Protein AF-A0A1B1E5G3-F1 (afdb_monomer)

Mean predicted aligned error: 20.25 Å

Radius of gyration: 53.07 Å; Cα contacts (8 Å, |Δi|>4): 55; chains: 1; bounding box: 113×160×96 Å

Structure (mmCIF, N/CA/C/O backbone):
data_AF-A0A1B1E5G3-F1
#
_entry.id   AF-A0A1B1E5G3-F1
#
loop_
_atom_site.group_PDB
_atom_site.id
_atom_site.type_symbol
_atom_site.label_atom_id
_atom_site.label_alt_id
_atom_site.label_comp_id
_atom_site.label_asym_id
_atom_site.label_entity_id
_atom_site.label_seq_id
_atom_site.pdbx_PDB_ins_code
_atom_site.Cartn_x
_atom_site.Cartn_y
_atom_site.Cartn_z
_atom_site.occupancy
_atom_site.B_iso_or_equiv
_atom_site.auth_seq_id
_atom_site.auth_comp_id
_atom_site.auth_asym_id
_atom_site.auth_atom_id
_atom_site.pdbx_PDB_model_num
ATOM 1 N N . MET A 1 1 ? -18.832 -26.151 5.401 1.00 32.72 1 MET A N 1
ATOM 2 C CA . MET A 1 1 ? -19.097 -24.896 4.665 1.00 32.72 1 MET A CA 1
ATOM 3 C C . MET A 1 1 ? -18.812 -23.737 5.600 1.00 32.72 1 MET A C 1
ATOM 5 O O . MET A 1 1 ? -19.212 -23.783 6.755 1.00 32.72 1 MET A O 1
ATOM 9 N N . ALA A 1 2 ? -17.987 -22.808 5.131 1.00 37.44 2 ALA A N 1
ATOM 10 C CA . ALA A 1 2 ? -17.276 -21.821 5.931 1.00 37.44 2 ALA A CA 1
ATOM 11 C C . ALA A 1 2 ? -18.100 -20.546 6.150 1.00 37.44 2 ALA A C 1
ATOM 13 O O . ALA A 1 2 ? -18.681 -20.028 5.200 1.00 37.44 2 ALA A O 1
ATOM 14 N N . HIS A 1 3 ? -18.056 -19.988 7.363 1.00 27.75 3 HIS A N 1
ATOM 15 C CA . HIS A 1 3 ? -18.532 -18.630 7.627 1.00 27.75 3 HIS A CA 1
ATOM 16 C C . HIS A 1 3 ? -17.453 -17.822 8.352 1.00 27.75 3 HIS A C 1
ATOM 18 O O . HIS A 1 3 ? -17.202 -17.963 9.546 1.00 27.75 3 HIS A O 1
ATOM 24 N N . SER A 1 4 ? -16.792 -16.993 7.544 1.00 33.09 4 SER A N 1
ATOM 25 C CA . SER A 1 4 ? -15.861 -15.933 7.919 1.00 33.09 4 SER A CA 1
ATOM 26 C C . SER A 1 4 ? -16.581 -14.875 8.760 1.00 33.09 4 SER A C 1
ATOM 28 O O . SER A 1 4 ? -17.581 -14.310 8.320 1.00 33.09 4 SER A O 1
ATOM 30 N N . MET A 1 5 ? -16.081 -14.599 9.967 1.00 30.44 5 MET A N 1
ATOM 31 C CA . MET A 1 5 ? -16.603 -13.535 10.827 1.00 30.44 5 MET A CA 1
ATOM 32 C C . MET A 1 5 ? -15.735 -12.281 10.707 1.00 30.44 5 MET A C 1
ATOM 34 O O . MET A 1 5 ? -14.649 -12.183 11.278 1.00 30.44 5 MET A O 1
ATOM 38 N N . GLY A 1 6 ? -16.235 -11.323 9.925 1.00 37.72 6 GLY A N 1
ATOM 39 C CA . GLY A 1 6 ? -15.625 -10.017 9.695 1.00 37.72 6 GLY A CA 1
ATOM 40 C C . GLY A 1 6 ? -15.706 -9.082 10.908 1.00 37.72 6 GLY A C 1
ATOM 41 O O . GLY A 1 6 ? -16.717 -8.988 11.600 1.00 37.72 6 GLY A O 1
ATOM 42 N N . SER A 1 7 ? -14.603 -8.370 11.141 1.00 38.41 7 SER A N 1
ATOM 43 C CA . SER A 1 7 ? -14.390 -7.354 12.180 1.00 38.41 7 SER A CA 1
ATOM 44 C C . SER A 1 7 ? -15.236 -6.084 11.966 1.00 38.41 7 SER A C 1
ATOM 46 O O . SER A 1 7 ? -15.357 -5.631 10.829 1.00 38.41 7 SER A O 1
ATOM 48 N N . PRO A 1 8 ? -15.722 -5.406 13.027 1.00 40.44 8 PRO A N 1
ATOM 49 C CA . PRO A 1 8 ? -16.381 -4.113 12.885 1.00 40.44 8 PRO A CA 1
ATOM 50 C C . PRO A 1 8 ? -15.369 -2.983 12.638 1.00 40.44 8 PRO A C 1
ATOM 52 O O . PRO A 1 8 ? -14.326 -2.881 13.290 1.00 40.44 8 PRO A O 1
ATOM 55 N N . TYR A 1 9 ? -15.725 -2.124 11.688 1.00 32.56 9 TYR A N 1
ATOM 56 C CA . TYR A 1 9 ? -15.026 -0.910 11.284 1.00 32.56 9 TYR A CA 1
ATOM 57 C C . TYR A 1 9 ? -14.852 0.090 12.437 1.00 32.56 9 TYR A C 1
ATOM 59 O O . TYR A 1 9 ? -15.810 0.506 13.087 1.00 32.56 9 TYR A O 1
ATOM 67 N N . SER A 1 10 ? -13.610 0.531 12.642 1.00 34.41 10 SER A N 1
ATOM 68 C CA . SER A 1 10 ? -13.275 1.740 13.398 1.00 34.41 10 SER A CA 1
ATOM 69 C C . SER A 1 10 ? -13.335 2.950 12.452 1.00 34.41 10 SER A C 1
ATOM 71 O O . SER A 1 10 ? -12.727 2.889 11.385 1.00 34.41 10 SER A O 1
ATOM 73 N N . PRO A 1 11 ? -13.999 4.066 12.808 1.00 33.16 11 PRO A N 1
ATOM 74 C CA . PRO A 1 11 ? -14.025 5.278 11.983 1.00 33.16 11 PRO A CA 1
ATOM 75 C C . PRO A 1 11 ? -12.748 6.131 12.112 1.00 33.16 11 PRO A C 1
ATOM 77 O O . PRO A 1 11 ? -12.683 7.238 11.581 1.00 33.16 11 PRO A O 1
ATOM 80 N N . TYR A 1 12 ? -11.722 5.651 12.818 1.00 33.56 12 TYR A N 1
ATOM 81 C CA . TYR A 1 12 ? -10.450 6.352 12.932 1.00 33.56 12 TYR A CA 1
ATOM 82 C C . TYR A 1 12 ? -9.500 5.880 11.834 1.00 33.56 12 TYR A C 1
ATOM 84 O O . TYR A 1 12 ? -8.976 4.769 11.885 1.00 33.56 12 TYR A O 1
ATOM 92 N N . PHE A 1 13 ? -9.269 6.753 10.849 1.00 34.31 13 PHE A N 1
ATOM 93 C CA . PHE A 1 13 ? -8.112 6.655 9.965 1.00 34.31 13 PHE A CA 1
ATOM 94 C C . PHE A 1 13 ? -6.857 6.490 10.827 1.00 34.31 13 PHE A C 1
ATOM 96 O O . PHE A 1 13 ? -6.503 7.388 11.593 1.00 34.31 13 PHE A O 1
ATOM 103 N N . VAL A 1 14 ? -6.201 5.337 10.697 1.00 37.88 14 VAL A N 1
ATOM 104 C CA . VAL A 1 14 ? -4.864 5.090 11.233 1.00 37.88 14 VAL A CA 1
ATOM 105 C C . VAL A 1 14 ? -3.925 6.069 10.535 1.00 37.88 14 VAL A C 1
ATOM 107 O O . VAL A 1 14 ? -3.567 5.900 9.374 1.00 37.88 14 VAL A O 1
ATOM 110 N N . VAL A 1 15 ? -3.585 7.152 11.223 1.00 39.69 15 VAL A N 1
ATOM 111 C CA . VAL A 1 15 ? -2.380 7.916 10.923 1.00 39.69 15 VAL A CA 1
ATOM 112 C C . VAL A 1 15 ? -1.331 7.313 11.841 1.00 39.69 15 VAL A C 1
ATOM 114 O O . VAL A 1 15 ? -1.416 7.492 13.052 1.00 39.69 15 VAL A O 1
ATOM 117 N N . ASP A 1 16 ? -0.387 6.560 11.285 1.00 35.91 16 ASP A N 1
ATOM 118 C CA . ASP A 1 16 ? 0.812 6.170 12.021 1.00 35.91 16 ASP A CA 1
ATOM 119 C C . ASP A 1 16 ? 1.593 7.446 12.364 1.00 35.91 16 ASP A C 1
ATOM 121 O O . ASP A 1 16 ? 2.185 8.079 11.492 1.00 35.91 16 ASP A O 1
ATOM 125 N N . VAL A 1 17 ? 1.527 7.862 13.631 1.00 48.56 17 VAL A N 1
ATOM 126 C CA . VAL A 1 17 ? 2.267 9.015 14.183 1.00 48.56 17 VAL A CA 1
ATOM 127 C C . VAL A 1 17 ? 3.577 8.565 14.860 1.00 48.56 17 VAL A C 1
ATOM 129 O O . VAL A 1 17 ? 4.376 9.399 15.268 1.00 48.56 17 VAL A O 1
ATOM 132 N N . ASP A 1 18 ? 3.843 7.253 14.922 1.00 38.34 18 ASP A N 1
ATOM 133 C CA . ASP A 1 18 ? 4.898 6.668 15.768 1.00 38.34 18 ASP A CA 1
ATOM 134 C C . ASP A 1 18 ? 6.118 6.105 15.013 1.00 38.34 18 ASP A C 1
ATOM 136 O O . ASP A 1 18 ? 6.910 5.372 15.606 1.00 38.34 18 ASP A O 1
ATOM 140 N N . LYS A 1 19 ? 6.328 6.434 13.731 1.00 35.78 19 LYS A N 1
ATOM 141 C CA . LYS A 1 19 ? 7.654 6.217 13.128 1.00 35.78 19 LYS A CA 1
ATOM 142 C C . LYS A 1 19 ? 8.514 7.464 13.340 1.00 35.78 19 LYS A C 1
ATOM 144 O O . LYS A 1 19 ? 8.145 8.523 12.833 1.00 35.78 19 LYS A O 1
ATOM 149 N N . PRO A 1 20 ? 9.642 7.386 14.073 1.00 36.97 20 PRO A N 1
ATOM 150 C CA . PRO A 1 20 ? 10.633 8.450 14.032 1.00 36.97 20 PRO A CA 1
ATOM 151 C C . PRO A 1 20 ? 11.125 8.613 12.587 1.00 36.97 20 PRO A C 1
ATOM 153 O O . PRO A 1 20 ? 11.407 7.634 11.898 1.00 36.97 20 PRO A O 1
ATOM 156 N N . PHE A 1 21 ? 11.204 9.867 12.147 1.00 42.16 21 PHE A N 1
ATOM 157 C CA . PHE A 1 21 ? 11.481 10.350 10.788 1.00 42.16 21 PHE A CA 1
ATOM 158 C C . PHE A 1 21 ? 12.875 10.017 10.209 1.00 42.16 21 PHE A C 1
ATOM 160 O O . PHE A 1 21 ? 13.376 10.720 9.338 1.00 42.16 21 PHE A O 1
ATOM 167 N N . SER A 1 22 ? 13.531 8.946 10.652 1.00 39.47 22 SER A N 1
ATOM 168 C CA . SER A 1 22 ? 14.849 8.558 10.150 1.00 39.47 22 SER A CA 1
ATOM 169 C C . SER A 1 22 ? 15.114 7.066 10.359 1.00 39.47 22 SER A C 1
ATOM 171 O O . SER A 1 22 ? 15.749 6.661 11.327 1.00 39.47 22 SER A O 1
ATOM 173 N N . SER A 1 23 ? 14.660 6.230 9.430 1.00 34.31 23 SER A N 1
ATOM 174 C CA . SER A 1 23 ? 15.431 5.045 9.043 1.00 34.31 23 SER A CA 1
ATOM 175 C C . SER A 1 23 ? 15.100 4.697 7.594 1.00 34.31 23 SER A C 1
ATOM 177 O O . SER A 1 23 ? 13.947 4.553 7.203 1.00 34.31 23 SER A O 1
ATOM 179 N N . ILE A 1 24 ? 16.146 4.654 6.777 1.00 40.88 24 ILE A N 1
ATOM 180 C CA . ILE A 1 24 ? 16.139 4.588 5.309 1.00 40.88 24 ILE A CA 1
ATOM 181 C C . ILE A 1 24 ? 15.722 3.198 4.766 1.00 40.88 24 ILE A C 1
ATOM 183 O O . ILE A 1 24 ? 15.791 2.949 3.566 1.00 40.88 24 ILE A O 1
ATOM 187 N N . THR A 1 25 ? 15.261 2.270 5.611 1.00 36.62 25 THR A N 1
ATOM 188 C CA . THR A 1 25 ? 15.236 0.833 5.275 1.00 36.62 25 THR A CA 1
ATOM 189 C C . THR A 1 25 ? 13.875 0.130 5.303 1.00 36.62 25 THR A C 1
ATOM 191 O O . THR A 1 25 ? 13.832 -1.082 5.093 1.00 36.62 25 THR A O 1
ATOM 194 N N . GLU A 1 26 ? 12.743 0.819 5.464 1.00 34.81 26 GLU A N 1
ATOM 195 C CA . GLU A 1 26 ? 11.435 0.142 5.417 1.00 34.81 26 GLU A CA 1
ATOM 196 C C . GLU A 1 26 ? 10.798 0.139 4.019 1.00 34.81 26 GLU A C 1
ATOM 198 O O . GLU A 1 26 ? 10.496 1.173 3.424 1.00 34.81 26 GLU A O 1
ATOM 203 N N . LYS A 1 27 ? 10.578 -1.076 3.499 1.00 37.44 27 LYS A N 1
ATOM 204 C CA . LYS A 1 27 ? 9.912 -1.361 2.223 1.00 37.44 27 LYS A CA 1
ATOM 205 C C . LYS A 1 27 ? 8.472 -0.823 2.223 1.00 37.44 27 LYS A C 1
ATOM 207 O O . LYS A 1 27 ? 7.705 -1.057 3.154 1.00 37.44 27 LYS A O 1
ATOM 212 N N . TYR A 1 28 ? 8.124 -0.124 1.144 1.00 34.72 28 TYR A N 1
ATOM 213 C CA . TYR A 1 28 ? 6.834 0.521 0.898 1.00 34.72 28 TYR A CA 1
ATOM 214 C C . TYR A 1 28 ? 5.671 -0.485 0.868 1.00 34.72 28 TYR A C 1
ATOM 216 O O . TYR A 1 28 ? 5.698 -1.450 0.106 1.00 34.72 28 TYR A O 1
ATOM 224 N N . TYR A 1 29 ? 4.634 -0.229 1.669 1.00 38.31 29 TYR A N 1
ATOM 225 C CA . TYR A 1 29 ? 3.377 -0.981 1.668 1.00 38.31 29 TYR A CA 1
ATOM 226 C C . TYR A 1 29 ? 2.421 -0.365 0.633 1.00 38.31 29 TYR A C 1
ATOM 228 O O . TYR A 1 29 ? 1.990 0.778 0.786 1.00 38.31 29 TYR A O 1
ATOM 236 N N . VAL A 1 30 ? 2.110 -1.110 -0.429 1.00 36.00 30 VAL A N 1
ATOM 237 C CA . VAL A 1 30 ? 1.056 -0.796 -1.408 1.00 36.00 30 VAL A CA 1
ATOM 238 C C . VAL A 1 30 ? -0.197 -1.547 -0.964 1.00 36.00 30 VAL A C 1
ATOM 240 O O . VAL A 1 30 ? -0.165 -2.765 -0.827 1.00 36.00 30 VAL A O 1
ATOM 243 N N . SER A 1 31 ? -1.289 -0.840 -0.681 1.00 42.81 31 SER A N 1
ATOM 244 C CA . SER A 1 31 ? -2.556 -1.456 -0.273 1.00 42.81 31 SER A CA 1
ATOM 245 C C . SER A 1 31 ? -3.310 -2.044 -1.471 1.00 42.81 31 SER A C 1
ATOM 247 O O . SER A 1 31 ? -3.555 -1.333 -2.446 1.00 42.81 31 SER A O 1
ATOM 249 N N . GLU A 1 32 ? -3.717 -3.309 -1.366 1.00 35.31 32 GLU A N 1
ATOM 250 C CA . GLU A 1 32 ? -4.639 -3.991 -2.287 1.00 35.31 32 GLU A CA 1
ATOM 251 C C . GLU A 1 32 ? -6.059 -3.367 -2.283 1.00 35.31 32 GLU A C 1
ATOM 253 O O . GLU A 1 32 ? -6.450 -2.730 -1.297 1.00 35.31 32 GLU A O 1
ATOM 258 N N . PRO A 1 33 ? -6.844 -3.514 -3.375 1.00 37.19 33 PRO A N 1
ATOM 259 C CA . PRO A 1 33 ? -8.158 -2.883 -3.529 1.00 37.19 33 PRO A CA 1
ATOM 260 C C . PRO A 1 33 ? -9.276 -3.613 -2.756 1.00 37.19 33 PRO A C 1
ATOM 262 O O . PRO A 1 33 ? -9.330 -4.838 -2.716 1.00 37.19 33 PRO A O 1
ATOM 265 N N . TYR A 1 34 ? -10.201 -2.843 -2.173 1.00 34.75 34 TYR A N 1
ATOM 266 C CA . TYR A 1 34 ? -11.292 -3.315 -1.308 1.00 34.75 34 TYR A CA 1
ATOM 267 C C . TYR A 1 34 ? -12.665 -3.274 -2.016 1.00 34.75 34 TYR A C 1
ATOM 269 O O . TYR A 1 34 ? -13.045 -2.218 -2.521 1.00 34.75 34 TYR A O 1
ATOM 277 N N . ASN A 1 35 ? -13.426 -4.381 -1.983 1.00 37.19 35 ASN A N 1
ATOM 278 C CA . ASN A 1 35 ? -14.830 -4.499 -2.429 1.00 37.19 35 ASN A CA 1
ATOM 279 C C . ASN A 1 35 ? -15.745 -4.863 -1.231 1.00 37.19 35 ASN A C 1
ATOM 281 O O . ASN A 1 35 ? -15.450 -5.851 -0.558 1.00 37.19 35 ASN A O 1
ATOM 285 N N . PRO A 1 36 ? -16.849 -4.137 -0.950 1.00 36.91 36 PRO A N 1
ATOM 286 C CA . PRO A 1 36 ? -17.753 -4.460 0.160 1.00 36.91 36 PRO A CA 1
ATOM 287 C C . PRO A 1 36 ? -18.975 -5.304 -0.267 1.00 36.91 36 PRO A C 1
ATOM 289 O O . PRO A 1 36 ? -19.559 -5.014 -1.311 1.00 36.91 36 PRO A O 1
ATOM 292 N N . PRO A 1 37 ? -19.440 -6.268 0.555 1.00 35.28 37 PRO A N 1
ATOM 293 C CA . PRO A 1 37 ? -20.766 -6.871 0.418 1.00 35.28 37 PRO A CA 1
ATOM 294 C C . PRO A 1 37 ? -21.785 -6.363 1.466 1.00 35.28 37 PRO A C 1
ATOM 296 O O . PRO A 1 37 ? -21.424 -5.803 2.503 1.00 35.28 37 PRO A O 1
ATOM 299 N N . HIS A 1 38 ? -23.070 -6.563 1.141 1.00 33.84 38 HIS A N 1
ATOM 300 C CA . HIS A 1 38 ? -24.291 -6.090 1.814 1.00 33.84 38 HIS A CA 1
ATOM 301 C C . HIS A 1 38 ? -24.535 -6.643 3.239 1.00 33.84 38 HIS A C 1
ATOM 303 O O . HIS A 1 38 ? -23.982 -7.661 3.645 1.00 33.84 38 HIS A O 1
ATOM 309 N N . THR A 1 39 ? -25.399 -5.948 3.990 1.00 35.25 39 THR A N 1
ATOM 310 C CA . THR A 1 39 ? -25.658 -6.087 5.438 1.00 35.25 39 THR A CA 1
ATOM 311 C C . THR A 1 39 ? -26.949 -6.842 5.789 1.00 35.25 39 THR A C 1
ATOM 313 O O . THR A 1 39 ? -27.953 -6.672 5.103 1.00 35.25 39 THR A O 1
ATOM 316 N N . SER A 1 40 ? -26.984 -7.512 6.950 1.00 32.16 40 SER A N 1
ATOM 317 C CA . SER A 1 40 ? -28.216 -7.866 7.688 1.00 32.16 40 SER A CA 1
ATOM 318 C C . SER A 1 40 ? -28.025 -7.791 9.226 1.00 32.16 40 SER A C 1
ATOM 320 O O . SER A 1 40 ? -26.920 -7.559 9.717 1.00 32.16 40 SER A O 1
ATOM 322 N N . VAL A 1 41 ? -29.139 -7.865 9.970 1.00 35.97 41 VAL A N 1
ATOM 323 C CA . VAL A 1 41 ? -29.456 -7.185 11.250 1.00 35.97 41 VAL A CA 1
ATOM 324 C C . VAL A 1 41 ? -29.168 -7.989 12.550 1.00 35.97 41 VAL A C 1
ATOM 326 O O . VAL A 1 41 ? -29.608 -9.118 12.694 1.00 35.97 41 VAL A O 1
ATOM 329 N N . ILE A 1 42 ? -28.468 -7.325 13.493 1.00 39.84 42 ILE A N 1
ATOM 330 C CA . ILE A 1 42 ? -28.492 -7.251 14.993 1.00 39.84 42 ILE A CA 1
ATOM 331 C C . ILE A 1 42 ? -28.863 -8.462 15.897 1.00 39.84 42 ILE A C 1
ATOM 333 O O . ILE A 1 42 ? -29.985 -8.949 15.882 1.00 39.84 42 ILE A O 1
ATOM 337 N N . SER A 1 43 ? -28.001 -8.741 16.897 1.00 33.38 43 SER A N 1
ATOM 338 C CA . SER A 1 43 ? -28.211 -8.632 18.380 1.00 33.38 43 SER A CA 1
ATOM 339 C C . SER A 1 43 ? -27.007 -9.272 19.107 1.00 33.38 43 SER A C 1
ATOM 341 O O . SER A 1 43 ? -26.352 -10.130 18.537 1.00 33.38 43 SER A O 1
ATOM 343 N N . GLY A 1 44 ? -26.540 -8.952 20.316 1.00 35.22 44 GLY A N 1
ATOM 344 C CA . GLY A 1 44 ? -26.764 -7.937 21.341 1.00 35.22 44 GLY A CA 1
ATOM 345 C C . GLY A 1 44 ? -25.928 -8.386 22.559 1.00 35.22 44 GLY A C 1
ATOM 346 O O . GLY A 1 44 ? -25.996 -9.551 22.923 1.00 35.22 44 GLY A O 1
ATOM 347 N N . THR A 1 45 ? -25.085 -7.529 23.148 1.00 34.56 45 THR A N 1
ATOM 348 C CA . THR A 1 45 ? -24.647 -7.582 24.567 1.00 34.56 45 THR A CA 1
ATOM 349 C C . THR A 1 45 ? -23.706 -6.409 24.864 1.00 34.56 45 THR A C 1
ATOM 351 O O . THR A 1 45 ? -22.801 -6.071 24.104 1.00 34.56 45 THR A O 1
ATOM 354 N N . SER A 1 46 ? -23.990 -5.726 25.965 1.00 37.66 46 SER A N 1
ATOM 355 C CA . SER A 1 46 ? -23.600 -4.352 26.272 1.00 37.66 46 SER A CA 1
ATOM 356 C C . SER A 1 46 ? -22.554 -4.266 27.381 1.00 37.66 46 SER A C 1
ATOM 358 O O . SER A 1 46 ? -22.834 -4.681 28.503 1.00 37.66 46 SER A O 1
ATOM 360 N N . HIS A 1 47 ? -21.432 -3.587 27.121 1.00 34.09 47 HIS A N 1
ATOM 361 C CA . HIS A 1 47 ? -20.636 -2.888 28.139 1.00 34.09 47 HIS A CA 1
ATOM 362 C C . HIS A 1 47 ? -20.367 -1.447 27.678 1.00 34.09 47 HIS A C 1
ATOM 364 O O . HIS A 1 47 ? -20.069 -1.193 26.512 1.00 34.09 47 HIS A O 1
ATOM 370 N N . GLY A 1 48 ? -20.569 -0.503 28.601 1.00 39.97 48 GLY A N 1
ATOM 371 C CA . GLY A 1 48 ? -20.772 0.925 28.357 1.00 39.97 48 GLY A CA 1
ATOM 372 C C . GLY A 1 48 ? -19.728 1.602 27.466 1.00 39.97 48 GLY A C 1
ATOM 373 O O . GLY A 1 48 ? -18.611 1.894 27.884 1.00 39.97 48 GLY A O 1
ATOM 374 N N . ARG A 1 49 ? -20.161 1.955 26.256 1.00 35.44 49 ARG A N 1
ATOM 375 C CA . ARG A 1 49 ? -19.550 2.946 25.366 1.00 35.44 49 ARG A CA 1
ATOM 376 C C . ARG A 1 49 ? -20.653 3.940 24.992 1.00 35.44 49 ARG A C 1
ATOM 378 O O . ARG A 1 49 ? -21.815 3.552 24.908 1.00 35.44 49 ARG A O 1
ATOM 385 N N . PHE A 1 50 ? -20.307 5.218 24.822 1.00 34.66 50 PHE A N 1
ATOM 386 C CA . PHE A 1 50 ? -21.263 6.276 24.469 1.00 34.66 50 PHE A CA 1
ATOM 387 C C . PHE A 1 50 ? -22.205 5.840 23.324 1.00 34.66 50 PHE A C 1
ATOM 389 O O . PHE A 1 50 ? -21.713 5.292 22.336 1.00 34.66 50 PHE A O 1
ATOM 396 N N . PRO A 1 51 ? -23.521 6.110 23.410 1.00 35.44 51 PRO A N 1
ATOM 397 C CA . PRO A 1 51 ? -24.469 5.670 22.397 1.00 35.44 51 PRO A CA 1
ATOM 398 C C . PRO A 1 51 ? -24.261 6.431 21.080 1.00 35.44 51 PRO A C 1
ATOM 400 O O . PRO A 1 51 ? -24.379 7.659 21.035 1.00 35.44 51 PRO A O 1
ATOM 403 N N . SER A 1 52 ? -23.979 5.707 19.998 1.00 38.28 52 SER A N 1
ATOM 404 C CA . SER A 1 52 ? -24.052 6.218 18.629 1.00 38.28 52 SER A CA 1
ATOM 405 C C . SER A 1 52 ? -25.507 6.202 18.152 1.00 38.28 52 SER A C 1
ATOM 407 O O . SER A 1 52 ? -25.916 5.311 17.416 1.00 38.28 52 SER A O 1
ATOM 409 N N . TYR A 1 53 ? -26.300 7.179 18.584 1.00 39.72 53 TYR A N 1
ATOM 410 C CA . TYR A 1 53 ? -27.563 7.504 17.921 1.00 39.72 53 TYR A CA 1
ATOM 411 C C . TYR A 1 53 ? -27.285 8.613 16.915 1.00 39.72 53 TYR A C 1
ATOM 413 O O . TYR A 1 53 ? -26.962 9.713 17.346 1.00 39.72 53 TYR A O 1
ATOM 421 N N . TYR A 1 54 ? -27.295 8.268 15.626 1.00 38.91 54 TYR A N 1
ATOM 422 C CA . TYR A 1 54 ? -27.791 9.040 14.475 1.00 38.91 54 TYR A CA 1
ATOM 423 C C . TYR A 1 54 ? -27.538 8.182 13.225 1.00 38.91 54 TYR A C 1
ATOM 425 O O . TYR A 1 54 ? -26.545 8.352 12.522 1.00 38.91 54 TYR A O 1
ATOM 433 N N . VAL A 1 55 ? -28.422 7.211 13.004 1.00 41.69 55 VAL A N 1
ATOM 434 C CA . VAL A 1 55 ? -28.841 6.834 11.653 1.00 41.69 55 VAL A CA 1
ATOM 435 C C . VAL A 1 55 ? -30.283 7.313 11.599 1.00 41.69 55 VAL A C 1
ATOM 437 O O . VAL A 1 55 ? -31.197 6.576 11.947 1.00 41.69 55 VAL A O 1
ATOM 440 N N . ASP A 1 56 ? -30.450 8.604 11.322 1.00 40.62 56 ASP A N 1
ATOM 441 C CA . ASP A 1 56 ? -31.728 9.093 10.825 1.00 40.62 56 ASP A CA 1
ATOM 442 C C . ASP A 1 56 ? -31.717 8.747 9.339 1.00 40.62 56 ASP A C 1
ATOM 444 O O . ASP A 1 56 ? -30.882 9.243 8.576 1.00 40.62 56 ASP A O 1
ATOM 448 N N . GLY A 1 57 ? -32.571 7.789 8.985 1.00 42.59 57 GLY A N 1
ATOM 449 C CA . GLY A 1 57 ? -32.982 7.581 7.614 1.00 42.59 57 GLY A CA 1
ATOM 450 C C . GLY A 1 57 ? -33.692 8.842 7.152 1.00 42.59 57 GLY A C 1
ATOM 451 O O . GLY A 1 57 ? -34.702 9.233 7.730 1.00 42.59 57 GLY A O 1
ATOM 452 N N . GLU A 1 58 ? -33.128 9.479 6.137 1.00 37.78 58 GLU A N 1
ATOM 453 C CA . GLU A 1 58 ? -33.893 10.339 5.255 1.00 37.78 58 GLU A CA 1
ATOM 454 C C . GLU A 1 58 ? -33.914 9.664 3.889 1.00 37.78 58 GLU A C 1
ATOM 456 O O . GLU A 1 58 ? -32.881 9.279 3.330 1.00 37.78 58 GLU A O 1
ATOM 461 N N . ASP A 1 59 ? -35.143 9.465 3.437 1.00 40.12 59 ASP A N 1
ATOM 462 C CA . ASP A 1 59 ? -35.552 8.836 2.204 1.00 40.12 59 ASP A CA 1
ATOM 463 C C . ASP A 1 59 ? -34.897 9.499 0.990 1.00 40.12 59 ASP A C 1
ATOM 465 O O . ASP A 1 59 ? -35.109 10.678 0.703 1.00 40.12 59 ASP A O 1
ATOM 469 N N . TYR A 1 60 ? -34.163 8.707 0.212 1.00 37.81 60 TYR A N 1
ATOM 470 C CA . TYR A 1 60 ? -33.950 8.992 -1.200 1.00 37.81 60 TYR A CA 1
ATOM 471 C C . TYR A 1 60 ? -34.779 7.998 -2.007 1.00 37.81 60 TYR A C 1
ATOM 473 O O . TYR A 1 60 ? -34.319 6.916 -2.363 1.00 37.81 60 TYR A O 1
ATOM 481 N N . PHE A 1 61 ? -36.020 8.394 -2.292 1.00 37.31 61 PHE A N 1
ATOM 482 C CA . PHE A 1 61 ? -36.778 7.876 -3.423 1.00 37.31 61 PHE A CA 1
ATOM 483 C C . PHE A 1 61 ? -36.019 8.212 -4.714 1.00 37.31 61 PHE A C 1
ATOM 485 O O . PHE A 1 61 ? -35.897 9.381 -5.082 1.00 37.31 61 PHE A O 1
ATOM 492 N N . TYR A 1 62 ? -35.545 7.187 -5.417 1.00 37.75 62 TYR A N 1
ATOM 493 C CA . TYR A 1 62 ? -35.407 7.230 -6.868 1.00 37.75 62 TYR A CA 1
ATOM 494 C C . TYR A 1 62 ? -35.964 5.931 -7.449 1.00 37.75 62 TYR A C 1
ATOM 496 O O . TYR A 1 62 ? -35.557 4.836 -7.072 1.00 37.75 62 TYR A O 1
ATOM 504 N N . ASN A 1 63 ? -36.954 6.120 -8.317 1.00 39.69 63 ASN A N 1
ATOM 505 C CA . ASN A 1 63 ? -37.736 5.116 -9.023 1.00 39.69 63 ASN A CA 1
ATOM 506 C C . ASN A 1 63 ? -36.891 4.339 -10.039 1.00 39.69 63 ASN A C 1
ATOM 508 O O . ASN A 1 63 ? -36.009 4.920 -10.674 1.00 39.69 63 ASN A O 1
ATOM 512 N N . GLY A 1 64 ? -37.255 3.077 -10.264 1.00 31.62 64 GLY A N 1
ATOM 513 C CA . GLY A 1 64 ? -36.798 2.297 -11.411 1.00 31.62 64 GLY A CA 1
ATOM 514 C C . GLY A 1 64 ? -37.001 0.803 -11.203 1.00 31.62 64 GLY A C 1
ATOM 515 O O . GLY A 1 64 ? -36.073 0.146 -10.760 1.00 31.62 64 GLY A O 1
ATOM 516 N N . GLU A 1 65 ? -38.230 0.349 -11.467 1.00 38.97 65 GLU A N 1
ATOM 517 C CA . GLU A 1 65 ? -38.577 -0.922 -12.129 1.00 38.97 65 GLU A CA 1
ATOM 518 C C . GLU A 1 65 ? -37.901 -2.216 -11.623 1.00 38.97 65 GLU A C 1
ATOM 520 O O . GLU A 1 65 ? -36.708 -2.426 -11.799 1.00 38.97 65 GLU A O 1
ATOM 525 N N . GLU A 1 66 ? -38.690 -3.132 -11.048 1.00 37.06 66 GLU A N 1
ATOM 526 C CA . GLU A 1 66 ? -39.020 -4.431 -11.673 1.00 37.06 66 GLU A CA 1
ATOM 527 C C . GLU A 1 66 ? -39.702 -5.384 -10.669 1.00 37.06 66 GLU A C 1
ATOM 529 O O . GLU A 1 66 ? -39.320 -5.517 -9.505 1.00 37.06 66 GLU A O 1
ATOM 534 N N . ASP A 1 67 ? -40.774 -6.002 -11.161 1.00 47.31 67 ASP A N 1
ATOM 535 C CA . ASP A 1 67 ? -41.707 -6.917 -10.511 1.00 47.31 67 ASP A CA 1
ATOM 536 C C . ASP A 1 67 ? -41.050 -8.147 -9.883 1.00 47.31 67 ASP A C 1
ATOM 538 O O . ASP A 1 67 ? -40.358 -8.857 -10.593 1.00 47.31 67 ASP A O 1
ATOM 542 N N . PHE A 1 68 ? -41.408 -8.516 -8.643 1.00 34.47 68 PHE A N 1
ATOM 543 C CA . PHE A 1 68 ? -41.522 -9.932 -8.245 1.00 34.47 68 PHE A CA 1
ATOM 544 C C . PHE A 1 68 ? -42.492 -10.129 -7.059 1.00 34.47 68 PHE A C 1
ATOM 546 O O . PHE A 1 68 ? -42.165 -9.895 -5.899 1.00 34.47 68 PHE A O 1
ATOM 553 N N . LEU A 1 69 ? -43.703 -10.581 -7.407 1.00 38.28 69 LEU A N 1
ATOM 554 C CA . LEU A 1 69 ? -44.570 -11.555 -6.720 1.00 38.28 69 LEU A CA 1
ATOM 555 C C . LEU A 1 69 ? -44.446 -11.712 -5.188 1.00 38.28 69 LEU A C 1
ATOM 557 O O . LEU A 1 69 ? -43.623 -12.467 -4.670 1.00 38.28 69 LEU A O 1
ATOM 561 N N . MET A 1 70 ? -45.418 -11.119 -4.491 1.00 36.03 70 MET A N 1
ATOM 562 C CA . MET A 1 70 ? -45.821 -11.472 -3.128 1.00 36.03 70 MET A CA 1
ATOM 563 C C . MET A 1 70 ? -46.330 -12.923 -3.065 1.00 36.03 70 MET A C 1
ATOM 565 O O . MET A 1 70 ? -47.260 -13.294 -3.781 1.00 36.03 70 MET A O 1
ATOM 569 N N . LYS A 1 71 ? -45.758 -13.727 -2.163 1.00 40.31 71 LYS A N 1
ATOM 570 C CA . LYS A 1 71 ? -46.377 -14.946 -1.624 1.00 40.31 71 LYS A CA 1
ATOM 571 C C . LYS A 1 71 ? -46.579 -14.751 -0.126 1.00 40.31 71 LYS A C 1
ATOM 573 O O . LYS A 1 71 ? -45.614 -14.727 0.634 1.00 40.31 71 LYS A O 1
ATOM 578 N N . GLU A 1 72 ? -47.835 -14.601 0.271 1.00 40.22 72 GLU A N 1
ATOM 579 C CA . GLU A 1 72 ? -48.283 -14.713 1.658 1.00 40.22 72 GLU A CA 1
ATOM 580 C C . GLU A 1 72 ? -48.149 -16.174 2.124 1.00 40.22 72 GLU A C 1
ATOM 582 O O . GLU A 1 72 ? -48.511 -17.080 1.369 1.00 40.22 72 GLU A O 1
ATOM 587 N N . PRO A 1 73 ? -47.646 -16.449 3.339 1.00 43.75 73 PRO A N 1
ATOM 588 C CA . PRO A 1 73 ? -47.838 -17.744 3.971 1.00 43.75 73 PRO A CA 1
ATOM 589 C C . PRO A 1 73 ? -49.147 -17.770 4.775 1.00 43.75 73 PRO A C 1
ATOM 591 O O . PRO A 1 73 ? -49.378 -16.943 5.658 1.00 43.75 73 PRO A O 1
ATOM 594 N N . GLU A 1 74 ? -49.975 -18.761 4.451 1.00 42.50 74 GLU A N 1
ATOM 595 C CA . GLU A 1 74 ? -51.223 -19.132 5.115 1.00 42.50 74 GLU A CA 1
ATOM 596 C C . GLU A 1 74 ? -51.026 -19.387 6.617 1.00 42.50 74 GLU A C 1
ATOM 598 O O . GLU A 1 74 ? -50.184 -20.179 7.044 1.00 42.50 74 GLU A O 1
A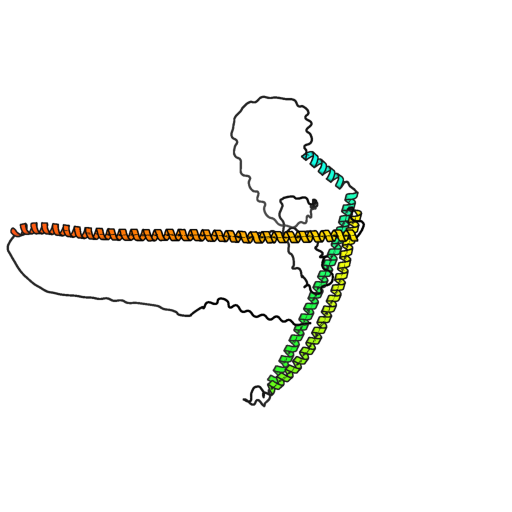TOM 603 N N . ILE A 1 75 ? -51.859 -18.728 7.422 1.00 38.88 75 ILE A N 1
ATOM 604 C CA . ILE A 1 75 ? -52.037 -18.998 8.847 1.00 38.88 75 ILE A CA 1
ATOM 605 C C . ILE A 1 75 ? -52.985 -20.194 8.958 1.00 38.88 75 ILE A C 1
ATOM 607 O O . ILE A 1 75 ? -54.175 -20.094 8.659 1.00 38.88 75 ILE A O 1
ATOM 611 N N . SER A 1 76 ? -52.439 -21.341 9.357 1.00 40.72 76 SER A N 1
ATOM 612 C CA . SER A 1 76 ? -53.197 -22.554 9.652 1.00 40.72 76 SER A CA 1
ATOM 613 C C . SER A 1 76 ? -54.047 -22.397 10.914 1.00 40.72 76 SER A C 1
ATOM 615 O O . SER A 1 76 ? -53.616 -21.815 11.908 1.00 40.72 76 SER A O 1
ATOM 617 N N . GLN A 1 77 ? -55.239 -22.972 10.826 1.00 39.84 77 GLN A N 1
ATOM 618 C CA . GLN A 1 77 ? -56.385 -22.898 11.722 1.00 39.84 77 GLN A CA 1
ATOM 619 C C . GLN A 1 77 ? -56.181 -23.485 13.134 1.00 39.84 77 GLN A C 1
ATOM 621 O O . GLN A 1 77 ? -55.382 -24.392 13.357 1.00 39.84 77 GLN A O 1
ATOM 626 N N . ASP A 1 78 ? -56.998 -22.938 14.037 1.00 45.56 78 ASP A N 1
ATOM 627 C CA . ASP A 1 78 ? -57.388 -23.296 15.409 1.00 45.56 78 ASP A CA 1
ATOM 628 C C . ASP A 1 78 ? -57.278 -24.765 15.872 1.00 45.56 78 ASP A C 1
ATOM 630 O O . ASP A 1 78 ? -57.673 -25.691 15.158 1.00 45.56 78 ASP A O 1
ATOM 634 N N . PRO A 1 79 ? -57.023 -24.975 17.179 1.00 50.94 79 PRO A N 1
ATOM 635 C CA . PRO A 1 79 ? -57.685 -26.005 17.965 1.00 50.94 79 PRO A CA 1
ATOM 636 C C . PRO A 1 79 ? -58.836 -25.415 18.801 1.00 50.94 79 PRO A C 1
ATOM 638 O O . PRO A 1 79 ? -58.702 -24.389 19.467 1.00 50.94 79 PRO A O 1
ATOM 641 N N . LYS A 1 80 ? -59.972 -26.118 18.757 1.00 48.81 80 LYS A N 1
ATOM 642 C CA . LYS A 1 80 ? -61.229 -25.854 19.472 1.00 48.81 80 LYS A CA 1
ATOM 643 C C . LYS A 1 80 ? -61.077 -25.763 21.004 1.00 48.81 80 LYS A C 1
ATOM 645 O O . LYS A 1 80 ? -60.160 -26.367 21.558 1.00 48.81 80 LYS A O 1
ATOM 650 N N . PRO A 1 81 ? -62.014 -25.064 21.678 1.00 51.03 81 PRO A N 1
ATOM 651 C CA . PRO A 1 81 ? -62.032 -24.894 23.126 1.00 51.03 81 PRO A CA 1
ATOM 652 C C . PRO A 1 81 ? -62.677 -26.100 23.823 1.00 51.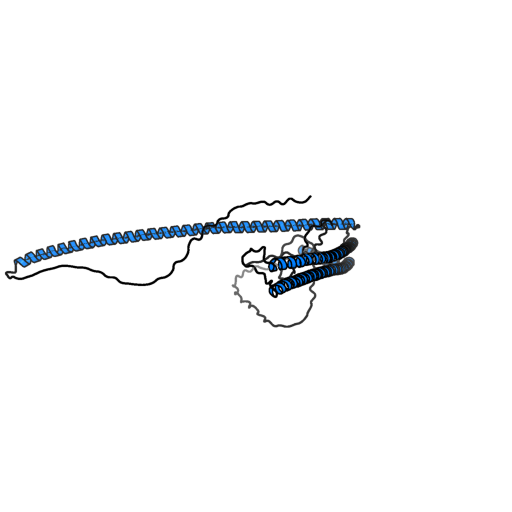03 81 PRO A C 1
ATOM 654 O O . PRO A 1 81 ? -63.729 -26.569 23.391 1.00 51.03 81 PRO A O 1
ATOM 657 N N . ASP A 1 82 ? -62.073 -26.556 24.921 1.00 44.84 82 ASP A N 1
ATOM 658 C CA . ASP A 1 82 ? -62.710 -27.495 25.845 1.00 44.84 82 ASP A CA 1
ATOM 659 C C . ASP A 1 82 ? -63.563 -26.738 26.868 1.00 44.84 82 ASP A C 1
ATOM 661 O O . ASP A 1 82 ? -63.146 -25.756 27.490 1.00 44.84 82 ASP A O 1
ATOM 665 N N . GLU A 1 83 ? -64.791 -27.219 26.998 1.00 44.28 83 GLU A N 1
ATOM 666 C CA . GLU A 1 83 ? -65.864 -26.673 27.806 1.00 44.28 83 GLU A CA 1
ATOM 667 C C . GLU A 1 83 ? -65.731 -27.016 29.304 1.00 44.28 83 GLU A C 1
ATOM 669 O O . GLU A 1 83 ? -65.360 -28.119 29.697 1.00 44.28 83 GLU A O 1
ATOM 674 N N . ASN A 1 84 ? -66.190 -26.062 30.119 1.00 44.56 84 ASN A N 1
ATOM 675 C CA . ASN A 1 84 ? -66.906 -26.235 31.387 1.00 44.56 84 ASN A CA 1
ATOM 676 C C . ASN A 1 84 ? -66.193 -26.889 32.582 1.00 44.56 84 ASN A C 1
ATOM 678 O O . ASN A 1 84 ? -66.242 -28.103 32.758 1.00 44.56 84 ASN A O 1
ATOM 682 N N . LYS A 1 85 ? -65.802 -26.045 33.552 1.00 49.00 85 LYS A N 1
ATOM 683 C CA . LYS A 1 85 ? -66.322 -26.146 34.931 1.00 49.00 85 LYS A CA 1
ATOM 684 C C . LYS A 1 85 ? -66.599 -24.757 35.504 1.00 49.00 85 LYS A C 1
ATOM 686 O O . LYS A 1 85 ? -65.696 -23.965 35.747 1.00 49.00 85 LYS A O 1
ATOM 691 N N . THR A 1 86 ? -67.884 -24.497 35.690 1.00 43.00 86 THR A N 1
ATOM 692 C CA . THR A 1 86 ? -68.464 -23.468 36.547 1.00 43.00 86 THR A CA 1
ATOM 693 C C . THR A 1 86 ? -68.068 -23.715 37.998 1.00 43.00 86 THR A C 1
ATOM 695 O O . THR A 1 86 ? -68.406 -24.762 38.547 1.00 43.00 86 THR A O 1
ATOM 698 N N . GLU A 1 87 ? -67.427 -22.741 38.633 1.00 42.12 87 GLU A N 1
ATOM 699 C CA . GLU A 1 87 ? -67.523 -22.583 40.079 1.00 42.12 87 GLU A CA 1
ATOM 700 C C . GLU A 1 87 ? -67.699 -21.097 40.383 1.00 42.12 87 GLU A C 1
ATOM 702 O O . GLU A 1 87 ? -66.874 -20.244 40.048 1.00 42.12 87 GLU A O 1
ATOM 707 N N . GLU A 1 88 ? -68.876 -20.805 40.918 1.00 50.06 88 GLU A N 1
ATOM 708 C CA . GLU A 1 88 ? -69.315 -19.513 41.405 1.00 50.06 88 GLU A CA 1
ATOM 709 C C . GLU A 1 88 ? -68.375 -19.059 42.524 1.00 50.06 88 GLU A C 1
ATOM 711 O O . GLU A 1 88 ? -68.274 -19.719 43.555 1.00 50.06 88 GLU A O 1
ATOM 716 N N . VAL A 1 89 ? -67.715 -17.909 42.365 1.00 41.50 89 VAL A N 1
ATOM 717 C CA . VAL A 1 89 ? -67.192 -17.179 43.523 1.00 41.50 89 VAL A CA 1
ATOM 718 C C . VAL A 1 89 ? -67.590 -15.718 43.419 1.00 41.50 89 VAL A C 1
ATOM 720 O O . VAL A 1 89 ? -67.164 -14.952 42.557 1.00 41.50 89 VAL A O 1
ATOM 723 N N . GLU A 1 90 ? -68.468 -15.401 44.352 1.00 39.22 90 GLU A N 1
ATOM 724 C CA . GLU A 1 90 ? -69.144 -14.158 44.632 1.00 39.22 90 GLU A CA 1
ATOM 725 C C . GLU A 1 90 ? -68.239 -12.919 44.668 1.00 39.22 90 GLU A C 1
ATOM 727 O O . GLU A 1 90 ? -67.194 -12.851 45.321 1.00 39.22 90 GLU A O 1
ATOM 732 N N . ASN A 1 91 ? -68.763 -11.883 44.018 1.00 55.12 91 ASN A N 1
ATOM 733 C CA . ASN A 1 91 ? -68.670 -10.470 44.359 1.00 55.12 91 ASN A CA 1
ATOM 734 C C . ASN A 1 91 ? -68.071 -10.153 45.741 1.00 55.12 91 ASN A C 1
ATOM 736 O O . ASN A 1 91 ? -68.737 -10.250 46.771 1.00 55.12 91 ASN A O 1
ATOM 740 N N . LYS A 1 92 ? -66.875 -9.559 45.740 1.00 46.25 92 LYS A N 1
ATOM 741 C CA . LYS A 1 92 ? -66.501 -8.564 46.751 1.00 46.25 92 LYS A CA 1
ATOM 742 C C . LYS A 1 92 ? -66.038 -7.296 46.058 1.00 46.25 92 LYS A C 1
ATOM 744 O O . LYS A 1 92 ? -64.856 -7.093 45.798 1.00 46.25 92 LYS A O 1
ATOM 749 N N . ALA A 1 93 ? -67.014 -6.426 45.814 1.00 51.97 93 ALA A N 1
ATOM 750 C CA . ALA A 1 93 ? -66.806 -4.994 45.718 1.00 51.97 93 ALA A CA 1
ATOM 751 C C . ALA A 1 93 ? -66.113 -4.522 47.008 1.00 51.97 93 ALA A C 1
ATOM 753 O O . ALA A 1 93 ? -66.749 -4.279 48.032 1.00 51.97 93 ALA A O 1
ATOM 754 N N . LYS A 1 94 ? -64.784 -4.452 46.973 1.00 42.25 94 LYS A N 1
ATOM 755 C CA . LYS A 1 94 ? -63.979 -3.767 47.977 1.00 42.25 94 LYS A CA 1
ATOM 756 C C . LYS A 1 94 ? -63.373 -2.542 47.317 1.00 42.25 94 LYS A C 1
ATOM 758 O O . LYS A 1 94 ? -62.471 -2.659 46.501 1.00 42.25 94 LYS A O 1
ATOM 763 N N . ILE A 1 95 ? -63.933 -1.400 47.707 1.00 47.12 95 ILE A N 1
ATOM 764 C CA . ILE A 1 95 ? -63.185 -0.209 48.097 1.00 47.12 95 ILE A CA 1
ATOM 765 C C . ILE A 1 95 ? -62.173 0.220 47.028 1.00 47.12 95 ILE A C 1
ATOM 767 O O . ILE A 1 95 ? -61.019 -0.201 47.011 1.00 47.12 95 ILE A O 1
ATOM 771 N N . VAL A 1 96 ? -62.627 1.126 46.159 1.00 45.03 96 VAL A N 1
ATOM 772 C CA . VAL A 1 96 ? -61.766 2.021 45.378 1.00 45.03 96 VAL A CA 1
ATOM 773 C C . VAL A 1 96 ? -61.091 2.973 46.371 1.00 45.03 96 VAL A C 1
ATOM 775 O O . VAL A 1 96 ? -61.418 4.150 46.478 1.00 45.03 96 VAL A O 1
ATOM 778 N N . GLU A 1 97 ? -60.184 2.429 47.176 1.00 44.56 97 GLU A N 1
ATOM 779 C CA . GLU A 1 97 ? -59.183 3.209 47.872 1.00 44.56 97 GLU A CA 1
ATOM 780 C C . GLU A 1 97 ? -58.236 3.706 46.792 1.00 44.56 97 GLU A C 1
ATOM 782 O O . GLU A 1 97 ? -57.663 2.940 46.014 1.00 44.56 97 GLU A O 1
ATOM 787 N N . SER A 1 98 ? -58.139 5.025 46.716 1.00 54.38 98 SER A N 1
ATOM 788 C CA . SER A 1 98 ? -57.187 5.783 45.930 1.00 54.38 98 SER A CA 1
ATOM 789 C C . SER A 1 98 ? -55.758 5.346 46.261 1.00 54.38 98 SER A C 1
ATOM 791 O O . SER A 1 98 ? -55.038 6.010 47.007 1.00 54.38 98 SER A O 1
ATOM 793 N N . THR A 1 99 ? -55.313 4.220 45.713 1.00 47.00 99 THR A N 1
ATOM 794 C CA . THR A 1 99 ? -53.901 3.880 45.710 1.00 47.00 99 THR A CA 1
ATOM 795 C C . THR A 1 99 ? -53.265 4.808 44.700 1.00 47.00 99 THR A C 1
ATOM 797 O O . THR A 1 99 ? -53.417 4.621 43.490 1.00 47.00 99 THR A O 1
ATOM 800 N N . ASN A 1 100 ? -52.579 5.828 45.207 1.00 60.06 100 ASN A N 1
ATOM 801 C CA . ASN A 1 100 ? -51.499 6.497 44.506 1.00 60.06 100 ASN A CA 1
ATOM 802 C C . ASN A 1 100 ? -50.655 5.412 43.822 1.00 60.06 100 ASN A C 1
ATOM 804 O O . ASN A 1 100 ? -49.816 4.782 44.467 1.00 60.06 100 ASN A O 1
ATOM 808 N N . LYS A 1 101 ? -50.914 5.138 42.536 1.00 62.84 101 LYS A N 1
ATOM 809 C CA . LYS A 1 101 ? -50.063 4.280 41.713 1.00 62.84 101 LYS A CA 1
ATOM 810 C C . LYS A 1 101 ? -48.777 5.065 41.531 1.00 62.84 101 LYS A C 1
ATOM 812 O O . LYS A 1 101 ? -48.641 5.844 40.591 1.00 62.84 101 LYS A O 1
ATOM 817 N N . GLY A 1 102 ? -47.886 4.922 42.511 1.00 65.25 102 GLY A N 1
ATOM 818 C CA . GLY A 1 102 ? -46.539 5.450 42.466 1.00 65.25 102 GLY A CA 1
ATOM 819 C C . GLY A 1 102 ? -45.949 5.064 41.123 1.00 65.25 102 GLY A C 1
ATOM 820 O O . GLY A 1 102 ? -45.991 3.899 40.724 1.00 65.25 102 GLY A O 1
ATOM 821 N N . LEU A 1 103 ? -45.505 6.080 40.394 1.00 74.75 103 LEU A N 1
ATOM 822 C CA . LEU A 1 103 ? -44.929 5.947 39.071 1.00 74.75 103 LEU A CA 1
ATOM 823 C C . LEU A 1 103 ? -43.869 4.838 39.125 1.00 74.75 103 LEU A C 1
ATOM 825 O O . LEU A 1 103 ? -42.946 4.908 39.939 1.00 74.75 103 LEU A O 1
ATOM 829 N N . THR A 1 104 ? -44.036 3.776 38.333 1.00 86.12 104 THR A N 1
ATOM 830 C CA . THR A 1 104 ? -43.114 2.632 38.403 1.00 86.12 104 THR A CA 1
ATOM 831 C C . THR A 1 104 ? -41.690 3.107 38.109 1.00 86.12 104 THR A C 1
ATOM 833 O O . THR A 1 104 ? -41.489 4.011 37.298 1.00 86.12 104 THR A O 1
ATOM 836 N N . PHE A 1 105 ? -40.682 2.512 38.755 1.00 82.81 105 PHE A N 1
ATOM 837 C CA . PHE A 1 105 ? -39.281 2.930 38.598 1.00 82.81 105 PHE A CA 1
ATOM 838 C C . PHE A 1 105 ? -38.861 3.036 37.119 1.00 82.81 105 PHE A C 1
ATOM 840 O O . PHE A 1 105 ? -38.215 4.002 36.721 1.00 82.81 105 PHE A O 1
ATOM 847 N N . PHE A 1 106 ? -39.322 2.106 36.276 1.00 86.00 106 PHE A N 1
ATOM 848 C CA . PHE A 1 106 ? -39.116 2.150 34.827 1.00 86.00 106 PHE A CA 1
ATOM 849 C C . PHE A 1 106 ? -39.758 3.371 34.159 1.00 86.00 106 PHE A C 1
ATOM 851 O O . PHE A 1 106 ? -39.106 4.026 33.349 1.00 86.00 106 PHE A O 1
ATOM 858 N N . GLN A 1 107 ? -40.997 3.725 34.512 1.00 91.06 107 GLN A N 1
ATOM 859 C CA . GLN A 1 107 ? -41.641 4.941 34.008 1.00 91.06 107 GLN A CA 1
ATOM 860 C C . GLN A 1 107 ? -40.881 6.198 34.453 1.00 91.06 107 GLN A C 1
ATOM 862 O O . GLN A 1 107 ? -40.697 7.109 33.649 1.00 91.06 107 GLN A O 1
ATOM 867 N N . ALA A 1 108 ? -40.365 6.234 35.686 1.00 88.38 108 ALA A N 1
ATOM 868 C CA . ALA A 1 108 ? -39.597 7.373 36.189 1.00 88.38 108 ALA A CA 1
ATOM 869 C C . ALA A 1 108 ? -38.263 7.525 35.440 1.00 88.38 108 ALA A C 1
ATOM 871 O O . ALA A 1 108 ? -37.923 8.622 34.996 1.00 88.38 108 ALA A O 1
ATOM 872 N N . VAL A 1 109 ? -37.542 6.421 35.212 1.00 92.31 109 VAL A N 1
ATOM 873 C CA . VAL A 1 109 ? -36.313 6.406 34.402 1.00 92.31 109 VAL A CA 1
ATOM 874 C C . VAL A 1 109 ? -36.598 6.840 32.963 1.00 92.31 109 VAL A C 1
ATOM 876 O O . VAL A 1 109 ? -35.857 7.657 32.418 1.00 92.31 109 VAL A O 1
ATOM 879 N N . MET A 1 110 ? -37.688 6.364 32.354 1.00 94.19 110 MET A N 1
ATOM 880 C CA . MET A 1 110 ? -38.070 6.762 30.996 1.00 94.19 110 MET A CA 1
ATOM 881 C C . MET A 1 110 ? -38.388 8.258 30.906 1.00 94.19 110 MET A C 1
ATOM 883 O O . MET A 1 110 ? -37.882 8.923 30.003 1.00 94.19 110 MET A O 1
ATOM 887 N N . ILE A 1 111 ? -39.140 8.818 31.861 1.00 91.44 111 ILE A N 1
ATOM 888 C CA . ILE A 1 111 ? -39.410 10.264 31.928 1.00 91.44 111 ILE A CA 1
ATOM 889 C C . ILE A 1 111 ? -38.103 11.052 32.071 1.00 91.44 111 ILE A C 1
ATOM 891 O O . ILE A 1 111 ? -37.903 12.033 31.357 1.00 91.44 111 ILE A O 1
ATOM 895 N N . ILE A 1 112 ? -37.175 10.607 32.924 1.00 91.62 112 ILE A N 1
ATOM 896 C CA . ILE A 1 112 ? -35.858 11.240 33.078 1.00 91.62 112 ILE A CA 1
ATOM 897 C C . ILE A 1 112 ? -35.070 11.205 31.757 1.00 91.62 112 ILE A C 1
ATOM 899 O O . ILE A 1 112 ? -34.494 12.218 31.361 1.00 91.62 112 ILE A O 1
ATOM 903 N N . VAL A 1 113 ? -35.064 10.081 31.034 1.00 92.81 113 VAL A N 1
ATOM 904 C CA . VAL A 1 113 ? -34.405 9.968 29.721 1.00 92.81 113 VAL A CA 1
ATOM 905 C C . VAL A 1 113 ? -35.060 10.891 28.689 1.00 92.81 113 VAL A C 1
ATOM 907 O O . VAL A 1 113 ? -34.344 11.566 27.945 1.00 92.81 113 VAL A O 1
ATOM 910 N N . PHE A 1 114 ? -36.393 10.983 28.664 1.00 91.88 114 PHE A N 1
ATOM 911 C CA . PHE A 1 114 ? -37.118 11.902 27.783 1.00 91.88 114 PHE A CA 1
ATOM 912 C C . PHE A 1 114 ? -36.824 13.365 28.109 1.00 91.88 114 PHE A C 1
ATOM 914 O O . PHE A 1 114 ? -36.541 14.132 27.193 1.00 91.88 114 PHE A O 1
ATOM 921 N N . LEU A 1 115 ? -36.794 13.746 29.387 1.00 89.56 115 LEU A N 1
ATOM 922 C CA . LEU A 1 115 ? -36.417 15.092 29.817 1.00 89.56 115 LEU A CA 1
ATOM 923 C C . LEU A 1 115 ? -34.961 15.406 29.467 1.00 89.56 115 LEU A C 1
ATOM 925 O O . LEU A 1 115 ? -34.682 16.490 28.964 1.00 89.56 115 LEU A O 1
ATOM 929 N N . MET A 1 116 ? -34.032 14.459 29.639 1.00 85.94 116 MET A N 1
ATOM 930 C CA . MET A 1 116 ? -32.645 14.633 29.196 1.00 85.94 116 MET A CA 1
ATOM 931 C C . MET A 1 116 ? -32.542 14.780 27.673 1.00 85.94 116 MET A C 1
ATOM 933 O O . MET A 1 116 ? -31.770 15.610 27.191 1.00 85.94 116 MET A O 1
ATOM 937 N N . ARG A 1 117 ? -33.319 14.012 26.898 1.00 88.25 117 ARG A N 1
ATOM 938 C CA . ARG A 1 117 ? -33.357 14.102 25.429 1.00 88.25 117 ARG A CA 1
ATOM 939 C C . ARG A 1 117 ? -33.976 15.424 24.969 1.00 88.25 117 ARG A C 1
ATOM 941 O O . ARG A 1 117 ? -33.418 16.078 24.091 1.00 88.25 117 ARG A O 1
ATOM 948 N N . TRP A 1 118 ? -35.056 15.862 25.610 1.00 86.88 118 TRP A N 1
ATOM 949 C CA . TRP A 1 118 ? -35.725 17.128 25.324 1.00 86.88 118 TRP A CA 1
ATOM 950 C C . TRP A 1 118 ? -34.857 18.333 25.700 1.00 86.88 118 TRP A C 1
ATOM 952 O O . TRP A 1 118 ? -34.627 19.205 24.865 1.00 86.88 118 TRP A O 1
ATOM 962 N N . ALA A 1 119 ? -34.259 18.336 26.895 1.00 83.00 119 ALA A N 1
ATOM 963 C CA . ALA A 1 119 ? -33.316 19.368 27.328 1.00 83.00 119 ALA A CA 1
ATOM 964 C C . ALA A 1 119 ? -32.085 19.452 26.408 1.00 83.00 119 ALA A C 1
ATOM 966 O O . ALA A 1 119 ? -31.545 20.535 26.173 1.00 83.00 119 ALA A O 1
ATOM 967 N N . ARG A 1 120 ? -31.648 18.322 25.837 1.00 77.81 120 ARG A N 1
ATOM 968 C CA . ARG A 1 120 ? -30.556 18.289 24.857 1.00 77.81 120 ARG A CA 1
ATOM 969 C C . ARG A 1 120 ? -30.956 18.917 23.523 1.00 77.81 120 ARG A C 1
ATOM 971 O O . ARG A 1 120 ? -30.142 19.647 22.960 1.00 77.81 120 ARG A O 1
ATOM 978 N N . ASN A 1 121 ? -32.183 18.671 23.065 1.00 78.44 121 ASN A N 1
ATOM 979 C CA . ASN A 1 121 ? -32.717 19.226 21.819 1.00 78.44 121 ASN A CA 1
ATOM 980 C C . ASN A 1 121 ? -33.028 20.727 21.932 1.00 78.44 121 ASN A C 1
ATOM 982 O O . ASN A 1 121 ? -32.790 21.464 20.982 1.00 78.44 121 ASN A O 1
ATOM 986 N N . ASN A 1 122 ? -33.465 21.199 23.104 1.00 85.00 122 ASN A N 1
ATOM 987 C CA . ASN A 1 122 ? -33.763 22.617 23.341 1.00 85.00 122 ASN A CA 1
ATOM 988 C C . ASN A 1 122 ? -32.536 23.462 23.731 1.00 85.00 122 ASN A C 1
ATOM 990 O O . ASN A 1 122 ? -32.618 24.686 23.841 1.00 85.00 122 ASN A O 1
ATOM 994 N N . SER A 1 123 ? -31.370 22.845 23.948 1.00 88.31 123 SER A N 1
ATOM 995 C CA . SER A 1 123 ? -30.162 23.583 24.314 1.00 88.31 123 SER A CA 1
ATOM 996 C C . SER A 1 123 ? -29.537 24.264 23.093 1.00 88.31 123 SER A C 1
ATOM 998 O O . SER A 1 123 ? -28.861 23.632 22.278 1.00 88.31 123 SER A O 1
ATOM 1000 N N . THR A 1 124 ? -29.656 25.592 23.023 1.00 90.19 124 THR A N 1
ATOM 1001 C CA . THR A 1 124 ? -29.004 26.432 21.996 1.00 90.19 124 THR A CA 1
ATOM 1002 C C . THR A 1 124 ? -27.492 26.191 21.913 1.00 90.19 124 THR A C 1
ATOM 1004 O O . THR A 1 124 ? -26.905 26.192 20.830 1.00 90.19 124 THR A O 1
ATOM 1007 N N . ARG A 1 125 ? -26.843 25.909 23.052 1.00 90.69 125 ARG A N 1
ATOM 1008 C CA . ARG A 1 125 ? -25.421 25.542 23.113 1.00 90.69 125 ARG A CA 1
ATOM 1009 C C . ARG A 1 125 ? -25.135 24.224 22.389 1.00 90.69 125 ARG A C 1
ATOM 1011 O O . ARG A 1 125 ? -24.121 24.137 21.698 1.00 90.69 125 ARG A O 1
ATOM 1018 N N . GLN A 1 126 ? -25.985 23.207 22.544 1.00 87.38 126 GLN A N 1
ATOM 1019 C CA . GLN A 1 126 ? -25.801 21.904 21.890 1.00 87.38 126 GLN A CA 1
ATOM 1020 C C . GLN A 1 126 ? -26.049 21.986 20.384 1.00 87.38 126 GLN A C 1
ATOM 1022 O O . GLN A 1 126 ? -25.277 21.405 19.624 1.00 87.38 126 GLN A O 1
ATOM 1027 N N . LEU A 1 127 ? -27.047 22.760 19.949 1.00 90.25 127 LEU A N 1
ATOM 1028 C CA . LEU A 1 127 ? -27.293 23.019 18.527 1.00 90.25 127 LEU A CA 1
ATOM 1029 C C . LEU A 1 127 ? -26.076 23.680 17.866 1.00 90.25 127 LEU A C 1
ATOM 1031 O O . LEU A 1 127 ? -25.524 23.144 16.906 1.00 90.25 127 LEU A O 1
ATOM 1035 N N . ARG A 1 128 ? -25.551 24.761 18.460 1.00 93.38 128 ARG A N 1
ATOM 1036 C CA . ARG A 1 128 ? -24.333 25.431 17.965 1.00 93.38 128 ARG A CA 1
ATOM 1037 C C . ARG A 1 128 ? -23.112 24.506 17.962 1.00 93.38 128 ARG A C 1
ATOM 1039 O O . ARG A 1 128 ? -22.307 24.543 17.032 1.00 93.38 128 ARG A O 1
ATOM 1046 N N . LYS A 1 129 ? -22.968 23.652 18.982 1.00 94.44 129 LYS A N 1
ATOM 1047 C CA . LYS A 1 129 ? -21.907 22.634 19.040 1.00 94.44 129 LYS A CA 1
ATOM 1048 C C . LYS A 1 129 ? -22.037 21.624 17.903 1.00 94.44 129 LYS A C 1
ATOM 1050 O O . LYS A 1 129 ? -21.034 21.248 17.300 1.00 94.44 129 LYS A O 1
ATOM 1055 N N . HIS A 1 130 ? -23.254 21.172 17.625 1.00 91.81 130 HIS A N 1
ATOM 1056 C CA . HIS A 1 130 ? -23.541 20.219 16.564 1.00 91.81 130 HIS A CA 1
ATOM 1057 C C . HIS A 1 130 ? -23.264 20.815 15.179 1.00 91.81 130 HIS A C 1
ATOM 1059 O O . HIS A 1 130 ? -22.591 20.182 14.368 1.00 91.81 130 HIS A O 1
ATOM 1065 N N . GLU A 1 131 ? -23.672 22.058 14.933 1.00 95.12 131 GLU A N 1
ATOM 1066 C CA . GLU A 1 131 ? -23.326 22.785 13.707 1.00 95.12 131 GLU A CA 1
ATOM 1067 C C . GLU A 1 131 ? -21.814 22.965 13.548 1.00 95.12 131 GLU A C 1
ATOM 1069 O O . GLU A 1 131 ? -21.263 22.703 12.478 1.00 95.12 131 GLU A O 1
ATOM 1074 N N . ALA A 1 132 ? -21.115 23.357 14.619 1.00 95.81 132 ALA A N 1
ATOM 1075 C CA . ALA A 1 132 ? -19.659 23.465 14.613 1.00 95.81 132 ALA A CA 1
ATOM 1076 C C . ALA A 1 132 ? -18.992 22.110 14.326 1.00 95.81 132 ALA A C 1
ATOM 1078 O O . ALA A 1 132 ? -18.024 22.050 13.572 1.00 95.81 132 ALA A O 1
ATOM 1079 N N . ARG A 1 133 ? -19.540 21.010 14.860 1.00 95.94 133 ARG A N 1
ATOM 1080 C CA . ARG A 1 133 ? -19.065 19.650 14.576 1.00 95.94 133 ARG A CA 1
ATOM 1081 C C . ARG A 1 133 ? -19.285 19.278 13.111 1.00 95.94 133 ARG A C 1
ATOM 1083 O O . ARG A 1 133 ? -18.369 18.744 12.499 1.00 95.94 133 ARG A O 1
ATOM 1090 N N . LYS A 1 134 ? -20.454 19.582 12.536 1.00 96.81 134 LYS A N 1
ATOM 1091 C CA . LYS A 1 134 ? -20.733 19.365 11.105 1.00 96.81 134 LYS A CA 1
ATOM 1092 C C . LYS A 1 134 ? -19.730 20.120 10.228 1.00 96.81 134 LYS A C 1
ATOM 1094 O O . LYS A 1 134 ? -19.194 19.543 9.287 1.00 96.81 134 LYS A O 1
ATOM 1099 N N . LYS A 1 135 ? -19.435 21.383 10.558 1.00 97.50 135 LYS A N 1
ATOM 1100 C CA . LYS A 1 135 ? -18.427 22.191 9.848 1.00 97.50 135 LYS A CA 1
ATOM 1101 C C . LYS A 1 135 ? -17.024 21.586 9.960 1.00 97.50 135 LYS A C 1
ATOM 1103 O O . LYS A 1 135 ? -16.355 21.450 8.940 1.00 97.50 135 LYS A O 1
ATOM 1108 N N . LEU A 1 136 ? -16.617 21.171 11.162 1.00 96.75 136 LEU A N 1
ATOM 1109 C CA . LEU A 1 136 ? -15.333 20.506 11.392 1.00 96.75 136 LEU A CA 1
ATOM 1110 C C . LEU A 1 136 ? -15.215 19.210 10.580 1.00 96.75 136 LEU A C 1
ATOM 1112 O O . LEU A 1 136 ? -14.212 19.009 9.909 1.00 96.75 136 LEU A O 1
ATOM 1116 N N . LEU A 1 137 ? -16.237 18.351 10.602 1.00 96.81 137 LEU A N 1
ATOM 1117 C CA . LEU A 1 137 ? -16.225 17.091 9.853 1.00 96.81 137 LEU A CA 1
ATOM 1118 C C . LEU A 1 137 ? -16.078 17.333 8.348 1.00 96.81 137 LEU A C 1
ATOM 1120 O O . LEU A 1 137 ? -15.179 16.766 7.740 1.00 96.81 137 LEU A O 1
ATOM 1124 N N . ARG A 1 138 ? -16.847 18.270 7.775 1.00 98.00 138 ARG A N 1
ATOM 1125 C CA . ARG A 1 138 ? -16.703 18.656 6.358 1.00 98.00 138 ARG A CA 1
ATOM 1126 C C . ARG A 1 138 ? -15.288 19.135 6.020 1.00 98.00 138 ARG A C 1
ATOM 1128 O O . ARG A 1 138 ? -14.773 18.821 4.950 1.00 98.00 138 ARG A O 1
ATOM 1135 N N . TYR A 1 139 ? -14.661 19.903 6.913 1.00 97.44 139 TYR A N 1
ATOM 1136 C CA . TYR A 1 139 ? -13.272 20.328 6.742 1.00 97.44 139 TYR A CA 1
ATOM 1137 C C . TYR A 1 139 ? -12.309 19.131 6.766 1.00 97.44 139 TYR A C 1
ATOM 1139 O O . TYR A 1 139 ? -11.489 18.992 5.859 1.00 97.44 139 TYR A O 1
ATOM 1147 N N . LEU A 1 140 ? -12.434 18.246 7.760 1.00 95.81 140 LEU A N 1
ATOM 1148 C CA . LEU A 1 140 ? -11.587 17.058 7.890 1.00 95.81 140 LEU A CA 1
ATOM 1149 C C . LEU A 1 140 ? -11.720 16.134 6.673 1.00 95.81 140 LEU A C 1
ATOM 1151 O O . LEU A 1 140 ? -10.704 15.674 6.151 1.00 95.81 140 LEU A O 1
ATOM 1155 N N . ASP A 1 141 ? -12.940 15.925 6.181 1.00 97.31 141 ASP A N 1
ATOM 1156 C CA . ASP A 1 141 ? -13.213 15.122 4.988 1.00 97.31 141 ASP A CA 1
ATOM 1157 C C . ASP A 1 141 ? -12.552 15.722 3.748 1.00 97.31 141 ASP A C 1
ATOM 1159 O O . ASP A 1 141 ? -11.858 15.015 3.018 1.00 97.31 141 ASP A O 1
ATOM 1163 N N . LYS A 1 142 ? -12.658 17.043 3.557 1.00 97.88 142 LYS A N 1
ATOM 1164 C CA . LYS A 1 142 ? -12.000 17.751 2.450 1.00 97.88 142 LYS A CA 1
ATOM 1165 C C . LYS A 1 142 ? -10.475 17.629 2.508 1.00 97.88 142 LYS A C 1
ATOM 1167 O O . LYS A 1 142 ? -9.827 17.415 1.483 1.00 97.88 142 LYS A O 1
ATOM 1172 N N . VAL A 1 143 ? -9.875 17.755 3.694 1.00 96.19 143 VAL A N 1
ATOM 1173 C CA . VAL A 1 143 ? -8.422 17.573 3.855 1.00 96.19 143 VAL A CA 1
ATOM 1174 C C . VAL A 1 143 ? -8.020 16.127 3.556 1.00 96.19 143 VAL A C 1
ATOM 1176 O O . VAL A 1 143 ? -7.034 15.905 2.852 1.00 96.19 143 VAL A O 1
ATOM 1179 N N . ASN A 1 144 ? -8.795 15.148 4.028 1.00 95.88 144 ASN A N 1
ATOM 1180 C CA . ASN A 1 144 ? -8.561 13.730 3.751 1.00 95.88 144 ASN A CA 1
ATOM 1181 C C . ASN A 1 144 ? -8.666 13.414 2.256 1.00 95.88 144 ASN A C 1
ATOM 1183 O O . ASN A 1 144 ? -7.832 12.688 1.720 1.00 95.88 144 ASN A O 1
ATOM 1187 N N . GLU A 1 145 ? -9.655 13.982 1.571 1.00 97.69 145 GLU A N 1
ATOM 1188 C CA . GLU A 1 145 ? -9.826 13.838 0.128 1.00 97.69 145 GLU A CA 1
ATOM 1189 C C . GLU A 1 145 ? -8.620 14.400 -0.637 1.00 97.69 145 GLU A C 1
ATOM 1191 O O . GLU A 1 145 ? -8.111 13.758 -1.555 1.00 97.69 145 GLU A O 1
ATOM 1196 N N . ASN A 1 146 ? -8.103 15.560 -0.223 1.00 96.75 146 ASN A N 1
ATOM 1197 C CA . ASN A 1 146 ? -6.915 16.155 -0.833 1.00 96.75 146 ASN A CA 1
ATOM 1198 C C . ASN A 1 146 ? -5.658 15.298 -0.637 1.00 96.75 146 ASN A C 1
ATOM 1200 O O . ASN A 1 146 ? -4.867 15.166 -1.567 1.00 96.75 146 ASN A O 1
ATOM 1204 N N . ILE A 1 147 ? -5.473 14.701 0.547 1.00 95.31 147 ILE A N 1
ATOM 1205 C CA . ILE A 1 147 ? -4.364 13.768 0.807 1.00 95.31 147 ILE A CA 1
ATOM 1206 C C . ILE A 1 147 ? -4.471 12.559 -0.133 1.00 95.31 147 ILE A C 1
ATOM 1208 O O . ILE A 1 147 ? -3.523 12.277 -0.860 1.00 95.31 147 ILE A O 1
ATOM 1212 N N . LYS A 1 148 ? -5.655 11.938 -0.226 1.00 96.75 148 LYS A N 1
ATOM 1213 C CA . LYS A 1 148 ? -5.899 10.798 -1.125 1.00 96.75 148 LYS A CA 1
ATOM 1214 C C . LYS A 1 148 ? -5.649 11.138 -2.596 1.00 96.75 148 LYS A C 1
ATOM 1216 O O . LYS A 1 148 ? -5.059 10.345 -3.325 1.00 96.75 148 LYS A O 1
ATOM 1221 N N . LYS A 1 149 ? -6.098 12.311 -3.057 1.00 97.81 149 LYS A N 1
ATOM 1222 C CA . LYS A 1 149 ? -5.863 12.774 -4.436 1.00 97.81 149 LYS A CA 1
ATOM 1223 C C . LYS A 1 149 ? -4.372 12.920 -4.736 1.00 97.81 149 LYS A C 1
ATOM 1225 O O . LYS A 1 149 ? -3.933 12.554 -5.826 1.00 97.81 149 LYS A O 1
ATOM 1230 N N . ASP A 1 150 ? -3.611 13.442 -3.782 1.00 97.00 150 ASP A N 1
ATOM 1231 C CA . ASP A 1 150 ? -2.164 13.602 -3.894 1.00 97.00 150 ASP A CA 1
ATOM 1232 C C . ASP A 1 150 ? -1.433 12.247 -3.909 1.00 97.00 150 ASP A C 1
ATOM 1234 O O . ASP A 1 150 ? -0.563 12.049 -4.761 1.00 97.00 150 ASP A O 1
ATOM 1238 N N . ASP A 1 151 ? -1.847 11.291 -3.072 1.00 96.00 151 ASP A N 1
ATOM 1239 C CA . ASP A 1 151 ? -1.314 9.918 -3.068 1.00 96.00 151 ASP A CA 1
ATOM 1240 C C . ASP A 1 151 ? -1.540 9.230 -4.420 1.00 96.00 151 ASP A C 1
ATOM 1242 O O . ASP A 1 151 ? -0.594 8.774 -5.068 1.00 96.00 151 ASP A O 1
ATOM 1246 N N . LEU A 1 152 ? -2.781 9.261 -4.920 1.00 98.00 152 LEU A N 1
ATOM 1247 C CA . LEU A 1 152 ? -3.138 8.704 -6.229 1.00 98.00 152 LEU A CA 1
ATOM 1248 C C . LEU A 1 152 ? -2.360 9.371 -7.370 1.00 98.00 152 LEU A C 1
ATOM 1250 O O . LEU A 1 152 ? -1.996 8.731 -8.360 1.00 98.00 152 LEU A O 1
ATOM 1254 N N . LYS A 1 153 ? -2.098 10.677 -7.264 1.00 97.75 153 LYS A N 1
ATOM 1255 C CA . LYS A 1 153 ? -1.305 11.411 -8.254 1.00 97.75 153 LYS A CA 1
ATOM 1256 C C . LYS A 1 153 ? 0.149 10.943 -8.263 1.00 97.75 153 LYS A C 1
ATOM 1258 O O . LYS A 1 153 ? 0.721 10.823 -9.349 1.00 97.75 153 LYS A O 1
ATOM 1263 N N . MET A 1 154 ? 0.743 10.687 -7.099 1.00 96.75 154 MET A N 1
ATOM 1264 C CA . MET A 1 154 ? 2.113 10.178 -7.001 1.00 96.75 154 MET A CA 1
ATOM 1265 C C . MET A 1 154 ? 2.221 8.731 -7.473 1.00 96.75 154 MET A C 1
ATOM 1267 O O . MET A 1 154 ? 3.108 8.428 -8.267 1.00 96.75 154 MET A O 1
ATOM 1271 N N . GLU A 1 155 ? 1.258 7.881 -7.129 1.00 96.69 155 GLU A N 1
ATOM 1272 C CA . GLU A 1 155 ? 1.201 6.500 -7.613 1.00 96.69 155 GLU A CA 1
ATOM 1273 C C . GLU A 1 155 ? 1.130 6.434 -9.150 1.00 96.69 155 GLU A C 1
ATOM 1275 O O . GLU A 1 155 ? 1.887 5.711 -9.801 1.00 96.69 155 GLU A O 1
ATOM 1280 N N . ARG A 1 156 ? 0.284 7.269 -9.771 1.00 98.00 156 ARG A N 1
ATOM 1281 C CA . ARG A 1 156 ? 0.215 7.380 -11.239 1.00 98.00 156 ARG A CA 1
ATOM 1282 C C . ARG A 1 156 ? 1.529 7.865 -11.849 1.00 98.00 156 ARG A C 1
ATOM 1284 O O . ARG A 1 156 ? 1.886 7.433 -12.944 1.00 98.00 156 ARG A O 1
ATOM 1291 N N . LYS A 1 157 ? 2.239 8.787 -11.189 1.00 97.56 157 LYS A N 1
ATOM 1292 C CA . LYS A 1 157 ? 3.554 9.258 -11.653 1.00 97.56 157 LYS A CA 1
ATOM 1293 C C . LYS A 1 157 ? 4.607 8.153 -11.577 1.00 97.56 157 LYS A C 1
ATOM 1295 O O . LYS A 1 157 ? 5.391 8.049 -12.517 1.00 97.56 157 LYS A O 1
ATOM 1300 N N . LEU A 1 158 ? 4.595 7.345 -10.515 1.00 97.25 158 LEU A N 1
ATOM 1301 C CA . LEU A 1 158 ? 5.488 6.199 -10.352 1.00 97.25 158 LEU A CA 1
ATOM 1302 C C . LEU A 1 158 ? 5.282 5.192 -11.484 1.00 97.25 158 LEU A C 1
ATOM 1304 O O . LEU A 1 158 ? 6.211 4.959 -12.252 1.00 97.25 158 LEU A O 1
ATOM 1308 N N . LYS A 1 159 ? 4.040 4.728 -11.676 1.00 98.19 159 LYS A N 1
ATOM 1309 C CA . LYS A 1 159 ? 3.675 3.784 -12.747 1.00 98.19 159 LYS A CA 1
ATOM 1310 C C . LYS A 1 159 ? 4.117 4.281 -14.125 1.00 98.19 159 LYS A C 1
ATOM 1312 O O . LYS A 1 159 ? 4.809 3.582 -14.855 1.00 98.19 159 LYS A O 1
ATOM 1317 N N . ARG A 1 160 ? 3.827 5.547 -14.453 1.00 98.06 160 ARG A N 1
ATOM 1318 C CA . ARG A 1 160 ? 4.258 6.165 -15.724 1.00 98.06 160 ARG A CA 1
ATOM 1319 C C . ARG A 1 160 ? 5.777 6.234 -15.881 1.00 98.06 160 ARG A C 1
ATOM 1321 O O . ARG A 1 160 ? 6.274 6.175 -17.002 1.00 98.06 160 ARG A O 1
ATOM 1328 N N . MET A 1 161 ? 6.517 6.462 -14.798 1.00 97.81 161 MET A N 1
ATOM 1329 C CA . MET A 1 161 ? 7.978 6.519 -14.827 1.00 97.81 161 MET A CA 1
ATOM 1330 C C . MET A 1 161 ? 8.577 5.120 -15.007 1.00 97.81 161 MET A C 1
ATOM 1332 O O . MET A 1 161 ? 9.457 4.953 -15.848 1.00 97.81 161 MET A O 1
ATOM 1336 N N . GLU A 1 162 ? 8.054 4.120 -14.302 1.00 97.56 162 GLU A N 1
ATOM 1337 C CA . GLU A 1 162 ? 8.457 2.717 -14.431 1.00 97.56 162 GLU A CA 1
ATOM 1338 C C . GLU A 1 162 ? 8.165 2.164 -15.828 1.00 97.56 162 GLU A C 1
ATOM 1340 O O . GLU A 1 162 ? 9.050 1.584 -16.454 1.00 97.56 162 GLU A O 1
ATOM 1345 N N . GLU A 1 163 ? 6.977 2.431 -16.376 1.00 98.31 163 GLU A N 1
ATOM 1346 C CA . GLU A 1 163 ? 6.620 2.070 -17.753 1.00 98.31 163 GLU A CA 1
ATOM 1347 C C . GLU A 1 163 ? 7.566 2.701 -18.779 1.00 98.31 163 GLU A C 1
ATOM 1349 O O . GLU A 1 163 ? 7.969 2.046 -19.739 1.00 98.31 163 GLU A O 1
ATOM 1354 N N . LYS A 1 164 ? 7.949 3.971 -18.586 1.00 98.12 164 LYS A N 1
ATOM 1355 C CA . LYS A 1 164 ? 8.925 4.642 -19.458 1.00 98.12 164 LYS A CA 1
ATOM 1356 C C . LYS A 1 164 ? 10.297 3.983 -19.378 1.00 98.12 164 LYS A C 1
ATOM 1358 O O . LYS A 1 164 ? 10.923 3.792 -20.415 1.00 98.12 164 LYS A O 1
ATOM 1363 N N . ILE A 1 165 ? 10.760 3.637 -18.177 1.00 97.88 165 ILE A N 1
ATOM 1364 C CA . ILE A 1 165 ? 12.038 2.938 -17.990 1.00 97.88 165 ILE A CA 1
ATOM 1365 C C . ILE A 1 165 ? 11.994 1.578 -18.691 1.00 97.88 165 ILE A C 1
ATOM 1367 O O . ILE A 1 165 ? 12.895 1.283 -19.469 1.00 97.88 165 ILE A O 1
ATOM 1371 N N . LYS A 1 166 ? 10.921 0.805 -18.492 1.00 98.19 166 LYS A N 1
ATOM 1372 C CA . LYS A 1 166 ? 10.744 -0.516 -19.105 1.00 98.19 166 LYS A CA 1
ATOM 1373 C C . LYS A 1 166 ? 10.729 -0.447 -20.635 1.00 98.19 166 LYS A C 1
ATOM 1375 O O . LYS A 1 166 ? 11.460 -1.188 -21.282 1.00 98.19 166 LYS A O 1
ATOM 1380 N N . LYS A 1 167 ? 9.975 0.492 -21.219 1.00 98.25 167 LYS A N 1
ATOM 1381 C CA . LYS A 1 167 ? 9.964 0.716 -22.677 1.00 98.25 167 LYS A CA 1
ATOM 1382 C C . LYS A 1 167 ? 11.347 1.095 -23.207 1.00 98.25 167 LYS A C 1
ATOM 1384 O O . LYS A 1 167 ? 11.803 0.527 -24.193 1.00 98.25 167 LYS A O 1
ATOM 1389 N N . GLU A 1 168 ? 12.045 2.016 -22.538 1.00 97.62 168 GLU A N 1
ATOM 1390 C CA . GLU A 1 168 ? 13.404 2.398 -22.940 1.00 97.62 168 GLU A CA 1
ATOM 1391 C C . GLU A 1 168 ? 14.414 1.243 -22.813 1.00 97.62 168 GLU A C 1
ATOM 1393 O O . GLU A 1 168 ? 15.389 1.199 -23.568 1.00 97.62 168 GLU A O 1
ATOM 1398 N N . GLU A 1 169 ? 14.217 0.337 -21.855 1.00 96.81 169 GLU A N 1
ATOM 1399 C CA . GLU A 1 169 ? 15.024 -0.869 -21.676 1.00 96.81 169 GLU A CA 1
ATOM 1400 C C . GLU A 1 169 ? 14.771 -1.884 -22.797 1.00 96.81 169 GLU A C 1
ATOM 1402 O O . GLU A 1 169 ? 15.718 -2.336 -23.438 1.00 96.81 169 GLU A O 1
ATOM 1407 N N . GLU A 1 170 ? 13.509 -2.168 -23.117 1.00 97.88 170 GLU A N 1
ATOM 1408 C CA . GLU A 1 170 ? 13.127 -3.063 -24.215 1.00 97.88 170 GLU A CA 1
ATOM 1409 C C . GLU A 1 170 ? 13.614 -2.545 -25.579 1.00 97.88 170 GLU A C 1
ATOM 1411 O O . GLU A 1 170 ? 14.221 -3.292 -26.351 1.00 97.88 170 GLU A O 1
ATOM 1416 N N . GLU A 1 171 ? 13.431 -1.250 -25.864 1.00 97.38 171 GLU A N 1
ATOM 1417 C CA . GLU A 1 171 ? 13.932 -0.604 -27.085 1.00 97.38 171 GLU A CA 1
ATOM 1418 C C . GLU A 1 171 ? 15.461 -0.678 -27.190 1.00 97.38 171 GLU A C 1
ATOM 1420 O O . GLU A 1 171 ? 16.012 -0.901 -28.275 1.00 97.38 171 GLU A O 1
ATOM 1425 N N . MET A 1 172 ? 16.165 -0.505 -26.064 1.00 95.56 172 MET A N 1
ATOM 1426 C CA . MET A 1 172 ? 17.613 -0.685 -26.008 1.00 95.56 172 MET A CA 1
ATOM 1427 C C . MET A 1 172 ? 17.979 -2.122 -26.389 1.00 95.56 172 MET A C 1
ATOM 1429 O O . MET A 1 172 ? 18.785 -2.319 -27.301 1.00 95.56 172 MET A O 1
ATOM 1433 N N . GLU A 1 173 ? 17.402 -3.114 -25.713 1.00 96.31 173 GLU A N 1
ATOM 1434 C CA . GLU A 1 173 ? 17.711 -4.528 -25.932 1.00 96.31 173 GLU A CA 1
ATOM 1435 C C . GLU A 1 173 ? 17.440 -4.952 -27.378 1.00 96.31 173 GLU A C 1
ATOM 1437 O O . GLU A 1 173 ? 18.295 -5.568 -28.021 1.00 96.31 173 GLU A O 1
ATOM 1442 N N . LEU A 1 174 ? 16.296 -4.555 -27.941 1.00 97.69 174 LEU A N 1
ATOM 1443 C CA . LEU A 1 174 ? 15.945 -4.833 -29.334 1.00 97.69 174 LEU A CA 1
ATOM 1444 C C . LEU A 1 174 ? 16.962 -4.235 -30.309 1.00 97.69 174 LEU A C 1
ATOM 1446 O O . LEU A 1 174 ? 17.472 -4.941 -31.185 1.00 97.69 174 LEU A O 1
ATOM 1450 N N . LYS A 1 175 ? 17.331 -2.963 -30.122 1.00 97.31 175 LYS A N 1
ATOM 1451 C CA . LYS A 1 175 ? 18.310 -2.271 -30.972 1.00 97.31 175 LYS A CA 1
ATOM 1452 C C . LYS A 1 175 ? 19.667 -2.977 -30.988 1.00 97.31 175 LYS A C 1
ATOM 1454 O O . LYS A 1 175 ? 20.328 -3.027 -32.029 1.00 97.31 175 LYS A O 1
ATOM 1459 N N . TRP A 1 176 ? 20.122 -3.499 -29.851 1.00 96.31 176 TRP A N 1
ATOM 1460 C CA . TRP A 1 176 ? 21.419 -4.178 -29.768 1.00 96.31 176 TRP A CA 1
ATOM 1461 C C . TRP A 1 176 ? 21.359 -5.636 -30.228 1.00 96.31 176 TRP A C 1
ATOM 1463 O O . TRP A 1 176 ? 22.282 -6.072 -30.922 1.00 96.31 176 TRP A O 1
ATOM 1473 N N . LYS A 1 177 ? 20.252 -6.351 -29.986 1.00 96.25 177 LYS A N 1
ATOM 1474 C CA . LYS A 1 177 ? 19.984 -7.663 -30.603 1.00 96.25 177 LYS A CA 1
ATOM 1475 C C . LYS A 1 177 ? 20.012 -7.577 -32.128 1.00 96.25 177 LYS A C 1
ATOM 1477 O O . LYS A 1 177 ? 20.663 -8.394 -32.779 1.00 96.25 177 LYS A O 1
ATOM 1482 N N . GLU A 1 178 ? 19.386 -6.551 -32.701 1.00 97.38 178 GLU A N 1
ATOM 1483 C CA . GLU A 1 178 ? 19.377 -6.326 -34.146 1.00 97.38 178 GLU A CA 1
ATOM 1484 C C . GLU A 1 178 ? 20.783 -6.034 -34.697 1.00 97.38 178 GLU A C 1
ATOM 1486 O O . GLU A 1 178 ? 21.169 -6.572 -35.735 1.00 97.38 178 GLU A O 1
ATOM 1491 N N . LYS A 1 179 ? 21.590 -5.233 -33.986 1.00 96.62 179 LYS A N 1
ATOM 1492 C CA . LYS A 1 179 ? 22.994 -4.983 -34.357 1.00 96.62 179 LYS A CA 1
ATOM 1493 C C . LYS A 1 179 ? 23.840 -6.254 -34.325 1.00 96.62 179 LYS A C 1
ATOM 1495 O O . LYS A 1 179 ? 24.584 -6.491 -35.275 1.00 96.62 179 LYS A O 1
ATOM 1500 N N . ARG A 1 180 ? 23.717 -7.074 -33.273 1.00 95.62 180 ARG A N 1
ATOM 1501 C CA . ARG A 1 180 ? 24.416 -8.367 -33.172 1.00 95.62 180 ARG A CA 1
ATOM 1502 C C . ARG A 1 180 ? 23.996 -9.309 -34.304 1.00 95.62 180 ARG A C 1
ATOM 1504 O O . ARG A 1 180 ? 24.855 -9.922 -34.930 1.00 95.62 180 ARG A O 1
ATOM 1511 N N . ARG A 1 181 ? 22.696 -9.377 -34.624 1.00 96.62 181 ARG A N 1
ATOM 1512 C CA . ARG A 1 181 ? 22.170 -10.145 -35.768 1.00 96.62 181 ARG A CA 1
ATOM 1513 C C . ARG A 1 181 ? 22.774 -9.669 -37.091 1.00 96.62 181 ARG A C 1
ATOM 1515 O O . ARG A 1 181 ? 23.401 -10.461 -37.775 1.00 96.62 181 ARG A O 1
ATOM 1522 N N . LYS A 1 182 ? 22.726 -8.364 -37.378 1.00 96.75 182 LYS A N 1
ATOM 1523 C CA . LYS A 1 182 ? 23.312 -7.769 -38.595 1.00 96.75 182 LYS A CA 1
ATOM 1524 C C . LYS A 1 182 ? 24.805 -8.073 -38.762 1.00 96.75 182 LYS A C 1
ATOM 1526 O O . LYS A 1 182 ? 25.276 -8.158 -39.890 1.00 96.75 182 LYS A O 1
ATOM 1531 N N . ILE A 1 183 ? 25.567 -8.184 -37.673 1.00 94.44 183 ILE A N 1
ATOM 1532 C CA . ILE A 1 183 ? 26.997 -8.527 -37.731 1.00 94.44 183 ILE A CA 1
ATOM 1533 C C . ILE A 1 183 ? 27.196 -10.005 -38.053 1.00 94.44 183 ILE A C 1
ATOM 1535 O O . ILE A 1 183 ? 27.996 -10.306 -38.936 1.00 94.44 183 ILE A O 1
ATOM 1539 N N . ARG A 1 184 ? 26.432 -10.893 -37.404 1.00 93.00 184 ARG A N 1
ATOM 1540 C CA . ARG A 1 184 ? 26.413 -12.325 -37.731 1.00 93.00 184 ARG A CA 1
ATOM 1541 C C . ARG A 1 184 ? 26.042 -12.550 -39.198 1.00 93.00 184 ARG A C 1
ATOM 1543 O O . ARG A 1 184 ? 26.798 -13.195 -39.913 1.00 93.00 184 ARG A O 1
ATOM 1550 N N . ASP A 1 185 ? 24.978 -11.905 -39.676 1.00 95.19 185 ASP A N 1
ATOM 1551 C CA . ASP A 1 185 ? 24.515 -12.021 -41.065 1.00 95.19 185 ASP A CA 1
ATOM 1552 C C . ASP A 1 185 ? 25.563 -11.522 -42.075 1.00 95.19 185 ASP A C 1
ATOM 1554 O O . ASP A 1 185 ? 25.711 -12.087 -43.154 1.00 95.19 185 ASP A O 1
ATOM 1558 N N . LYS A 1 186 ? 26.306 -10.453 -41.753 1.00 93.88 186 LYS A N 1
ATOM 1559 C CA . LYS A 1 186 ? 27.356 -9.912 -42.636 1.00 93.88 186 LYS A CA 1
ATOM 1560 C C . LYS A 1 186 ? 28.541 -10.858 -42.798 1.00 93.88 186 LYS A C 1
ATOM 1562 O O . LYS A 1 186 ? 29.122 -10.888 -43.876 1.00 93.88 186 LYS A O 1
ATOM 1567 N N . ILE A 1 187 ? 28.913 -11.569 -41.737 1.00 89.25 187 ILE A N 1
ATOM 1568 C CA . ILE A 1 187 ? 30.021 -12.531 -41.772 1.00 89.25 187 ILE A CA 1
ATOM 1569 C C . ILE A 1 187 ? 29.560 -13.815 -42.457 1.00 89.25 187 ILE A C 1
ATOM 1571 O O . ILE A 1 187 ? 30.245 -14.293 -43.350 1.00 89.25 187 ILE A O 1
ATOM 1575 N N . ALA A 1 188 ? 28.345 -14.286 -42.157 1.00 89.81 188 ALA A N 1
ATOM 1576 C CA . ALA A 1 188 ? 27.751 -15.440 -42.830 1.00 89.81 188 ALA A CA 1
ATOM 1577 C C . ALA A 1 188 ? 27.603 -15.248 -44.353 1.00 89.81 188 ALA A C 1
ATOM 1579 O O . ALA A 1 188 ? 27.747 -16.204 -45.105 1.00 89.81 188 ALA A O 1
ATOM 1580 N N . LYS A 1 189 ? 27.330 -14.020 -44.824 1.00 93.06 189 LYS A N 1
ATOM 1581 C CA . LYS A 1 189 ? 27.229 -13.707 -46.263 1.00 93.06 189 LYS A CA 1
ATOM 1582 C C . LYS A 1 189 ? 28.568 -13.729 -46.999 1.00 93.06 189 LYS A C 1
ATOM 1584 O O . LYS A 1 189 ? 28.583 -14.031 -48.185 1.00 93.06 189 LYS A O 1
ATOM 1589 N N . ASN A 1 190 ? 29.658 -13.384 -46.316 1.00 86.94 190 ASN A N 1
ATOM 1590 C CA . ASN A 1 190 ? 30.989 -13.260 -46.907 1.00 86.94 190 ASN A CA 1
ATOM 1591 C C . ASN A 1 190 ? 32.002 -14.080 -46.089 1.00 86.94 190 ASN A C 1
ATOM 1593 O O . ASN A 1 190 ? 32.845 -13.475 -45.417 1.00 86.94 190 ASN A O 1
ATOM 1597 N N . PRO A 1 191 ? 31.913 -15.423 -46.108 1.00 83.12 191 PRO A N 1
ATOM 1598 C CA . PRO A 1 191 ? 32.879 -16.266 -45.419 1.00 83.12 191 PRO A CA 1
ATOM 1599 C C . PRO A 1 191 ? 34.263 -16.129 -46.065 1.00 83.12 191 PRO A C 1
ATOM 1601 O O . PRO A 1 191 ? 34.396 -15.943 -47.281 1.00 83.12 191 PRO A O 1
ATOM 1604 N N . SER A 1 192 ? 35.308 -16.202 -45.251 1.00 79.12 192 SER A N 1
ATOM 1605 C CA . SER A 1 192 ? 36.687 -16.249 -45.712 1.00 79.12 192 SER A CA 1
ATOM 1606 C C . SER A 1 192 ? 36.945 -17.533 -46.506 1.00 79.12 192 SER A C 1
ATOM 1608 O O . SER A 1 192 ? 36.445 -18.613 -46.197 1.00 79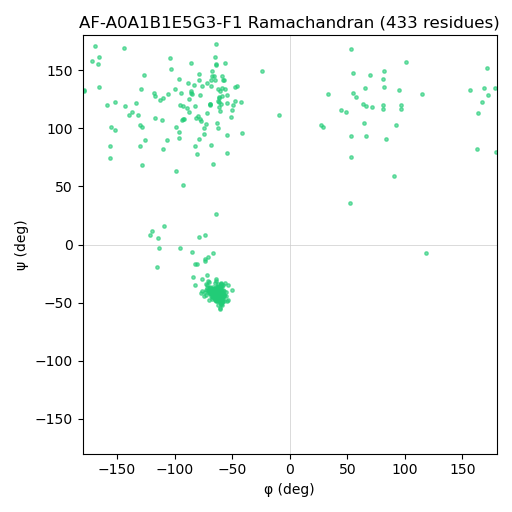.12 192 SER A O 1
ATOM 1610 N N . LYS A 1 193 ? 37.745 -17.411 -47.569 1.00 75.94 193 LYS A N 1
ATOM 1611 C CA . LYS A 1 193 ? 38.112 -18.541 -48.438 1.00 75.94 193 LYS A CA 1
ATOM 1612 C C . LYS A 1 193 ? 39.118 -19.497 -47.783 1.00 75.94 193 LYS A C 1
ATOM 1614 O O . LYS A 1 193 ? 39.282 -20.613 -48.257 1.00 75.94 193 LYS A O 1
ATOM 1619 N N . ASP A 1 194 ? 39.755 -19.072 -46.692 1.00 65.44 194 ASP A N 1
ATOM 1620 C CA . ASP A 1 194 ? 40.793 -19.815 -45.972 1.00 65.44 194 ASP A CA 1
ATOM 1621 C C . ASP A 1 194 ? 40.195 -20.647 -44.827 1.00 65.44 194 ASP A C 1
ATOM 1623 O O . ASP A 1 194 ? 40.637 -20.567 -43.679 1.00 65.44 194 ASP A O 1
ATOM 1627 N N . THR A 1 195 ? 39.170 -21.444 -45.115 1.00 60.72 195 THR A N 1
ATOM 1628 C CA . THR A 1 195 ? 38.732 -22.486 -44.184 1.00 60.72 195 THR A CA 1
ATOM 1629 C C . THR A 1 195 ? 39.692 -23.658 -44.340 1.00 60.72 195 THR A C 1
ATOM 1631 O O . THR A 1 195 ? 39.505 -24.501 -45.206 1.00 60.72 195 THR A O 1
ATOM 1634 N N . LEU A 1 196 ? 40.770 -23.694 -43.550 1.00 60.09 196 LEU A N 1
ATOM 1635 C CA . LEU A 1 196 ? 41.611 -24.889 -43.438 1.00 60.09 196 LEU A CA 1
ATOM 1636 C C . LEU A 1 196 ? 40.878 -25.898 -42.539 1.00 60.09 196 LEU A C 1
ATOM 1638 O O . LEU A 1 196 ? 40.810 -25.680 -41.325 1.00 60.09 196 LEU A O 1
ATOM 1642 N N . PRO A 1 197 ? 40.298 -26.982 -43.089 1.00 56.47 197 PRO A N 1
ATOM 1643 C CA . PRO A 1 197 ? 39.613 -27.968 -42.271 1.00 56.47 197 PRO A CA 1
ATOM 1644 C C . PRO A 1 197 ? 40.655 -28.723 -41.435 1.00 56.47 197 PRO A C 1
ATOM 1646 O O . PRO A 1 197 ? 41.562 -29.345 -41.979 1.00 56.47 197 PRO A O 1
ATOM 1649 N N . GLY A 1 198 ? 40.540 -28.663 -40.105 1.00 56.56 198 GLY A N 1
ATOM 1650 C CA . GLY A 1 198 ? 41.271 -29.564 -39.202 1.00 56.56 198 GLY A CA 1
ATOM 1651 C C . GLY A 1 198 ? 42.253 -28.928 -38.215 1.00 56.56 198 GLY A C 1
ATOM 1652 O O . GLY A 1 198 ? 42.715 -29.628 -37.320 1.00 56.56 198 GLY A O 1
ATOM 1653 N N . ILE A 1 199 ? 42.532 -27.622 -38.279 1.00 57.38 199 ILE A N 1
ATOM 1654 C CA . ILE A 1 199 ? 43.427 -26.958 -37.308 1.00 57.38 199 ILE A CA 1
ATOM 1655 C C . ILE A 1 199 ? 42.597 -26.252 -36.227 1.00 57.38 199 ILE A C 1
ATOM 1657 O O . ILE A 1 199 ? 42.635 -25.041 -36.133 1.00 57.38 199 ILE A O 1
ATOM 1661 N N . GLY A 1 200 ? 41.820 -26.992 -35.428 1.00 56.97 200 GLY A N 1
ATOM 1662 C CA . GLY A 1 200 ? 41.181 -26.532 -34.176 1.00 56.97 200 GLY A CA 1
ATOM 1663 C C . GLY A 1 200 ? 40.310 -25.243 -34.190 1.00 56.97 200 GLY A C 1
ATOM 1664 O O . GLY A 1 200 ? 40.320 -24.431 -35.109 1.00 56.97 200 GLY A O 1
ATOM 1665 N N . PRO A 1 201 ? 39.540 -24.971 -33.121 1.00 58.38 201 PRO A N 1
ATOM 1666 C CA . PRO A 1 201 ? 38.699 -23.768 -33.031 1.00 58.38 201 PRO A CA 1
ATOM 1667 C C . PRO A 1 201 ? 39.481 -22.441 -32.944 1.00 58.38 201 PRO A C 1
ATOM 1669 O O . PRO A 1 201 ? 38.864 -21.378 -32.989 1.00 58.38 201 PRO A O 1
ATOM 1672 N N . PHE A 1 202 ? 40.811 -22.494 -32.807 1.00 55.84 202 PHE A N 1
ATOM 1673 C CA . PHE A 1 202 ? 41.695 -21.332 -32.666 1.00 55.84 202 PHE A CA 1
ATOM 1674 C C . PHE A 1 202 ? 42.084 -20.660 -33.993 1.00 55.84 202 PHE A C 1
ATOM 1676 O O . PHE A 1 202 ? 42.539 -19.517 -33.966 1.00 55.84 202 PHE A O 1
ATOM 1683 N N . TYR A 1 203 ? 41.901 -21.324 -35.140 1.00 62.28 203 TYR A N 1
ATOM 1684 C CA . TYR A 1 203 ? 42.409 -20.836 -36.433 1.00 62.28 203 TYR A CA 1
ATOM 1685 C C . TYR A 1 203 ? 41.316 -20.470 -37.446 1.00 62.28 203 TYR A C 1
ATOM 1687 O O . TYR A 1 203 ? 41.627 -20.091 -38.575 1.00 62.28 203 TYR A O 1
ATOM 1695 N N . ASP A 1 204 ? 40.044 -20.506 -37.044 1.00 74.94 204 ASP A N 1
ATOM 1696 C CA . ASP A 1 204 ? 38.944 -20.019 -37.873 1.00 74.94 204 ASP A CA 1
ATOM 1697 C C . ASP A 1 204 ? 38.937 -18.477 -37.885 1.00 74.94 204 ASP A C 1
ATOM 1699 O O . ASP A 1 204 ? 38.515 -17.805 -36.932 1.00 74.94 204 ASP A O 1
ATOM 1703 N N . LYS A 1 205 ? 39.479 -17.906 -38.969 1.00 79.69 205 LYS A N 1
ATOM 1704 C CA . LYS A 1 205 ? 39.632 -16.455 -39.154 1.00 79.69 205 LYS A CA 1
ATOM 1705 C C . LYS A 1 205 ? 38.284 -15.732 -39.072 1.00 79.69 205 LYS A C 1
ATOM 1707 O O . LYS A 1 205 ? 38.234 -14.626 -38.526 1.00 79.69 205 LYS A O 1
ATOM 1712 N N . ASP A 1 206 ? 37.204 -16.349 -39.553 1.00 81.31 206 ASP A N 1
ATOM 1713 C CA . ASP A 1 206 ? 35.865 -15.753 -39.536 1.00 81.31 206 ASP A CA 1
ATOM 1714 C C . ASP A 1 206 ? 35.280 -15.719 -38.133 1.00 81.31 206 ASP A C 1
ATOM 1716 O O . ASP A 1 206 ? 34.697 -14.707 -37.731 1.00 81.31 206 ASP A O 1
ATOM 1720 N N . LYS A 1 207 ? 35.504 -16.781 -37.355 1.00 84.25 207 LYS A N 1
ATOM 1721 C CA . LYS A 1 207 ? 35.106 -16.839 -35.949 1.00 84.25 207 LYS A CA 1
ATOM 1722 C C . LYS A 1 207 ? 35.838 -15.786 -35.118 1.00 84.25 207 LYS A C 1
ATOM 1724 O O . LYS A 1 207 ? 35.193 -14.990 -34.443 1.00 84.25 207 LYS A O 1
ATOM 1729 N N . SER A 1 208 ? 37.164 -15.682 -35.251 1.00 84.94 208 SER A N 1
ATOM 1730 C CA . SER A 1 208 ? 37.949 -14.648 -34.552 1.00 84.94 208 SER A CA 1
ATOM 1731 C C . SER A 1 208 ? 37.502 -13.227 -34.922 1.00 84.94 208 SER A C 1
ATOM 1733 O O . SER A 1 208 ? 37.441 -12.331 -34.076 1.00 84.94 208 SER A O 1
ATOM 1735 N N . LEU A 1 209 ? 37.176 -12.997 -36.196 1.00 87.00 209 LEU A N 1
ATOM 1736 C CA . LEU A 1 209 ? 36.699 -11.706 -36.683 1.00 87.00 209 LEU A CA 1
ATOM 1737 C C . LEU A 1 209 ? 35.272 -11.394 -36.206 1.00 87.00 209 LEU A C 1
ATOM 1739 O O . LEU A 1 209 ? 34.973 -10.228 -35.923 1.00 87.00 209 LEU A O 1
ATOM 1743 N N . LEU A 1 210 ? 34.405 -12.404 -36.094 1.00 89.38 210 LEU A N 1
ATOM 1744 C CA . LEU A 1 210 ? 33.085 -12.287 -35.479 1.00 89.38 210 LEU A CA 1
ATOM 1745 C C . LEU A 1 210 ? 33.207 -11.901 -34.007 1.00 89.38 210 LEU A C 1
ATOM 1747 O O . LEU A 1 210 ? 32.615 -10.893 -33.619 1.00 89.38 210 LEU A O 1
ATOM 1751 N N . 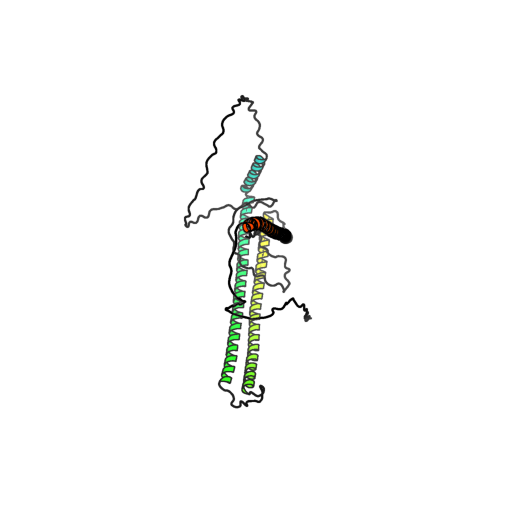ASP A 1 211 ? 34.006 -12.635 -33.237 1.00 89.81 211 ASP A N 1
ATOM 1752 C CA . ASP A 1 211 ? 34.191 -12.413 -31.801 1.00 89.81 211 ASP A CA 1
ATOM 1753 C C . ASP A 1 211 ? 34.716 -10.996 -31.538 1.00 89.81 211 ASP A C 1
ATOM 1755 O O . ASP A 1 211 ? 34.062 -10.214 -30.850 1.00 89.81 211 ASP A O 1
ATOM 1759 N N . LYS A 1 212 ? 35.776 -10.569 -32.241 1.00 93.06 212 LYS A N 1
ATOM 1760 C CA . LYS A 1 212 ? 36.301 -9.191 -32.147 1.00 93.06 212 LYS A CA 1
ATOM 1761 C C . LYS A 1 212 ? 35.244 -8.126 -32.447 1.00 93.06 212 LYS A C 1
ATOM 1763 O O . LYS A 1 212 ? 35.201 -7.076 -31.803 1.00 93.06 212 LYS A O 1
ATOM 1768 N N . LYS A 1 213 ? 34.391 -8.344 -33.456 1.00 93.94 213 LYS A N 1
ATOM 1769 C CA . LYS A 1 213 ? 33.325 -7.387 -33.801 1.00 93.94 213 LYS A CA 1
ATOM 1770 C C . LYS A 1 213 ? 32.205 -7.387 -32.763 1.00 93.94 213 LYS A C 1
ATOM 1772 O O . LYS A 1 213 ? 31.670 -6.311 -32.483 1.00 93.94 213 LYS A O 1
ATOM 1777 N N . LEU A 1 214 ? 31.847 -8.546 -32.215 1.00 93.81 214 LEU A N 1
ATOM 1778 C CA . LEU A 1 214 ? 30.863 -8.666 -31.142 1.00 93.81 214 LEU A CA 1
ATOM 1779 C C . LEU A 1 214 ? 31.376 -8.021 -29.847 1.00 93.81 214 LEU A C 1
ATOM 1781 O O . LEU A 1 214 ? 30.635 -7.239 -29.262 1.00 93.81 214 LEU A O 1
ATOM 1785 N N . ASP A 1 215 ? 32.648 -8.187 -29.487 1.00 94.81 215 ASP A N 1
ATOM 1786 C CA . ASP A 1 215 ? 33.261 -7.548 -28.310 1.00 94.81 215 ASP A CA 1
ATOM 1787 C C . ASP A 1 215 ? 33.207 -6.016 -28.376 1.00 94.81 215 ASP A C 1
ATOM 1789 O O . ASP A 1 215 ? 32.885 -5.332 -27.398 1.00 94.81 215 ASP A O 1
ATOM 1793 N N . ILE A 1 216 ? 33.463 -5.440 -29.557 1.00 94.94 216 ILE A N 1
ATOM 1794 C CA . ILE A 1 216 ? 33.343 -3.990 -29.779 1.00 94.94 216 ILE A CA 1
ATOM 1795 C C . ILE A 1 216 ? 31.887 -3.534 -29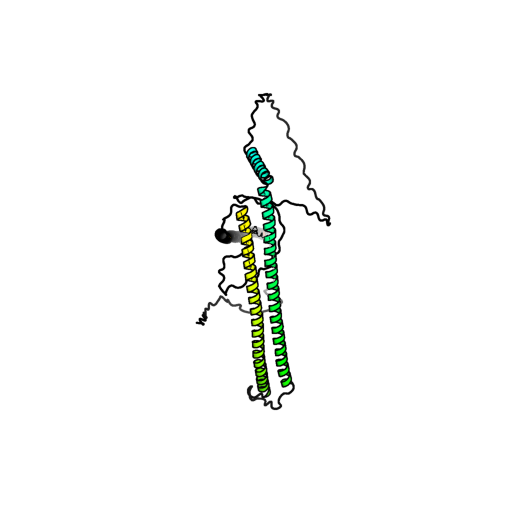.611 1.00 94.94 216 ILE A C 1
ATOM 1797 O O . ILE A 1 216 ? 31.618 -2.455 -29.068 1.00 94.94 216 ILE A O 1
ATOM 1801 N N . VAL A 1 217 ? 30.931 -4.319 -30.110 1.00 95.25 217 VAL A N 1
ATOM 1802 C CA . VAL A 1 217 ? 29.493 -4.031 -29.983 1.00 95.25 217 VAL A CA 1
ATOM 1803 C C . VAL A 1 217 ? 29.071 -4.111 -28.527 1.00 95.25 217 VAL A C 1
ATOM 1805 O O . VAL A 1 217 ? 28.346 -3.230 -28.068 1.00 95.25 217 VAL A O 1
ATOM 1808 N N . ASP A 1 218 ? 29.576 -5.099 -27.802 1.00 94.94 218 ASP A N 1
ATOM 1809 C CA . ASP A 1 218 ? 29.261 -5.357 -26.405 1.00 94.94 218 ASP A CA 1
ATOM 1810 C C . ASP A 1 218 ? 29.848 -4.282 -25.498 1.00 94.94 218 ASP A C 1
ATOM 1812 O O . ASP A 1 218 ? 29.132 -3.719 -24.670 1.00 94.94 218 ASP A O 1
ATOM 1816 N N . SER A 1 219 ? 31.084 -3.859 -25.754 1.00 96.06 219 SER A N 1
ATOM 1817 C CA . SER A 1 219 ? 31.696 -2.705 -25.088 1.00 96.06 219 SER A CA 1
ATOM 1818 C C . SER A 1 219 ? 30.864 -1.429 -25.285 1.00 96.06 219 SER A C 1
ATOM 1820 O O . SER A 1 219 ? 30.603 -0.675 -24.340 1.00 96.06 219 SER A O 1
ATOM 1822 N N . LYS A 1 220 ? 30.376 -1.183 -26.511 1.00 96.88 220 LYS A N 1
ATOM 1823 C CA . LYS A 1 220 ? 29.501 -0.032 -26.797 1.00 96.88 220 LYS A CA 1
ATOM 1824 C C . LYS A 1 220 ? 28.119 -0.176 -26.151 1.00 96.88 220 LYS A C 1
ATOM 1826 O O . LYS A 1 220 ? 27.566 0.831 -25.704 1.00 96.88 220 LYS A O 1
ATOM 1831 N N . TYR A 1 221 ? 27.570 -1.388 -26.093 1.00 96.00 221 TYR A N 1
ATOM 1832 C CA . TYR A 1 221 ? 26.318 -1.688 -25.399 1.00 96.00 221 TYR A CA 1
ATOM 1833 C C . TYR A 1 221 ? 26.441 -1.389 -23.906 1.00 96.00 221 TYR A C 1
ATOM 1835 O O . TYR A 1 221 ? 25.616 -0.643 -23.386 1.00 96.00 221 TYR A O 1
ATOM 1843 N N . GLN A 1 222 ? 27.503 -1.851 -23.238 1.00 96.62 222 GLN A N 1
ATOM 1844 C CA . GLN A 1 222 ? 27.714 -1.596 -21.810 1.00 96.62 222 GLN A CA 1
ATOM 1845 C C . GLN A 1 222 ? 27.821 -0.099 -21.507 1.00 96.62 222 GLN A C 1
ATOM 1847 O O . GLN A 1 222 ? 27.148 0.404 -20.604 1.00 96.62 222 GLN A O 1
ATOM 1852 N N . LYS A 1 223 ? 28.571 0.657 -22.321 1.00 97.50 223 LYS A N 1
ATOM 1853 C CA . LYS A 1 223 ? 28.649 2.122 -22.189 1.00 97.50 223 LYS A CA 1
ATOM 1854 C C . LYS A 1 223 ? 27.280 2.791 -22.366 1.00 97.50 223 LYS A C 1
ATOM 1856 O O . LYS A 1 223 ? 26.930 3.710 -21.624 1.00 97.50 223 LYS A O 1
ATOM 1861 N N . TYR A 1 224 ? 26.485 2.335 -23.334 1.00 96.44 224 TYR A N 1
ATOM 1862 C CA . TYR A 1 224 ? 25.136 2.855 -23.567 1.00 96.44 224 TYR A CA 1
ATOM 1863 C C . TYR A 1 224 ? 24.178 2.520 -22.413 1.00 96.44 224 TYR A C 1
ATOM 1865 O O . TYR A 1 224 ? 23.470 3.405 -21.928 1.00 96.44 224 TYR A O 1
ATOM 1873 N N . LYS A 1 225 ? 24.199 1.270 -21.940 1.00 96.69 225 LYS A N 1
ATOM 1874 C CA . LYS A 1 225 ? 23.421 0.775 -20.800 1.00 96.69 225 LYS A CA 1
ATOM 1875 C C . LYS A 1 225 ? 23.736 1.562 -19.534 1.00 96.69 225 LYS A C 1
ATOM 1877 O O . LYS A 1 225 ? 22.818 2.002 -18.848 1.00 96.69 225 LYS A O 1
ATOM 1882 N N . TYR A 1 226 ? 25.016 1.818 -19.265 1.00 97.75 226 TYR A N 1
ATOM 1883 C CA . TYR A 1 226 ? 25.452 2.646 -18.143 1.00 97.75 226 TYR A CA 1
ATOM 1884 C C . TYR A 1 226 ? 24.869 4.066 -18.213 1.00 97.75 226 TYR A C 1
ATOM 1886 O O . TYR A 1 226 ? 24.268 4.542 -17.249 1.00 97.75 226 TYR A O 1
ATOM 1894 N N . ASN A 1 227 ? 24.957 4.723 -19.375 1.00 97.31 227 ASN A N 1
ATOM 1895 C CA . ASN A 1 227 ? 24.395 6.064 -19.567 1.00 97.31 227 ASN A CA 1
ATOM 1896 C C . ASN A 1 227 ? 22.867 6.092 -19.386 1.00 97.31 227 ASN A C 1
ATOM 1898 O O . ASN A 1 227 ? 22.331 7.023 -18.779 1.00 97.31 227 ASN A O 1
ATOM 1902 N N . LYS A 1 228 ? 22.160 5.065 -19.875 1.00 97.19 228 LYS A N 1
ATOM 1903 C CA . LYS A 1 228 ? 20.713 4.907 -19.666 1.00 97.19 228 LYS A CA 1
ATOM 1904 C C . LYS A 1 228 ? 20.371 4.707 -18.194 1.00 97.19 228 LYS A C 1
ATOM 1906 O O . LYS A 1 228 ? 19.541 5.447 -17.673 1.00 97.19 228 LYS A O 1
ATOM 1911 N N . LYS A 1 229 ? 21.080 3.812 -17.504 1.00 97.19 229 LYS A N 1
ATOM 1912 C CA . LYS A 1 229 ? 20.919 3.577 -16.064 1.00 97.19 229 LYS A CA 1
ATOM 1913 C C . LYS A 1 229 ? 21.125 4.859 -15.258 1.00 97.19 229 LYS A C 1
ATOM 1915 O O . LYS A 1 229 ? 20.313 5.171 -14.393 1.00 97.19 229 LYS A O 1
ATOM 1920 N N . ARG A 1 230 ? 22.146 5.658 -15.590 1.00 97.81 230 ARG A N 1
ATOM 1921 C CA . ARG A 1 230 ? 22.375 6.970 -14.965 1.00 97.81 230 ARG A CA 1
ATOM 1922 C C . ARG A 1 230 ? 21.179 7.909 -15.154 1.00 97.81 230 ARG A C 1
ATOM 1924 O O . ARG A 1 230 ? 20.737 8.526 -14.190 1.00 97.81 230 ARG A O 1
ATOM 1931 N N . ARG A 1 231 ? 20.621 7.992 -16.365 1.00 97.75 231 ARG A N 1
ATOM 1932 C CA . ARG A 1 231 ? 19.422 8.802 -16.644 1.00 97.75 231 ARG A CA 1
ATOM 1933 C C . ARG A 1 231 ? 18.191 8.304 -15.881 1.00 97.75 231 ARG A C 1
ATOM 1935 O O . ARG A 1 231 ? 17.466 9.120 -15.323 1.00 97.75 231 ARG A O 1
ATOM 1942 N N . TRP A 1 232 ? 17.962 6.994 -15.824 1.00 97.94 232 TRP A N 1
ATOM 1943 C CA . TRP A 1 232 ? 16.848 6.416 -15.065 1.00 97.94 232 TRP A CA 1
ATOM 1944 C C . TRP A 1 232 ? 16.983 6.674 -13.563 1.00 97.94 232 TRP A C 1
ATOM 1946 O O . TRP A 1 232 ? 15.999 7.015 -12.913 1.00 97.94 232 TRP A O 1
ATOM 1956 N N . ASN A 1 233 ? 18.202 6.606 -13.023 1.00 97.75 233 ASN A N 1
ATOM 1957 C CA . ASN A 1 233 ? 18.469 6.964 -11.632 1.00 97.75 233 ASN A CA 1
ATOM 1958 C C . ASN A 1 233 ? 18.152 8.439 -11.353 1.00 97.75 233 ASN A C 1
ATOM 1960 O O . ASN A 1 233 ? 17.530 8.732 -10.340 1.00 97.75 233 ASN A O 1
ATOM 1964 N N . LEU A 1 234 ? 18.496 9.356 -12.266 1.00 97.94 234 LEU A N 1
ATOM 1965 C CA . LEU A 1 234 ? 18.113 10.770 -12.144 1.00 97.94 234 LEU A CA 1
ATOM 1966 C C . LEU A 1 234 ? 16.588 10.961 -12.169 1.00 97.94 234 LEU A C 1
ATOM 1968 O O . LEU A 1 234 ? 16.057 11.746 -11.391 1.00 97.94 234 LEU A O 1
ATOM 1972 N N . MET A 1 235 ? 15.868 10.216 -13.016 1.00 97.38 235 MET A N 1
ATOM 1973 C CA . MET A 1 235 ? 14.399 10.247 -13.033 1.00 97.38 235 MET A CA 1
ATOM 1974 C C . MET A 1 235 ? 13.792 9.748 -11.717 1.00 97.38 235 MET A C 1
ATOM 1976 O O . MET A 1 235 ? 12.835 10.344 -11.224 1.00 97.38 235 MET A O 1
ATOM 1980 N N . ARG A 1 236 ? 14.347 8.675 -11.139 1.00 97.75 236 ARG A N 1
ATOM 1981 C CA . ARG A 1 236 ? 13.928 8.162 -9.827 1.00 97.75 236 ARG A CA 1
ATOM 1982 C C . ARG A 1 236 ? 14.236 9.162 -8.714 1.00 97.75 236 ARG A C 1
ATOM 1984 O O . ARG A 1 236 ? 13.366 9.418 -7.893 1.00 97.75 236 ARG A O 1
ATOM 1991 N N . ALA A 1 237 ? 15.419 9.775 -8.722 1.00 97.69 237 ALA A N 1
ATOM 1992 C CA . ALA A 1 237 ? 15.797 10.799 -7.748 1.00 97.69 237 ALA A CA 1
ATOM 1993 C C . ALA A 1 237 ? 14.830 11.994 -7.774 1.00 97.69 237 ALA A C 1
ATOM 1995 O O . ALA A 1 237 ? 14.288 12.359 -6.737 1.00 97.69 237 ALA A O 1
ATOM 1996 N N . ALA A 1 238 ? 14.511 12.518 -8.962 1.00 97.88 238 ALA A N 1
ATOM 1997 C CA . ALA A 1 238 ? 13.537 13.602 -9.113 1.00 97.88 238 ALA A CA 1
ATOM 1998 C C . ALA A 1 238 ? 12.122 13.204 -8.644 1.00 97.88 238 ALA A C 1
ATOM 2000 O O . ALA A 1 238 ? 11.375 14.028 -8.117 1.00 97.88 238 ALA A O 1
ATOM 2001 N N . TYR A 1 239 ? 11.732 11.936 -8.825 1.00 97.69 239 TYR A N 1
ATOM 2002 C CA . TYR A 1 239 ? 10.477 11.420 -8.276 1.00 97.69 239 TYR A CA 1
ATOM 2003 C C . TYR A 1 239 ? 10.493 11.392 -6.742 1.00 97.69 239 TYR A C 1
ATOM 2005 O O . TYR A 1 239 ? 9.512 11.811 -6.130 1.00 97.69 239 TYR A O 1
ATOM 2013 N N . HIS A 1 240 ? 11.586 10.932 -6.129 1.00 96.75 240 HIS A N 1
ATOM 2014 C CA . HIS A 1 240 ? 11.730 10.898 -4.673 1.00 96.75 240 HIS A CA 1
ATOM 2015 C C . HIS A 1 240 ? 11.741 12.299 -4.059 1.00 96.75 240 HIS A C 1
ATOM 2017 O O . HIS A 1 240 ? 11.040 12.519 -3.080 1.00 96.75 240 HIS A O 1
ATOM 2023 N N . GLU A 1 241 ? 12.422 13.261 -4.678 1.00 98.00 241 GLU A N 1
ATOM 2024 C CA . GLU A 1 241 ? 12.388 14.663 -4.246 1.00 98.00 241 GLU A CA 1
ATOM 2025 C C . GLU A 1 241 ? 10.955 15.228 -4.288 1.00 98.00 241 GLU A C 1
ATOM 2027 O O . GLU A 1 241 ? 10.472 15.845 -3.339 1.00 98.00 241 GLU A O 1
ATOM 2032 N N . ALA A 1 242 ? 10.212 14.955 -5.367 1.00 96.88 242 ALA A N 1
ATOM 2033 C CA . ALA A 1 242 ? 8.812 15.361 -5.464 1.00 96.88 242 ALA A CA 1
ATOM 2034 C C . ALA A 1 242 ? 7.911 14.657 -4.430 1.00 96.88 242 ALA A C 1
ATOM 2036 O O . ALA A 1 242 ? 6.921 15.242 -3.983 1.00 96.88 242 ALA A O 1
ATOM 2037 N N . LEU A 1 243 ? 8.225 13.407 -4.075 1.00 96.38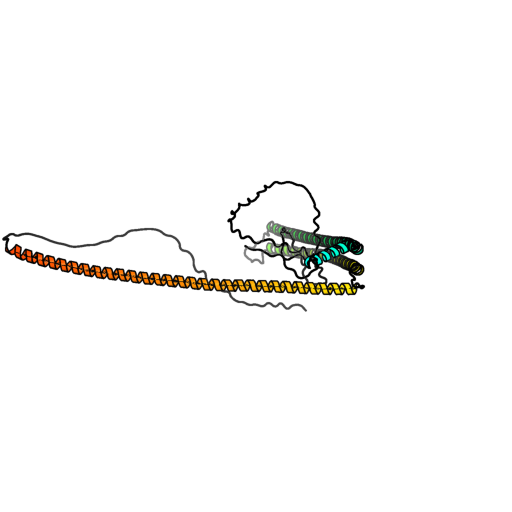 243 LEU A N 1
ATOM 2038 C CA . LEU A 1 243 ? 7.522 12.645 -3.045 1.00 96.38 243 LEU A CA 1
ATOM 2039 C C . LEU A 1 243 ? 7.773 13.232 -1.654 1.00 96.38 243 LEU A C 1
ATOM 2041 O O . LEU A 1 243 ? 6.819 13.421 -0.909 1.00 96.38 243 LEU A O 1
ATOM 2045 N N . GLU A 1 244 ? 9.014 13.584 -1.337 1.00 97.00 244 GLU A N 1
ATOM 2046 C CA . GLU A 1 244 ? 9.398 14.215 -0.072 1.00 97.00 244 GLU A CA 1
ATOM 2047 C C . GLU A 1 244 ? 8.691 15.567 0.116 1.00 97.00 244 GLU A C 1
ATOM 2049 O O . GLU A 1 244 ? 8.047 15.814 1.137 1.00 97.00 244 GLU A O 1
ATOM 2054 N N . GLN A 1 245 ? 8.681 16.413 -0.920 1.00 97.25 245 GLN A N 1
ATOM 2055 C CA . GLN A 1 245 ? 7.934 17.677 -0.893 1.00 97.25 245 GLN A CA 1
ATOM 2056 C C . GLN A 1 245 ? 6.427 17.470 -0.671 1.00 97.25 245 GLN A C 1
ATOM 2058 O O . GLN A 1 245 ? 5.749 18.310 -0.069 1.00 97.25 245 GLN A O 1
ATOM 2063 N N . LEU A 1 246 ? 5.870 16.377 -1.195 1.00 96.75 246 LEU A N 1
ATOM 2064 C CA . LEU A 1 246 ? 4.465 16.027 -1.015 1.00 96.75 246 LEU A CA 1
ATOM 2065 C C . LEU A 1 246 ? 4.194 15.510 0.401 1.00 96.75 246 LEU A C 1
ATOM 2067 O O . LEU A 1 246 ? 3.199 15.917 0.998 1.00 96.75 246 LEU A O 1
ATOM 2071 N N . GLN A 1 247 ? 5.088 14.693 0.957 1.00 95.69 247 GLN A N 1
ATOM 2072 C CA . GLN A 1 247 ? 5.024 14.222 2.342 1.00 95.69 247 GLN A CA 1
ATOM 2073 C C . GLN A 1 247 ? 5.052 15.393 3.325 1.00 95.69 247 GLN A C 1
ATOM 2075 O O . GLN A 1 247 ? 4.154 15.496 4.158 1.00 95.69 247 GLN A O 1
ATOM 2080 N N . TYR A 1 248 ? 5.957 16.356 3.132 1.00 96.81 248 TYR A N 1
ATOM 2081 C CA . TYR A 1 248 ? 5.995 17.583 3.932 1.00 96.81 248 TYR A CA 1
ATOM 2082 C C . TYR A 1 248 ? 4.654 18.342 3.902 1.00 96.81 248 TYR A C 1
ATOM 2084 O O . TYR A 1 248 ? 4.116 18.751 4.933 1.00 96.81 248 TYR A O 1
ATOM 2092 N N . LYS A 1 249 ? 4.040 18.478 2.718 1.00 96.56 249 LYS A N 1
ATOM 2093 C CA . LYS A 1 249 ? 2.709 19.100 2.579 1.00 96.56 249 LYS A CA 1
ATOM 2094 C C . LYS A 1 249 ? 1.615 18.295 3.273 1.00 96.56 249 LYS A C 1
ATOM 2096 O O . LYS A 1 249 ? 0.692 18.878 3.841 1.00 96.56 249 LYS A O 1
ATOM 2101 N N . GLN A 1 250 ? 1.673 16.969 3.205 1.00 95.31 250 GLN A N 1
ATOM 2102 C CA . GLN A 1 250 ? 0.717 16.108 3.891 1.00 95.31 250 GLN A CA 1
ATOM 2103 C C . GLN A 1 250 ? 0.868 16.206 5.406 1.00 95.31 250 GLN A C 1
ATOM 2105 O O . GLN A 1 250 ? -0.141 16.271 6.100 1.00 95.31 250 GLN A O 1
ATOM 2110 N N . GLU A 1 251 ? 2.090 16.261 5.927 1.00 92.50 251 GLU A N 1
ATOM 2111 C CA . GLU A 1 251 ? 2.367 16.470 7.348 1.00 92.50 251 GLU A CA 1
ATOM 2112 C C . GLU A 1 251 ? 1.833 17.806 7.842 1.00 92.50 251 GLU A C 1
ATOM 2114 O O . GLU A 1 251 ? 1.113 17.825 8.840 1.00 92.50 251 GLU A O 1
ATOM 2119 N N . ALA A 1 252 ? 2.066 18.890 7.099 1.00 95.81 252 ALA A N 1
ATOM 2120 C CA . ALA A 1 252 ? 1.477 20.190 7.405 1.00 95.81 252 ALA A CA 1
ATOM 2121 C C . ALA A 1 252 ? -0.058 20.099 7.503 1.00 95.81 252 ALA A C 1
ATOM 2123 O O . ALA A 1 252 ? -0.639 20.462 8.523 1.00 95.81 252 ALA A O 1
ATOM 2124 N N . ARG A 1 253 ? -0.721 19.469 6.521 1.00 95.06 253 ARG A N 1
ATOM 2125 C CA . ARG A 1 253 ? -2.179 19.239 6.569 1.00 95.06 253 ARG A CA 1
ATOM 2126 C C . ARG A 1 253 ? -2.605 18.363 7.749 1.00 95.06 253 ARG A C 1
ATOM 2128 O O . ARG A 1 253 ? -3.672 18.576 8.319 1.00 95.06 253 ARG A O 1
ATOM 2135 N N . LYS A 1 254 ? -1.817 17.346 8.114 1.00 93.00 254 LYS A N 1
ATOM 2136 C CA . LYS A 1 254 ? -2.099 16.489 9.278 1.00 93.00 254 LYS A CA 1
ATOM 2137 C C . LYS A 1 254 ? -2.063 17.315 10.565 1.00 93.00 254 LYS A C 1
ATOM 2139 O O . LYS A 1 254 ? -2.954 17.137 11.394 1.00 93.00 254 LYS A O 1
ATOM 2144 N N . VAL A 1 255 ? -1.090 18.216 10.698 1.00 93.00 255 VAL A N 1
ATOM 2145 C CA . VAL A 1 255 ? -0.976 19.153 11.823 1.00 93.00 255 VAL A CA 1
ATOM 2146 C C . VAL A 1 255 ? -2.154 20.127 11.841 1.00 93.00 255 VAL A C 1
ATOM 2148 O O . VAL A 1 255 ? -2.787 20.261 12.886 1.00 93.00 255 VAL A O 1
ATOM 2151 N N . ASP A 1 256 ? -2.530 20.706 10.700 1.00 94.44 256 ASP A N 1
ATOM 2152 C CA . ASP A 1 256 ? -3.683 21.614 10.599 1.00 94.44 256 ASP A CA 1
ATOM 2153 C C . ASP A 1 256 ? -4.986 20.942 11.058 1.00 94.44 256 ASP A C 1
ATOM 2155 O O . ASP A 1 256 ? -5.745 21.514 11.841 1.00 94.44 256 ASP A O 1
ATOM 2159 N N . ARG A 1 257 ? -5.219 19.675 10.674 1.00 95.69 257 ARG A N 1
ATOM 2160 C CA . ARG A 1 257 ? -6.363 18.894 11.188 1.00 95.69 257 ARG A CA 1
ATOM 2161 C C . ARG A 1 257 ? -6.334 18.776 12.710 1.00 95.69 257 ARG A C 1
ATOM 2163 O O . ARG A 1 257 ? -7.372 18.933 13.351 1.00 95.69 257 ARG A O 1
ATOM 2170 N N . CYS A 1 258 ? -5.169 18.492 13.292 1.00 93.25 258 CYS A N 1
ATOM 2171 C CA . CYS A 1 258 ? -5.018 18.398 14.743 1.00 93.25 258 CYS A CA 1
ATOM 2172 C C . CYS A 1 258 ? -5.284 19.745 15.425 1.00 93.25 258 CYS A C 1
ATOM 2174 O O . CYS A 1 258 ? -5.897 19.765 16.491 1.00 93.25 258 CYS A O 1
ATOM 2176 N N . ILE A 1 259 ? -4.857 20.856 14.819 1.00 95.00 259 ILE A N 1
ATOM 2177 C CA . ILE A 1 259 ? -5.116 22.211 15.320 1.00 95.00 259 ILE A CA 1
ATOM 2178 C C . ILE A 1 259 ? -6.621 22.502 15.304 1.00 95.00 259 ILE A C 1
ATOM 2180 O O . ILE A 1 259 ? -7.168 22.919 16.323 1.00 95.00 259 ILE A O 1
ATOM 2184 N N . GLU A 1 260 ? -7.319 22.215 14.208 1.00 96.19 260 GLU A N 1
ATOM 2185 C CA . GLU A 1 260 ? -8.771 22.420 14.109 1.00 96.19 260 GLU A CA 1
ATOM 2186 C C . GLU A 1 260 ? -9.554 21.559 15.112 1.00 96.19 260 GLU A C 1
ATOM 2188 O O . GLU A 1 260 ? -10.467 22.037 15.794 1.00 96.19 260 GLU A O 1
ATOM 2193 N N . MET A 1 261 ? -9.157 20.294 15.283 1.00 95.88 261 MET A N 1
ATOM 2194 C CA . MET A 1 261 ? -9.731 19.425 16.313 1.00 95.88 261 MET A CA 1
ATOM 2195 C C . MET A 1 261 ? -9.478 19.969 17.724 1.00 95.88 261 MET A C 1
ATOM 2197 O O . MET A 1 261 ? -10.391 19.988 18.551 1.00 95.88 261 MET A O 1
ATOM 2201 N N . PHE A 1 262 ? -8.265 20.455 17.992 1.00 96.75 262 PHE A N 1
ATOM 2202 C CA . PHE A 1 262 ? -7.908 21.085 19.258 1.00 96.75 262 PHE A CA 1
ATOM 2203 C C . PHE A 1 262 ? -8.764 22.325 19.542 1.00 96.75 262 PHE A C 1
ATOM 2205 O O . PHE A 1 262 ? -9.329 22.435 20.631 1.00 96.75 262 PHE A O 1
ATOM 2212 N N . LEU A 1 263 ? -8.910 23.232 18.572 1.00 96.31 263 LEU A N 1
ATOM 2213 C CA . LEU A 1 263 ? -9.720 24.445 18.714 1.00 96.31 263 LEU A CA 1
ATOM 2214 C C . LEU A 1 263 ? -11.187 24.106 19.000 1.00 96.31 263 LEU A C 1
ATOM 2216 O O . LEU A 1 263 ? -11.820 24.720 19.867 1.00 96.31 263 LEU A O 1
ATOM 2220 N N . PHE A 1 264 ? -11.721 23.087 18.324 1.00 96.56 264 PHE A N 1
ATOM 2221 C CA . PHE A 1 264 ? -13.063 22.589 18.592 1.00 96.56 264 PHE A CA 1
ATOM 2222 C C . PHE A 1 264 ? -13.197 22.037 20.020 1.00 96.56 264 PHE A C 1
ATOM 2224 O O . PHE A 1 264 ? -14.149 22.375 20.729 1.00 96.56 264 PHE A O 1
ATOM 2231 N N . GLU A 1 265 ? -12.252 21.213 20.472 1.00 94.56 265 GLU A N 1
ATOM 2232 C CA . GLU A 1 265 ? -12.290 20.607 21.805 1.00 94.56 265 GLU A CA 1
ATOM 2233 C C . GLU A 1 265 ? -12.112 21.622 22.934 1.00 94.56 265 GLU A C 1
ATOM 2235 O O . GLU A 1 265 ? -12.847 21.569 23.926 1.00 94.56 265 GLU A O 1
ATOM 2240 N N . ALA A 1 266 ? -11.194 22.573 22.769 1.00 94.25 266 ALA A N 1
ATOM 2241 C CA . ALA A 1 266 ? -10.980 23.660 23.715 1.00 94.25 266 ALA A CA 1
ATOM 2242 C C . ALA A 1 266 ? -12.256 24.499 23.890 1.00 94.25 266 ALA A C 1
ATOM 2244 O O . ALA A 1 266 ? -12.629 24.837 25.013 1.00 94.25 266 ALA A O 1
ATOM 2245 N N . LYS A 1 267 ? -12.975 24.773 22.792 1.00 95.19 267 LYS A N 1
ATOM 2246 C CA . LYS A 1 267 ? -14.208 25.571 22.815 1.00 95.19 267 LYS A CA 1
ATOM 2247 C C . LYS A 1 267 ? -15.424 24.807 23.347 1.00 95.19 267 LYS A C 1
ATOM 2249 O O . LYS A 1 267 ? -16.242 25.380 24.066 1.00 95.19 267 LYS A O 1
ATOM 2254 N N . TRP A 1 268 ? -15.584 23.532 22.986 1.00 92.88 268 TRP A N 1
ATOM 2255 C CA . TRP A 1 268 ? -16.855 22.813 23.170 1.00 92.88 268 TRP A CA 1
ATOM 2256 C C . TRP A 1 268 ? -16.826 21.634 24.151 1.00 92.88 268 TRP A C 1
ATOM 2258 O O . TRP A 1 268 ? -17.897 21.207 24.600 1.00 92.88 268 TRP A O 1
ATOM 2268 N N . ASN A 1 269 ? -15.648 21.090 24.468 1.00 90.06 269 ASN A N 1
ATOM 2269 C CA . ASN A 1 269 ? -15.483 19.864 25.263 1.00 90.06 269 ASN A CA 1
ATOM 2270 C C . ASN A 1 269 ? -14.687 20.071 26.557 1.00 90.06 269 ASN A C 1
ATOM 2272 O O . ASN A 1 269 ? -14.307 19.084 27.176 1.00 90.06 269 ASN A O 1
ATOM 2276 N N . PHE A 1 270 ? -14.439 21.321 26.968 1.00 89.69 270 PHE A N 1
ATOM 2277 C CA . PHE A 1 270 ? -13.556 21.623 28.103 1.00 89.69 270 PHE A CA 1
ATOM 2278 C C . PHE A 1 270 ? -12.181 20.947 27.954 1.00 89.69 270 PHE A C 1
ATOM 2280 O O . PHE A 1 270 ? -11.594 20.473 28.926 1.00 89.69 270 PHE A O 1
ATOM 2287 N N . GLY A 1 271 ? -11.689 20.868 26.711 1.00 89.56 271 GLY A N 1
ATOM 2288 C CA . GLY A 1 271 ? -10.395 20.276 26.400 1.00 89.56 271 GLY A CA 1
ATOM 2289 C C . GLY A 1 271 ? -9.234 21.056 27.018 1.00 89.56 271 GLY A C 1
ATOM 2290 O O . GLY A 1 271 ? -9.388 22.151 27.565 1.00 89.56 271 GLY A O 1
ATOM 2291 N N . THR A 1 272 ? -8.031 20.493 26.916 1.00 92.88 272 THR A N 1
ATOM 2292 C CA . THR A 1 272 ? -6.819 21.160 27.403 1.00 92.88 272 THR A CA 1
ATOM 2293 C C . THR A 1 272 ? -6.645 22.526 26.738 1.00 92.88 272 THR A C 1
ATOM 2295 O O . THR A 1 272 ? -6.845 22.648 25.537 1.00 92.88 272 THR A O 1
ATOM 2298 N N . LYS A 1 273 ? -6.190 23.539 27.483 1.00 92.25 273 LYS A N 1
ATOM 2299 C CA . LYS A 1 273 ? -5.941 24.888 26.932 1.00 92.25 273 LYS A CA 1
ATOM 2300 C C . LYS A 1 273 ? -4.684 24.989 26.056 1.00 92.25 273 LYS A C 1
ATOM 2302 O O . LYS A 1 273 ? -4.488 25.996 25.391 1.00 92.25 273 LYS A O 1
ATOM 2307 N N . SER A 1 274 ? -3.812 23.979 26.079 1.00 95.88 274 SER A N 1
ATOM 2308 C CA . SER A 1 274 ? -2.531 23.982 25.363 1.00 95.88 274 SER A CA 1
ATOM 2309 C C . SER A 1 274 ? -2.491 22.869 24.326 1.00 95.88 274 SER A C 1
ATOM 2311 O O . SER A 1 274 ? -2.723 21.705 24.661 1.00 95.88 274 SER A O 1
ATOM 2313 N N . PHE A 1 275 ? -2.112 23.219 23.096 1.00 93.62 275 PHE A N 1
ATOM 2314 C CA . PHE A 1 275 ? -1.967 22.272 21.992 1.00 93.62 275 PHE A CA 1
ATOM 2315 C C . PHE A 1 275 ? -0.949 21.162 22.299 1.00 93.62 275 PHE A C 1
ATOM 2317 O O . PHE A 1 275 ? -1.176 20.000 21.981 1.00 93.62 275 PHE A O 1
ATOM 2324 N N . LYS A 1 276 ? 0.137 21.472 23.019 1.00 95.12 276 LYS A N 1
ATOM 2325 C CA . LYS A 1 276 ? 1.136 20.467 23.420 1.00 95.12 276 LYS A CA 1
ATOM 2326 C C . LYS A 1 276 ? 0.535 19.387 24.325 1.00 95.12 276 LYS A C 1
ATOM 2328 O O . LYS A 1 276 ? 0.784 18.203 24.116 1.00 95.12 276 LYS A O 1
ATOM 2333 N N . LYS A 1 277 ? -0.285 19.784 25.308 1.00 95.38 277 LYS A N 1
ATOM 2334 C CA . LYS A 1 277 ? -0.981 18.839 26.202 1.00 95.38 277 LYS A CA 1
ATOM 2335 C C . LYS A 1 277 ? -2.007 18.007 25.435 1.00 95.38 277 LYS A C 1
ATOM 2337 O O . LYS A 1 277 ? -2.100 16.806 25.671 1.00 95.38 277 LYS A O 1
ATOM 2342 N N . TYR A 1 278 ? -2.714 18.631 24.494 1.00 94.31 278 TYR A N 1
ATOM 2343 C CA . TYR A 1 278 ? -3.633 17.940 23.597 1.00 94.31 278 TYR A CA 1
ATOM 2344 C C . TYR A 1 278 ? -2.929 16.852 22.782 1.00 94.31 278 TYR A C 1
ATOM 2346 O O . TYR A 1 278 ? -3.358 15.701 22.786 1.00 94.31 278 TYR A O 1
ATOM 2354 N N . MET A 1 279 ? -1.800 17.185 22.153 1.00 94.00 279 MET A N 1
ATOM 2355 C CA . MET A 1 279 ? -1.017 16.229 21.369 1.00 94.00 279 MET A CA 1
ATOM 2356 C C . MET A 1 279 ? -0.495 15.074 22.227 1.00 94.00 279 MET A C 1
ATOM 2358 O O . MET A 1 279 ? -0.633 13.921 21.835 1.00 94.00 279 MET A O 1
ATOM 2362 N N . GLN A 1 280 ? 0.011 15.349 23.433 1.00 94.62 280 GLN A N 1
ATOM 2363 C CA . GLN A 1 280 ? 0.424 14.298 24.374 1.00 94.62 280 GLN A CA 1
ATOM 2364 C C . GLN A 1 280 ? -0.744 13.392 24.785 1.00 94.62 280 GLN A C 1
ATOM 2366 O O . GLN A 1 280 ? -0.586 12.177 24.888 1.00 94.62 280 GLN A O 1
ATOM 2371 N N . GLN A 1 281 ? -1.928 13.964 25.018 1.00 92.88 281 GLN A N 1
ATOM 2372 C CA . GLN A 1 281 ? -3.131 13.196 25.330 1.00 92.88 281 GLN A CA 1
ATOM 2373 C C . GLN A 1 281 ? -3.540 12.304 24.152 1.00 92.88 281 GLN A C 1
ATOM 2375 O O . GLN A 1 281 ? -3.855 11.132 24.358 1.00 92.88 281 GLN A O 1
ATOM 2380 N N . ARG A 1 282 ? -3.492 12.829 22.922 1.00 91.06 282 ARG A N 1
ATOM 2381 C CA . ARG A 1 282 ? -3.788 12.070 21.701 1.00 91.06 282 ARG A CA 1
ATOM 2382 C C . ARG A 1 282 ? -2.773 10.962 21.438 1.00 91.06 282 ARG A C 1
ATOM 2384 O O . ARG A 1 282 ? -3.187 9.853 21.126 1.00 91.06 282 ARG A O 1
ATOM 2391 N N . GLN A 1 283 ? -1.484 11.214 21.648 1.00 90.50 283 GLN A N 1
ATOM 2392 C CA . GLN A 1 283 ? -0.439 10.188 21.559 1.00 90.50 283 GLN A CA 1
ATOM 2393 C C . GLN A 1 283 ? -0.655 9.065 22.577 1.00 90.50 283 GLN A C 1
ATOM 2395 O O . GLN A 1 283 ? -0.602 7.893 22.223 1.00 90.50 283 GLN A O 1
ATOM 2400 N N . LYS A 1 284 ? -0.980 9.401 23.832 1.00 93.62 284 LYS A N 1
ATOM 2401 C CA . LYS A 1 284 ? -1.309 8.391 24.851 1.00 93.62 284 LYS A CA 1
ATOM 2402 C C . LYS A 1 284 ? -2.528 7.558 24.461 1.00 93.62 284 LYS A C 1
ATOM 2404 O O . LYS A 1 284 ? -2.501 6.345 24.629 1.00 93.62 284 LYS A O 1
ATOM 2409 N N . GLN A 1 285 ? -3.579 8.189 23.932 1.00 90.69 285 GLN A N 1
ATOM 2410 C CA . GLN A 1 285 ? -4.756 7.473 23.426 1.00 90.69 285 GLN A CA 1
ATOM 2411 C C . GLN A 1 285 ? -4.394 6.544 22.267 1.00 90.69 285 GLN A C 1
ATOM 2413 O O . GLN A 1 285 ? -4.773 5.381 22.299 1.00 90.69 285 GLN A O 1
ATOM 2418 N N . TYR A 1 286 ? -3.609 7.026 21.301 1.00 89.81 286 TYR A N 1
ATOM 2419 C CA . TYR A 1 286 ? -3.133 6.216 20.183 1.00 89.81 286 TYR A CA 1
ATOM 2420 C C . TYR A 1 286 ? -2.342 4.994 20.657 1.00 89.81 286 TYR A C 1
ATOM 2422 O O . TYR A 1 286 ? -2.622 3.876 20.235 1.00 89.81 286 TYR A O 1
ATOM 2430 N N . TYR A 1 287 ? -1.404 5.188 21.586 1.00 92.94 287 TYR A N 1
ATOM 2431 C CA . TYR A 1 287 ? -0.620 4.099 22.161 1.00 92.94 287 TYR A CA 1
ATOM 2432 C C . TYR A 1 287 ? -1.506 3.075 22.881 1.00 92.94 287 TYR A C 1
ATOM 2434 O O . TYR A 1 287 ? -1.358 1.873 22.669 1.00 92.94 287 TYR A O 1
ATOM 2442 N N . LEU A 1 288 ? -2.465 3.533 23.692 1.00 94.94 288 LEU A N 1
ATOM 2443 C CA . LEU A 1 288 ? -3.410 2.651 24.379 1.00 94.94 288 LEU A CA 1
ATOM 2444 C C . LEU A 1 288 ? -4.288 1.871 23.395 1.00 94.94 288 LEU A C 1
ATOM 2446 O O . LEU A 1 288 ? -4.447 0.663 23.561 1.00 94.94 288 LEU A O 1
ATOM 2450 N N . ASP A 1 289 ? -4.804 2.523 22.353 1.00 93.12 289 ASP A N 1
ATOM 2451 C CA . ASP A 1 289 ? -5.594 1.875 21.303 1.00 93.12 289 ASP A CA 1
ATOM 2452 C C . ASP A 1 289 ? -4.749 0.856 20.527 1.00 93.12 289 ASP A C 1
ATOM 2454 O O . ASP A 1 289 ? -5.206 -0.256 20.259 1.00 93.12 289 ASP A O 1
ATOM 2458 N N . LYS A 1 290 ? -3.489 1.181 20.221 1.00 94.06 290 LYS A N 1
ATOM 2459 C CA . LYS A 1 290 ? -2.540 0.274 19.562 1.00 94.06 290 LYS A CA 1
ATOM 2460 C C . LYS A 1 290 ? -2.257 -0.958 20.419 1.00 94.06 290 LYS A C 1
ATOM 2462 O O . LYS A 1 290 ? -2.335 -2.079 19.917 1.00 94.06 290 LYS A O 1
ATOM 2467 N N . VAL A 1 291 ? -1.987 -0.768 21.711 1.00 95.88 291 VAL A N 1
ATOM 2468 C CA . VAL A 1 291 ? -1.802 -1.861 22.678 1.00 95.88 291 VAL A CA 1
ATOM 2469 C C . VAL A 1 291 ? -3.075 -2.699 22.795 1.00 95.88 291 VAL A C 1
ATOM 2471 O O . VAL A 1 291 ? -3.002 -3.927 22.799 1.00 95.88 291 VAL A O 1
ATOM 2474 N N . PHE A 1 292 ? -4.249 -2.067 22.824 1.00 96.19 292 PHE A N 1
ATOM 2475 C CA . PHE A 1 292 ? -5.534 -2.761 22.867 1.00 96.19 292 PHE A CA 1
ATOM 2476 C C . PHE A 1 292 ? -5.770 -3.616 21.614 1.00 96.19 292 PHE A C 1
ATOM 2478 O O . PHE A 1 292 ? -6.117 -4.792 21.729 1.00 96.19 292 PHE A O 1
ATOM 2485 N N . ILE A 1 293 ? -5.526 -3.068 20.420 1.00 94.56 293 ILE A N 1
ATOM 2486 C CA . ILE A 1 293 ? -5.632 -3.800 19.150 1.00 94.56 293 ILE A CA 1
ATOM 2487 C C . ILE A 1 293 ? -4.636 -4.962 19.119 1.00 94.56 293 ILE A C 1
ATOM 2489 O O . ILE A 1 293 ? -4.996 -6.069 18.722 1.00 94.56 293 ILE A O 1
ATOM 2493 N N . MET A 1 294 ? -3.399 -4.740 19.564 1.00 94.69 294 MET A N 1
ATOM 2494 C CA . MET A 1 294 ? -2.378 -5.784 19.633 1.00 94.69 294 MET A CA 1
ATOM 2495 C C . MET A 1 294 ? -2.795 -6.910 20.583 1.00 94.69 294 MET A C 1
ATOM 2497 O O . MET A 1 294 ? -2.732 -8.078 20.207 1.00 94.69 294 MET A O 1
ATOM 2501 N N . LYS A 1 295 ? -3.302 -6.568 21.771 1.00 96.62 295 LYS A N 1
ATOM 2502 C CA . LYS A 1 295 ? -3.836 -7.535 22.735 1.00 96.62 295 LYS A CA 1
ATOM 2503 C C . LYS A 1 295 ? -4.998 -8.331 22.146 1.00 96.62 295 LYS A C 1
ATOM 2505 O O . LYS A 1 295 ? -5.017 -9.550 22.274 1.00 96.62 295 LYS A O 1
ATOM 2510 N N . LYS A 1 296 ? -5.932 -7.670 21.458 1.00 95.25 296 LYS A N 1
ATOM 2511 C CA . LYS A 1 296 ? -7.059 -8.339 20.796 1.00 95.25 296 LYS A CA 1
ATOM 2512 C C . LYS A 1 296 ? -6.577 -9.329 19.730 1.00 95.25 296 LYS A C 1
ATOM 2514 O O . LYS A 1 296 ? -7.017 -10.471 19.726 1.00 95.25 296 LYS A O 1
ATOM 2519 N N . ARG A 1 297 ? -5.616 -8.928 18.888 1.00 94.50 297 ARG A N 1
ATOM 2520 C CA . ARG A 1 297 ? -5.004 -9.811 17.878 1.00 94.50 297 ARG A CA 1
ATOM 2521 C C . ARG A 1 297 ? -4.294 -11.010 18.506 1.00 94.50 297 ARG A C 1
ATOM 2523 O O . ARG A 1 297 ? -4.333 -12.097 17.943 1.00 94.50 297 ARG A O 1
ATOM 2530 N N . LEU A 1 298 ? -3.632 -10.825 19.648 1.00 95.25 298 LEU A N 1
ATOM 2531 C CA . LEU A 1 298 ? -3.011 -11.929 20.386 1.00 95.25 298 LEU A CA 1
ATOM 2532 C C . LEU A 1 298 ? -4.067 -12.896 20.927 1.00 95.25 298 LEU A C 1
ATOM 2534 O O . LEU A 1 298 ? -3.950 -14.091 20.693 1.00 95.25 298 LEU A O 1
ATOM 2538 N N . GLN A 1 299 ? -5.136 -12.381 21.535 1.00 94.81 299 GLN A N 1
ATOM 2539 C CA . GLN A 1 299 ? -6.254 -13.202 22.006 1.00 94.81 299 GLN A CA 1
ATOM 2540 C C . GLN A 1 299 ? -6.945 -13.960 20.866 1.00 94.81 299 GLN A C 1
ATOM 2542 O O . GLN A 1 299 ? -7.325 -15.111 21.037 1.00 94.81 299 GLN A O 1
ATOM 2547 N N . GLU A 1 300 ? -7.110 -13.344 19.695 1.00 95.00 300 GLU A N 1
ATOM 2548 C CA . GLU A 1 300 ? -7.649 -14.014 18.505 1.00 95.00 300 GLU A CA 1
ATOM 2549 C C . GLU A 1 300 ? -6.719 -15.139 18.030 1.00 95.00 300 GLU A C 1
ATOM 2551 O O . GLU A 1 300 ? -7.190 -16.239 17.759 1.00 95.00 300 GLU A O 1
ATOM 2556 N N . LYS A 1 301 ? -5.398 -14.916 18.014 1.00 94.25 301 LYS A N 1
ATOM 2557 C CA . LYS A 1 301 ? -4.415 -15.964 17.691 1.00 94.25 301 LYS A CA 1
ATOM 2558 C C . LYS A 1 301 ? -4.401 -17.100 18.714 1.00 94.25 301 LYS A C 1
ATOM 2560 O O . LYS A 1 301 ? -4.231 -18.249 18.327 1.00 94.25 301 LYS A O 1
ATOM 2565 N N . GLU A 1 302 ? -4.553 -16.801 20.000 1.00 94.88 302 GLU A N 1
ATOM 2566 C CA . GLU A 1 302 ? -4.654 -17.815 21.057 1.00 94.88 302 GLU A CA 1
ATOM 2567 C C . GLU A 1 302 ? -5.933 -18.640 20.916 1.00 94.88 302 GLU A C 1
ATOM 2569 O O . GLU A 1 302 ? -5.876 -19.864 20.980 1.00 94.88 302 GLU A O 1
ATOM 2574 N N . LYS A 1 303 ? -7.067 -17.989 20.637 1.00 94.38 303 LYS A N 1
ATOM 2575 C CA . LYS A 1 303 ? -8.331 -18.675 20.342 1.00 94.38 303 LYS A CA 1
ATOM 2576 C C . LYS A 1 303 ? -8.223 -19.563 19.106 1.00 94.38 303 LYS A C 1
ATOM 2578 O O . LYS A 1 303 ? -8.714 -20.685 19.132 1.00 94.38 303 LYS A O 1
ATOM 2583 N N . GLU A 1 304 ? -7.558 -19.092 18.054 1.00 94.25 304 GLU A N 1
ATOM 2584 C CA . GLU A 1 304 ? -7.329 -19.880 16.840 1.00 94.25 304 GLU A CA 1
ATOM 2585 C C . GLU A 1 304 ? -6.456 -21.109 17.123 1.00 94.25 304 GLU A C 1
ATOM 2587 O O . GLU A 1 304 ? -6.788 -22.214 16.704 1.00 94.25 304 GLU A O 1
ATOM 2592 N N . LYS A 1 305 ? -5.374 -20.942 17.896 1.00 94.88 305 LYS A N 1
ATOM 2593 C CA . LYS A 1 305 ? -4.526 -22.060 18.332 1.00 94.88 305 LYS A CA 1
ATOM 2594 C C . LYS A 1 305 ? -5.307 -23.074 19.165 1.00 94.88 305 LYS A C 1
ATOM 2596 O O . LYS A 1 305 ? -5.202 -24.263 18.891 1.00 94.88 305 LYS A O 1
ATOM 2601 N N . ALA A 1 306 ? -6.115 -22.611 20.118 1.00 93.81 306 ALA A N 1
ATOM 2602 C CA . ALA A 1 306 ? -6.963 -23.477 20.931 1.00 93.81 306 ALA A CA 1
ATOM 2603 C C . ALA A 1 306 ? -8.008 -24.223 20.083 1.00 93.81 306 ALA A C 1
ATOM 2605 O O . ALA A 1 306 ? -8.276 -25.391 20.346 1.00 93.81 306 ALA A O 1
ATOM 2606 N N . ARG A 1 307 ? -8.561 -23.591 19.035 1.00 93.94 307 ARG A N 1
ATOM 2607 C CA . ARG A 1 307 ? -9.479 -24.258 18.097 1.00 93.94 307 ARG A CA 1
ATOM 2608 C C . ARG A 1 307 ? -8.775 -25.367 17.317 1.00 93.94 307 ARG A C 1
ATOM 2610 O O . ARG A 1 307 ? -9.277 -26.481 17.277 1.00 93.94 307 ARG A O 1
ATOM 2617 N N . ILE A 1 308 ? -7.592 -25.087 16.768 1.00 93.88 308 ILE A N 1
ATOM 2618 C CA . ILE A 1 308 ? -6.784 -26.083 16.044 1.00 93.88 308 ILE A CA 1
ATOM 2619 C C . ILE A 1 308 ? -6.386 -27.242 16.970 1.00 93.88 308 ILE A C 1
ATOM 2621 O O . ILE A 1 308 ? -6.378 -28.397 16.556 1.00 93.88 308 ILE A O 1
ATOM 2625 N N . GLU A 1 309 ? -6.035 -26.953 18.223 1.00 93.38 309 GLU A N 1
ATOM 2626 C CA . GLU A 1 309 ? -5.699 -27.982 19.209 1.00 93.38 309 GLU A CA 1
ATOM 2627 C C . GLU A 1 309 ? -6.916 -28.840 19.585 1.00 93.38 309 GLU A C 1
ATOM 2629 O O . GLU A 1 309 ? -6.798 -30.063 19.641 1.00 93.38 309 GLU A O 1
ATOM 2634 N N . ALA A 1 310 ? -8.093 -28.231 19.751 1.00 92.94 310 ALA A N 1
ATOM 2635 C CA . ALA A 1 310 ? -9.342 -28.952 19.982 1.00 92.94 310 ALA A CA 1
ATOM 2636 C C . ALA A 1 310 ? -9.726 -29.844 18.787 1.00 92.94 310 ALA A C 1
ATOM 2638 O O . ALA A 1 310 ? -10.043 -31.013 18.992 1.00 92.94 310 ALA A O 1
ATOM 2639 N N . GLU A 1 311 ? -9.614 -29.341 17.552 1.00 92.44 311 GLU A N 1
ATOM 2640 C CA . GLU A 1 311 ? -9.847 -30.121 16.325 1.00 92.44 311 GLU A CA 1
ATOM 2641 C C . GLU A 1 311 ? -8.876 -31.311 16.223 1.00 92.44 311 GLU A C 1
ATOM 2643 O O . GLU A 1 311 ? -9.276 -32.422 15.876 1.00 92.44 311 GLU A O 1
ATOM 2648 N N . LYS A 1 312 ? -7.599 -31.123 16.589 1.00 92.06 312 LYS A N 1
ATOM 2649 C CA . LYS A 1 312 ? -6.617 -32.220 16.648 1.00 92.06 312 LYS A CA 1
ATOM 2650 C C . LYS A 1 312 ? -6.956 -33.251 17.723 1.00 92.06 312 LYS A C 1
ATOM 2652 O O . LYS A 1 312 ? -6.803 -34.446 17.481 1.00 92.06 312 LYS A O 1
ATOM 2657 N N . ALA A 1 313 ? -7.403 -32.809 18.897 1.00 90.31 313 ALA A N 1
ATOM 2658 C CA . ALA A 1 313 ? -7.811 -33.705 19.975 1.00 90.31 313 ALA A CA 1
ATOM 2659 C C . ALA A 1 313 ? -9.072 -34.505 19.605 1.00 90.31 313 ALA A C 1
ATOM 2661 O O . ALA A 1 313 ? -9.157 -35.694 19.908 1.00 90.31 313 ALA A O 1
ATOM 2662 N N . GLU A 1 314 ? -10.028 -33.884 18.914 1.00 89.25 314 GLU A N 1
ATOM 2663 C CA . GLU A 1 314 ? -11.226 -34.552 18.401 1.00 89.25 314 GLU A CA 1
ATOM 2664 C C . GLU A 1 314 ? -10.879 -35.562 17.300 1.00 89.25 314 GLU A C 1
ATOM 2666 O O . GLU A 1 314 ? -11.309 -36.712 17.371 1.00 89.25 314 GLU A O 1
ATOM 2671 N N . ALA A 1 315 ? -10.012 -35.193 16.352 1.00 88.88 315 ALA A N 1
ATOM 2672 C CA . ALA A 1 315 ? -9.520 -36.110 15.325 1.00 88.88 315 ALA A CA 1
ATOM 2673 C C . ALA A 1 315 ? -8.777 -37.318 15.925 1.00 88.88 315 ALA A C 1
ATOM 2675 O O . ALA A 1 315 ? -8.951 -38.443 15.459 1.00 88.88 315 ALA A O 1
ATOM 2676 N N . ALA A 1 316 ? -7.991 -37.113 16.988 1.00 88.69 316 ALA A N 1
ATOM 2677 C CA . ALA A 1 316 ? -7.321 -38.201 17.698 1.00 88.69 316 ALA A CA 1
ATOM 2678 C C . ALA A 1 316 ? -8.319 -39.159 18.375 1.00 88.69 316 ALA A C 1
ATOM 2680 O O . ALA A 1 316 ? -8.142 -40.374 18.296 1.00 88.69 316 ALA A O 1
ATOM 2681 N N . ARG A 1 317 ? -9.396 -38.636 18.983 1.00 88.81 317 ARG A N 1
ATOM 2682 C CA . ARG A 1 317 ? -10.472 -39.462 19.563 1.00 88.81 317 ARG A CA 1
ATOM 2683 C C . ARG A 1 317 ? -11.236 -40.237 18.493 1.00 88.81 317 ARG A C 1
ATOM 2685 O O . ARG A 1 317 ? -11.441 -41.435 18.654 1.00 88.81 317 ARG A O 1
ATOM 2692 N N . ALA A 1 318 ? -11.583 -39.588 17.382 1.00 88.25 318 ALA A N 1
ATOM 2693 C CA . ALA A 1 318 ? -12.248 -40.239 16.256 1.00 88.25 318 ALA A CA 1
ATOM 2694 C C . ALA A 1 318 ? -11.382 -41.359 15.647 1.00 88.25 318 ALA A C 1
ATOM 2696 O O . ALA A 1 318 ? -11.891 -42.429 15.316 1.00 88.25 318 ALA A O 1
ATOM 2697 N N . ALA A 1 319 ? -10.063 -41.156 15.551 1.00 85.94 319 ALA A N 1
ATOM 2698 C CA . ALA A 1 319 ? -9.133 -42.192 15.110 1.00 85.94 319 ALA A CA 1
ATOM 2699 C C . ALA A 1 319 ? -9.061 -43.373 16.097 1.00 85.94 319 ALA A C 1
ATOM 2701 O O . ALA A 1 319 ? -9.009 -44.527 15.672 1.00 85.94 319 ALA A O 1
ATOM 2702 N N . GLU A 1 320 ? -9.088 -43.117 17.408 1.00 84.00 320 GLU A N 1
ATOM 2703 C CA . GLU A 1 320 ? -9.117 -44.178 18.421 1.00 84.00 320 GLU A CA 1
ATOM 2704 C C . GLU A 1 320 ? -10.428 -44.982 18.374 1.00 84.00 320 GLU A C 1
ATOM 2706 O O . GLU A 1 320 ? -10.403 -46.213 18.428 1.00 84.00 320 GLU A O 1
ATOM 2711 N N . GLU A 1 321 ? -11.571 -44.312 18.210 1.00 85.12 321 GLU A N 1
ATOM 2712 C CA . GLU A 1 321 ? -12.872 -44.969 18.037 1.00 85.12 321 GLU A CA 1
ATOM 2713 C C . GLU A 1 321 ? -12.926 -45.810 16.756 1.00 85.12 321 GLU A C 1
ATOM 2715 O O . GLU A 1 321 ? -13.402 -46.947 16.791 1.00 85.12 321 GLU A O 1
ATOM 2720 N N . ALA A 1 322 ? -12.365 -45.316 15.648 1.00 83.62 322 ALA A N 1
ATOM 2721 C CA . ALA A 1 322 ? -12.263 -46.078 14.406 1.00 83.62 322 ALA A CA 1
ATOM 2722 C C . ALA A 1 322 ? -11.416 -47.352 14.575 1.00 83.62 322 ALA A C 1
ATOM 2724 O O . ALA A 1 322 ? -11.816 -48.415 14.097 1.00 83.62 322 ALA A O 1
ATOM 2725 N N . ARG A 1 323 ? -10.295 -47.287 15.314 1.00 84.31 323 ARG A N 1
ATOM 2726 C CA . ARG A 1 323 ? -9.473 -48.476 15.615 1.00 84.31 323 ARG A CA 1
ATOM 2727 C C . ARG A 1 323 ? -10.226 -49.492 16.470 1.00 84.31 323 ARG A C 1
ATOM 2729 O O . ARG A 1 323 ? -10.178 -50.680 16.164 1.00 84.31 323 ARG A O 1
ATOM 2736 N N . LYS A 1 324 ? -10.968 -49.042 17.488 1.00 85.94 324 LYS A N 1
ATOM 2737 C CA . LYS A 1 324 ? -11.815 -49.927 18.311 1.00 85.94 324 LYS A CA 1
ATOM 2738 C C . LYS A 1 324 ? -12.924 -50.585 17.483 1.00 85.94 324 LYS A C 1
ATOM 2740 O O . LYS A 1 324 ? -13.204 -51.768 17.665 1.00 85.94 324 LYS A O 1
ATOM 2745 N N . ALA A 1 325 ? -13.531 -49.852 16.548 1.00 81.00 325 ALA A N 1
ATOM 2746 C CA . ALA A 1 325 ? -14.544 -50.397 15.645 1.00 81.00 325 ALA A CA 1
ATOM 2747 C C . ALA A 1 325 ? -13.960 -51.422 14.654 1.00 81.00 325 ALA A C 1
ATOM 2749 O O . ALA A 1 325 ? -14.598 -52.437 14.371 1.00 81.00 325 ALA A O 1
ATOM 2750 N N . GLU A 1 326 ? -12.750 -51.190 14.140 1.00 79.62 326 GLU A N 1
ATOM 2751 C CA . GLU A 1 326 ? -12.056 -52.148 13.274 1.00 79.62 326 GLU A CA 1
ATOM 2752 C C . GLU A 1 326 ? -11.662 -53.421 14.039 1.00 79.62 326 GLU A C 1
ATOM 2754 O O . GLU A 1 326 ? -11.868 -54.531 13.546 1.00 79.62 326 GLU A O 1
ATOM 2759 N N . GLU A 1 327 ? -11.171 -53.282 15.270 1.00 80.31 327 GLU A N 1
ATOM 2760 C CA . GLU A 1 327 ? -10.845 -54.414 16.138 1.00 80.31 327 GLU A CA 1
ATOM 2761 C C . GLU A 1 327 ? -12.089 -55.255 16.468 1.00 80.31 327 GLU A C 1
ATOM 2763 O O . GLU A 1 327 ? -12.045 -56.484 16.383 1.00 80.31 327 GLU A O 1
ATOM 2768 N N . ALA A 1 328 ? -13.233 -54.614 16.735 1.00 79.56 328 ALA A N 1
ATOM 2769 C CA . ALA A 1 328 ? -14.504 -55.307 16.935 1.00 79.56 328 ALA A CA 1
ATOM 2770 C C . ALA A 1 328 ? -14.956 -56.083 15.683 1.00 79.56 328 ALA A C 1
ATOM 2772 O O . ALA A 1 328 ? -15.401 -57.227 15.800 1.00 79.56 328 ALA A O 1
ATOM 2773 N N . LYS A 1 329 ? -14.791 -55.507 14.481 1.00 82.75 329 LYS A N 1
ATOM 2774 C CA . LYS A 1 329 ? -15.088 -56.202 13.216 1.00 82.75 329 LYS A CA 1
ATOM 2775 C C . LYS A 1 329 ? -14.176 -57.408 12.996 1.00 82.75 329 LYS A C 1
ATOM 2777 O O . LYS A 1 329 ? -14.674 -58.479 12.658 1.00 82.75 329 LYS A O 1
ATOM 2782 N N . ARG A 1 330 ? -12.869 -57.273 13.252 1.00 79.81 330 ARG A N 1
ATOM 2783 C CA . ARG A 1 330 ? -11.921 -58.400 13.168 1.00 79.81 330 ARG A CA 1
ATOM 2784 C C . ARG A 1 330 ? -12.259 -59.505 14.172 1.00 79.81 330 ARG A C 1
ATOM 2786 O O . ARG A 1 330 ? -12.171 -60.684 13.835 1.00 79.81 330 ARG A O 1
ATOM 2793 N N . ALA A 1 331 ? -12.690 -59.150 15.384 1.00 77.31 331 ALA A N 1
ATOM 2794 C CA . ALA A 1 331 ? -13.130 -60.123 16.383 1.00 77.31 331 ALA A CA 1
ATOM 2795 C C . ALA A 1 331 ? -14.419 -60.858 15.962 1.00 77.31 331 ALA A C 1
ATOM 2797 O O . ALA A 1 331 ? -14.547 -62.063 16.194 1.00 77.31 331 ALA A O 1
ATOM 2798 N N . GLU A 1 332 ? -15.367 -60.168 15.322 1.00 76.19 332 GLU A N 1
ATOM 2799 C CA . GLU A 1 332 ? -16.573 -60.801 14.777 1.00 76.19 332 GLU A CA 1
ATOM 2800 C C . GLU A 1 332 ? -16.242 -61.737 13.605 1.00 76.19 332 GLU A C 1
ATOM 2802 O O . GLU A 1 332 ? -16.747 -62.860 13.542 1.00 76.19 332 GLU A O 1
ATOM 2807 N N . GLU A 1 333 ? -15.348 -61.321 12.709 1.00 76.88 333 GLU A N 1
ATOM 2808 C CA . GLU A 1 333 ? -14.893 -62.141 11.588 1.00 76.88 333 GLU A CA 1
ATOM 2809 C C . GLU A 1 333 ? -14.179 -63.414 12.070 1.00 76.88 333 GLU A C 1
ATOM 2811 O O . GLU A 1 333 ? -14.504 -64.514 11.616 1.00 76.88 333 GLU A O 1
ATOM 2816 N N . ALA A 1 334 ? -13.311 -63.308 13.082 1.00 76.19 334 ALA A N 1
ATOM 2817 C CA . ALA A 1 334 ? -12.675 -64.465 13.711 1.00 76.19 334 ALA A CA 1
ATOM 2818 C C . ALA A 1 334 ? -13.703 -65.452 14.300 1.00 76.19 334 ALA A C 1
ATOM 2820 O O . ALA A 1 334 ? -13.573 -66.666 14.117 1.00 76.19 334 ALA A O 1
ATOM 2821 N N . ARG A 1 335 ? -14.774 -64.951 14.938 1.00 79.31 335 ARG A N 1
ATOM 2822 C CA . ARG A 1 335 ? -15.875 -65.796 15.439 1.00 79.31 335 ARG A CA 1
ATOM 2823 C C . ARG A 1 335 ? -16.636 -66.492 14.313 1.00 79.31 335 ARG A C 1
ATOM 2825 O O . ARG A 1 335 ? -17.010 -67.654 14.468 1.00 79.31 335 ARG A O 1
ATOM 2832 N N . ARG A 1 336 ? -16.854 -65.822 13.176 1.00 79.38 336 ARG A N 1
ATOM 2833 C CA . ARG A 1 336 ? -17.495 -66.437 11.999 1.00 79.38 336 ARG A CA 1
ATOM 2834 C C . ARG A 1 336 ? -16.633 -67.547 11.402 1.00 79.38 336 ARG A C 1
ATOM 2836 O O . ARG A 1 336 ? -17.167 -68.604 11.076 1.00 79.38 336 ARG A O 1
ATOM 2843 N N . VAL A 1 337 ? -15.315 -67.351 11.322 1.00 78.81 337 VAL A N 1
ATOM 2844 C CA . VAL A 1 337 ? -14.373 -68.389 10.866 1.00 78.81 337 VAL A CA 1
ATOM 2845 C C . VAL A 1 337 ? -14.374 -69.590 11.816 1.00 78.81 337 VAL A C 1
ATOM 2847 O O . VAL A 1 337 ? -14.406 -70.734 11.364 1.00 78.81 337 VAL A O 1
ATOM 2850 N N . GLU A 1 338 ? -14.393 -69.365 13.132 1.00 76.88 338 GLU A N 1
ATOM 2851 C CA . GLU A 1 338 ? -14.460 -70.461 14.105 1.00 76.88 338 GLU A CA 1
ATOM 2852 C C . GLU A 1 338 ? -15.795 -71.223 14.026 1.00 76.88 338 GLU A C 1
ATOM 2854 O O . GLU A 1 338 ? -15.815 -72.456 14.044 1.00 76.88 338 GLU A O 1
ATOM 2859 N N . ALA A 1 339 ? -16.912 -70.509 13.857 1.00 77.44 339 ALA A N 1
ATOM 2860 C CA . ALA A 1 339 ? -18.225 -71.117 13.650 1.00 77.44 339 ALA A CA 1
ATOM 2861 C C . ALA A 1 339 ? -18.282 -71.943 12.352 1.00 77.44 339 ALA A C 1
ATOM 2863 O O . ALA A 1 339 ? -18.820 -73.052 12.357 1.00 77.44 339 ALA A O 1
ATOM 2864 N N . ALA A 1 340 ? -17.678 -71.457 11.262 1.00 77.75 340 ALA A N 1
ATOM 2865 C CA . ALA A 1 340 ? -17.581 -72.193 10.003 1.00 77.75 340 ALA A CA 1
ATOM 2866 C C . ALA A 1 340 ? -16.765 -73.488 10.159 1.00 77.75 340 ALA A C 1
ATOM 2868 O O . ALA A 1 340 ? -17.218 -74.546 9.721 1.00 77.75 340 ALA A O 1
ATOM 2869 N N . LYS A 1 341 ? -15.627 -73.439 10.869 1.00 81.12 341 LYS A N 1
ATOM 2870 C CA . LYS A 1 341 ? -14.823 -74.635 11.184 1.00 81.12 341 LYS A CA 1
ATOM 2871 C C . LYS A 1 341 ? -15.606 -75.660 12.007 1.00 81.12 341 LYS A C 1
ATOM 2873 O O . LYS A 1 341 ? -15.530 -76.854 11.727 1.00 81.12 341 LYS A O 1
ATOM 2878 N N . ARG A 1 342 ? -16.398 -75.217 12.992 1.00 79.75 342 ARG A N 1
ATOM 2879 C CA . ARG A 1 342 ? -17.269 -76.117 13.774 1.00 79.75 342 ARG A CA 1
ATOM 2880 C C . ARG A 1 342 ? -18.360 -76.753 12.909 1.00 79.75 342 ARG A C 1
ATOM 2882 O O . ARG A 1 342 ? -18.577 -77.957 13.006 1.00 79.75 342 ARG A O 1
ATOM 2889 N N . ALA A 1 343 ? -18.996 -75.983 12.027 1.00 77.00 343 ALA A N 1
ATOM 2890 C CA . ALA A 1 343 ? -20.002 -76.508 11.104 1.00 77.00 343 ALA A CA 1
ATOM 2891 C C . ALA A 1 343 ? -19.408 -77.521 10.107 1.00 77.00 343 ALA A C 1
ATOM 2893 O O . ALA A 1 343 ? -20.043 -78.522 9.770 1.00 77.00 343 ALA A O 1
ATOM 2894 N N . GLU A 1 344 ? -18.179 -77.296 9.643 1.00 77.56 344 GLU A N 1
ATOM 2895 C CA . GLU A 1 344 ? -17.473 -78.243 8.782 1.00 77.56 344 GLU A CA 1
ATOM 2896 C C . GLU A 1 344 ? -17.094 -79.529 9.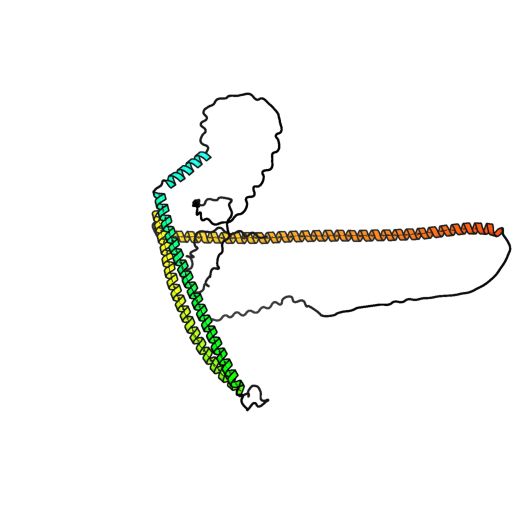533 1.00 77.56 344 GLU A C 1
ATOM 2898 O O . GLU A 1 344 ? -17.307 -80.629 9.017 1.00 77.56 344 GLU A O 1
ATOM 2903 N N . ALA A 1 345 ? -16.643 -79.415 10.786 1.00 75.88 345 ALA A N 1
ATOM 2904 C CA . ALA A 1 345 ? -16.398 -80.565 11.655 1.00 75.88 345 ALA A CA 1
ATOM 2905 C C . ALA A 1 345 ? -17.676 -81.392 11.897 1.00 75.88 345 ALA A C 1
ATOM 2907 O O . ALA A 1 345 ? -17.640 -82.622 11.830 1.00 75.88 345 ALA A O 1
ATOM 2908 N N . GLU A 1 346 ? -18.833 -80.749 12.093 1.00 79.44 346 GLU A N 1
ATOM 2909 C CA . GLU A 1 346 ? -20.119 -81.450 12.199 1.00 79.44 346 GLU A CA 1
ATOM 2910 C C . GLU A 1 346 ? -20.517 -82.162 10.901 1.00 79.44 346 GLU A C 1
ATOM 2912 O O . GLU A 1 346 ? -21.033 -83.285 10.945 1.00 79.44 346 GLU A O 1
ATOM 2917 N N . LYS A 1 347 ? -20.262 -81.557 9.732 1.00 80.38 347 LYS A N 1
ATOM 2918 C CA . LYS A 1 347 ? -20.486 -82.219 8.435 1.00 80.38 347 LYS A CA 1
ATOM 2919 C C . LYS A 1 347 ? -19.620 -83.468 8.296 1.00 80.38 347 LYS A C 1
ATOM 2921 O O . LYS A 1 347 ? -20.125 -84.504 7.861 1.00 80.38 347 LYS A O 1
ATOM 2926 N N . TRP A 1 348 ? -18.353 -83.400 8.699 1.00 77.62 348 TRP A N 1
ATOM 2927 C CA . TRP A 1 348 ? -17.464 -84.562 8.731 1.00 77.62 348 TRP A CA 1
ATOM 2928 C C . TRP A 1 348 ? -17.948 -85.638 9.705 1.00 77.62 348 TRP A C 1
ATOM 2930 O O . TRP A 1 348 ? -18.006 -86.810 9.334 1.00 77.62 348 TRP A O 1
ATOM 2940 N N . ALA A 1 349 ? -18.403 -85.257 10.900 1.00 79.38 349 ALA A N 1
ATOM 2941 C CA . ALA A 1 349 ? -18.979 -86.193 11.863 1.00 79.38 349 ALA A CA 1
ATOM 2942 C C . ALA A 1 349 ? -20.256 -86.871 11.329 1.00 79.38 349 ALA A C 1
ATOM 2944 O O . ALA A 1 349 ? -20.449 -88.074 11.511 1.00 79.38 349 ALA A O 1
ATOM 2945 N N . ARG A 1 350 ? -21.123 -86.134 10.617 1.00 81.06 350 ARG A N 1
ATOM 2946 C CA . ARG A 1 350 ? -22.304 -86.708 9.948 1.00 81.06 350 ARG A CA 1
ATOM 2947 C C . ARG A 1 350 ? -21.921 -87.658 8.821 1.00 81.06 350 ARG A C 1
ATOM 2949 O O . ARG A 1 350 ? -22.503 -88.735 8.740 1.00 81.06 350 ARG A O 1
ATOM 2956 N N . LYS A 1 351 ? -20.935 -87.301 7.991 1.00 81.44 351 LYS A N 1
ATOM 2957 C CA . LYS A 1 351 ? -20.401 -88.205 6.959 1.00 81.44 351 LYS A CA 1
ATOM 2958 C C . LYS A 1 351 ? -19.852 -89.489 7.582 1.00 81.44 351 LYS A C 1
ATOM 2960 O O . LYS A 1 351 ? -20.172 -90.565 7.095 1.00 81.44 351 LYS A O 1
ATOM 2965 N N . ALA A 1 352 ? -19.112 -89.397 8.687 1.00 77.69 352 ALA A N 1
ATOM 2966 C CA . ALA A 1 352 ? -18.602 -90.569 9.398 1.00 77.69 352 ALA A CA 1
ATOM 2967 C C . ALA A 1 352 ? -19.736 -91.474 9.915 1.00 77.69 352 ALA A C 1
ATOM 2969 O O . ALA A 1 352 ? -19.714 -92.680 9.672 1.00 77.69 352 ALA A O 1
ATOM 2970 N N . LYS A 1 353 ? -20.774 -90.897 10.539 1.00 83.56 353 LYS A N 1
ATOM 2971 C CA . LYS A 1 353 ? -21.972 -91.648 10.963 1.00 83.56 353 LYS A CA 1
ATOM 2972 C C . LYS A 1 353 ? -22.719 -92.275 9.786 1.00 83.56 353 LYS A C 1
ATOM 2974 O O . LYS A 1 353 ? -23.201 -93.396 9.898 1.00 83.56 353 LYS A O 1
ATOM 2979 N N . PHE A 1 354 ? -22.806 -91.578 8.655 1.00 83.31 354 PHE A N 1
ATOM 2980 C CA . PHE A 1 354 ? -23.428 -92.112 7.446 1.00 83.31 354 PHE A CA 1
ATOM 2981 C C . PHE A 1 354 ? -22.639 -93.301 6.885 1.00 83.31 354 PHE A C 1
ATOM 2983 O O . PHE A 1 354 ? -23.231 -94.327 6.573 1.00 83.31 354 PHE A O 1
ATOM 2990 N N . VAL A 1 355 ? -21.305 -93.216 6.834 1.00 83.38 355 VAL A N 1
ATOM 2991 C CA . VAL A 1 355 ? -20.444 -94.345 6.444 1.00 83.38 355 VAL A CA 1
ATOM 2992 C C . VAL A 1 355 ? -20.645 -95.538 7.381 1.00 83.38 355 VAL A C 1
ATOM 2994 O O . VAL A 1 355 ? -20.715 -96.676 6.920 1.00 83.38 355 VAL A O 1
ATOM 2997 N N . GLU A 1 356 ? -20.780 -95.302 8.686 1.00 80.56 356 GLU A N 1
ATOM 2998 C CA . GLU A 1 356 ? -21.054 -96.378 9.638 1.00 80.56 356 GLU A CA 1
ATOM 2999 C C . GLU A 1 356 ? -22.444 -97.001 9.430 1.00 80.56 356 GLU A C 1
ATOM 3001 O O . GLU A 1 356 ? -22.580 -98.223 9.415 1.00 80.56 356 GLU A O 1
ATOM 3006 N N . MET A 1 357 ? -23.463 -96.176 9.173 1.00 80.69 357 MET A N 1
ATOM 3007 C CA . MET A 1 357 ? -24.813 -96.633 8.841 1.00 80.69 357 MET A CA 1
ATOM 3008 C C . MET A 1 357 ? -24.834 -97.454 7.544 1.00 80.69 357 MET A C 1
ATOM 3010 O O . MET A 1 357 ? -25.498 -98.487 7.492 1.00 80.69 357 MET A O 1
ATOM 3014 N N . VAL A 1 358 ? -24.072 -97.058 6.519 1.00 81.94 358 VAL A N 1
ATOM 3015 C CA . VAL A 1 358 ? -23.918 -97.833 5.277 1.00 81.94 358 VAL A CA 1
ATOM 3016 C C . VAL A 1 358 ? -23.257 -99.182 5.563 1.00 81.94 358 VAL A C 1
ATOM 3018 O O . VAL A 1 358 ? -23.764 -100.207 5.111 1.00 81.94 358 VAL A O 1
ATOM 3021 N N . LYS A 1 359 ? -22.197 -99.223 6.381 1.00 83.25 359 LYS A N 1
ATOM 3022 C CA . LYS A 1 359 ? -21.573 -100.488 6.812 1.00 83.25 359 LYS A CA 1
ATOM 3023 C C . LYS A 1 359 ? -22.546 -101.368 7.605 1.00 83.25 359 LYS A C 1
ATOM 3025 O O . LYS A 1 359 ? -22.575 -102.581 7.405 1.00 83.25 359 LYS A O 1
ATOM 3030 N N . ALA A 1 360 ? -23.369 -100.784 8.475 1.00 79.44 360 ALA A N 1
ATOM 3031 C CA . ALA A 1 360 ? -24.400 -101.508 9.218 1.00 79.44 360 ALA A CA 1
ATOM 3032 C C . ALA A 1 360 ? -25.505 -102.046 8.292 1.00 79.44 360 ALA A C 1
ATOM 3034 O O . ALA A 1 360 ? -25.916 -103.196 8.434 1.00 79.44 360 ALA A O 1
ATOM 3035 N N . SER A 1 361 ? -25.932 -101.261 7.299 1.00 81.44 361 SER A N 1
ATOM 3036 C CA . SER A 1 361 ? -26.888 -101.682 6.269 1.00 81.44 361 SER A CA 1
ATOM 3037 C C . SER A 1 361 ? -26.336 -102.823 5.417 1.00 81.44 361 SER A C 1
ATOM 3039 O O . SER A 1 361 ? -27.041 -103.800 5.182 1.00 81.44 361 SER A O 1
ATOM 3041 N N . GLN A 1 362 ? -25.067 -102.754 5.006 1.00 82.19 362 GLN A N 1
ATOM 3042 C CA . GLN A 1 362 ? -24.402 -103.840 4.280 1.00 82.19 362 GLN A CA 1
ATOM 3043 C C . GLN A 1 362 ? -24.314 -105.114 5.127 1.00 82.19 362 GLN A C 1
ATOM 3045 O O . GLN A 1 362 ? -24.599 -106.195 4.625 1.00 82.19 362 GLN A O 1
ATOM 3050 N N . ARG A 1 363 ? -24.015 -105.007 6.430 1.00 80.06 363 ARG A N 1
ATOM 3051 C CA . ARG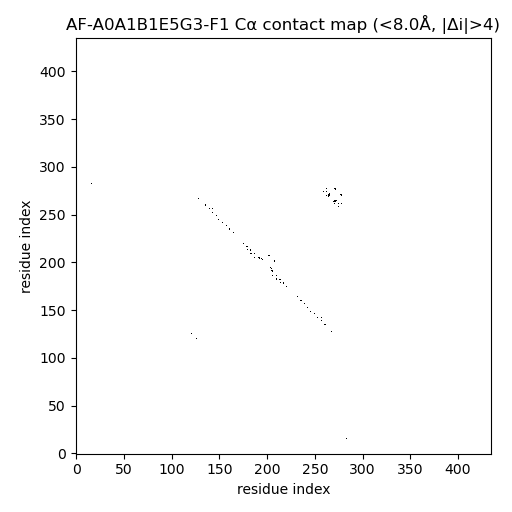 A 1 363 ? -24.065 -106.155 7.356 1.00 80.06 363 ARG A CA 1
ATOM 3052 C C . ARG A 1 363 ? -25.476 -106.722 7.502 1.00 80.06 363 ARG A C 1
ATOM 3054 O O . ARG A 1 363 ? -25.641 -107.936 7.519 1.00 80.06 363 ARG A O 1
ATOM 3061 N N . ALA A 1 364 ? -26.495 -105.868 7.576 1.00 77.19 364 ALA A N 1
ATOM 3062 C CA . ALA A 1 364 ? -27.888 -106.299 7.641 1.00 77.19 364 ALA A CA 1
ATOM 3063 C C . ALA A 1 364 ? -28.346 -106.961 6.332 1.00 77.19 364 ALA A C 1
ATOM 3065 O O . ALA A 1 364 ? -29.069 -107.953 6.373 1.00 77.19 364 ALA A O 1
ATOM 3066 N N . GLN A 1 365 ? -27.911 -106.457 5.174 1.00 77.19 365 GLN A N 1
ATOM 3067 C CA . GLN A 1 365 ? -28.143 -107.100 3.881 1.00 77.19 365 GLN A CA 1
ATOM 3068 C C . GLN A 1 365 ? -27.404 -108.433 3.780 1.00 77.19 365 GLN A C 1
ATOM 3070 O O . GLN A 1 365 ? -28.034 -109.407 3.398 1.00 77.19 365 GLN A O 1
ATOM 3075 N N . ALA A 1 366 ? -26.143 -108.515 4.211 1.00 74.25 366 ALA A N 1
ATOM 3076 C CA . ALA A 1 366 ? -25.395 -109.770 4.278 1.00 74.25 366 ALA A CA 1
ATOM 3077 C C . ALA A 1 366 ? -26.058 -110.794 5.219 1.00 74.25 366 ALA A C 1
ATOM 3079 O O . ALA A 1 366 ? -26.099 -111.982 4.921 1.00 74.25 366 ALA A O 1
ATOM 3080 N N . ALA A 1 367 ? -26.640 -110.349 6.336 1.00 72.94 367 ALA A N 1
ATOM 3081 C CA . ALA A 1 367 ? -27.424 -111.213 7.215 1.00 72.94 367 ALA A CA 1
ATOM 3082 C C . ALA A 1 367 ? -28.738 -111.661 6.553 1.00 72.94 367 ALA A C 1
ATOM 3084 O O . ALA A 1 367 ? -29.112 -112.826 6.654 1.00 72.94 367 ALA A O 1
ATOM 3085 N N . LYS A 1 368 ? -29.428 -110.768 5.830 1.00 75.44 368 LYS A N 1
ATOM 3086 C CA . LYS A 1 368 ? -30.630 -111.119 5.058 1.00 75.44 368 LYS A CA 1
ATOM 3087 C C . LYS A 1 368 ? -30.320 -112.097 3.931 1.00 75.44 368 LYS A C 1
ATOM 3089 O O . LYS A 1 368 ? -31.079 -113.040 3.755 1.00 75.44 368 LYS A O 1
ATOM 3094 N N . THR A 1 369 ? -29.222 -111.915 3.201 1.00 74.81 369 THR A N 1
ATOM 3095 C CA . THR A 1 369 ? -28.793 -112.861 2.167 1.00 74.81 369 THR A CA 1
ATOM 3096 C C . THR A 1 369 ? -28.296 -114.164 2.781 1.00 74.81 369 THR A C 1
ATOM 3098 O O . THR A 1 369 ? -28.558 -115.209 2.208 1.00 74.81 369 THR A O 1
ATOM 3101 N N . ALA A 1 370 ? -27.683 -114.163 3.968 1.00 70.38 370 ALA A N 1
ATOM 3102 C CA . ALA A 1 370 ? -27.362 -115.390 4.703 1.00 70.38 370 ALA A CA 1
ATOM 3103 C C . ALA A 1 370 ? -28.626 -116.160 5.140 1.00 70.38 370 ALA A C 1
ATOM 3105 O O . ALA A 1 370 ? -28.674 -117.382 5.036 1.00 70.38 370 ALA A O 1
ATOM 3106 N N . ILE A 1 371 ? -29.679 -115.459 5.574 1.00 68.56 371 ILE A N 1
ATOM 3107 C CA . ILE A 1 371 ? -30.980 -116.073 5.894 1.00 68.56 371 ILE A CA 1
ATOM 3108 C C . ILE A 1 371 ? -31.675 -116.563 4.617 1.00 68.56 371 ILE A C 1
ATOM 3110 O O . ILE A 1 371 ? -32.209 -117.668 4.601 1.00 68.56 371 ILE A O 1
ATOM 3114 N N . ALA A 1 372 ? -31.639 -115.781 3.535 1.00 66.44 372 ALA A N 1
ATOM 3115 C CA . ALA A 1 372 ? -32.207 -116.166 2.247 1.00 66.44 372 ALA A CA 1
ATOM 3116 C C . ALA A 1 372 ? -31.468 -117.364 1.639 1.00 66.44 372 ALA A C 1
ATOM 3118 O O . ALA A 1 372 ? -32.127 -118.286 1.191 1.00 66.44 372 ALA A O 1
ATOM 3119 N N . THR A 1 373 ? -30.135 -117.417 1.720 1.00 63.22 373 THR A N 1
ATOM 3120 C CA . THR A 1 373 ? -29.321 -118.567 1.284 1.00 63.22 373 THR A CA 1
ATOM 3121 C C . THR A 1 373 ? -29.457 -119.773 2.213 1.00 63.22 373 THR A C 1
ATOM 3123 O O . THR A 1 373 ? -29.327 -120.901 1.751 1.00 63.22 373 THR A O 1
ATOM 3126 N N . ALA A 1 374 ? -29.777 -119.595 3.500 1.00 59.56 374 ALA A N 1
ATOM 3127 C CA . ALA A 1 374 ? -30.206 -120.695 4.370 1.00 59.56 374 ALA A CA 1
ATOM 3128 C C . ALA A 1 374 ? -31.605 -121.216 3.980 1.00 59.56 374 ALA A C 1
ATOM 3130 O O . ALA A 1 374 ? -31.832 -122.425 3.983 1.00 59.56 374 ALA A O 1
ATOM 3131 N N . GLY A 1 375 ? -32.512 -120.320 3.573 1.00 59.03 375 GLY A N 1
ATOM 3132 C CA . GLY A 1 375 ? -33.812 -120.658 2.986 1.00 59.03 375 GLY A CA 1
ATOM 3133 C C . GLY A 1 375 ? -33.692 -121.344 1.620 1.00 59.03 375 GLY A C 1
ATOM 3134 O O . GLY A 1 375 ? -34.360 -122.342 1.374 1.00 59.03 375 GLY A O 1
ATOM 3135 N N . GLU A 1 376 ? -32.777 -120.886 0.765 1.00 59.19 376 GLU A N 1
ATOM 3136 C CA . GLU A 1 376 ? -32.443 -121.508 -0.518 1.00 59.19 376 GLU A CA 1
ATOM 3137 C C . GLU A 1 376 ? -31.723 -122.839 -0.317 1.00 59.19 376 GLU A C 1
ATOM 3139 O O . GLU A 1 376 ? -32.050 -123.786 -1.010 1.00 59.19 376 GLU A O 1
ATOM 3144 N N . LYS A 1 377 ? -30.838 -123.005 0.676 1.00 56.44 377 LYS A N 1
ATOM 3145 C CA . LYS A 1 377 ? -30.258 -124.323 1.009 1.00 56.44 377 LYS A CA 1
ATOM 3146 C C . LYS A 1 377 ? -31.308 -125.324 1.510 1.00 56.44 377 LYS A C 1
ATOM 3148 O O . LYS A 1 377 ? -31.159 -126.515 1.254 1.00 56.44 377 LYS A O 1
ATOM 3153 N N . ALA A 1 378 ? -32.383 -124.863 2.156 1.00 50.62 378 ALA A N 1
ATOM 3154 C CA . ALA A 1 378 ? -33.539 -125.699 2.493 1.00 50.62 378 ALA A CA 1
ATOM 3155 C C . ALA A 1 378 ? -34.447 -125.987 1.275 1.00 50.62 378 ALA A C 1
ATOM 3157 O O . ALA A 1 378 ? -35.039 -127.061 1.199 1.00 50.62 378 ALA A O 1
ATOM 3158 N N . ALA A 1 379 ? -34.519 -125.076 0.299 1.00 48.72 379 ALA A N 1
ATOM 3159 C CA . ALA A 1 379 ? -35.303 -125.237 -0.931 1.00 48.72 379 ALA A CA 1
ATOM 3160 C C . ALA A 1 379 ? -34.566 -126.021 -2.046 1.00 48.72 379 ALA A C 1
ATOM 3162 O O . ALA A 1 379 ? -35.203 -126.724 -2.828 1.00 48.72 379 ALA A O 1
ATOM 3163 N N . ILE A 1 380 ? -33.229 -125.983 -2.080 1.00 51.94 380 ILE A N 1
ATOM 3164 C CA . ILE A 1 380 ? -32.352 -126.692 -3.033 1.00 51.94 380 ILE A CA 1
ATOM 3165 C C . ILE A 1 380 ? -32.162 -128.171 -2.628 1.00 51.94 380 ILE A C 1
ATOM 3167 O O . ILE A 1 380 ? -31.858 -129.007 -3.476 1.00 51.94 380 ILE A O 1
ATOM 3171 N N . ALA A 1 381 ? -32.470 -128.553 -1.380 1.00 43.53 381 ALA A N 1
ATOM 3172 C CA . ALA A 1 381 ? -32.596 -129.961 -0.973 1.00 43.53 381 ALA A CA 1
ATOM 3173 C C . ALA A 1 381 ? -33.853 -130.665 -1.543 1.00 43.53 381 ALA A C 1
ATOM 3175 O O . ALA A 1 381 ? -33.956 -131.887 -1.448 1.00 43.53 381 ALA A O 1
ATOM 3176 N N . ALA A 1 382 ? -34.798 -129.926 -2.144 1.00 40.41 382 ALA A N 1
ATOM 3177 C CA . ALA A 1 382 ? -36.092 -130.454 -2.590 1.00 40.41 382 ALA A CA 1
ATOM 3178 C C . ALA A 1 382 ? -36.311 -130.461 -4.115 1.00 40.41 382 ALA A C 1
ATOM 3180 O O . ALA A 1 382 ? -37.351 -130.938 -4.567 1.00 40.41 382 ALA A O 1
ATOM 3181 N N . ARG A 1 383 ? -35.386 -129.945 -4.932 1.00 41.03 383 ARG A N 1
ATOM 3182 C CA . ARG A 1 383 ? -35.601 -129.879 -6.387 1.00 41.03 383 ARG A CA 1
ATOM 3183 C C . ARG A 1 383 ? -34.270 -129.813 -7.131 1.00 41.03 383 ARG A C 1
ATOM 3185 O O . ARG A 1 383 ? -33.740 -128.749 -7.401 1.00 41.03 383 ARG A O 1
ATOM 3192 N N . GLU A 1 384 ? -33.581 -130.941 -7.188 1.00 31.47 384 GLU A N 1
ATOM 3193 C CA . GLU A 1 384 ? -33.645 -131.904 -8.295 1.00 31.47 384 GLU A CA 1
ATOM 3194 C C . GLU A 1 384 ? -32.509 -131.676 -9.291 1.00 31.47 384 GLU A C 1
ATOM 3196 O O . GLU A 1 384 ? -32.393 -130.630 -9.914 1.00 31.47 384 GLU A O 1
ATOM 3201 N N . LYS A 1 385 ? -31.703 -132.731 -9.439 1.00 32.84 385 LYS A N 1
ATOM 3202 C CA . LYS A 1 385 ? -31.303 -133.294 -10.730 1.00 32.84 385 LYS A CA 1
ATOM 3203 C C . LYS A 1 385 ? -31.259 -132.304 -11.905 1.00 32.84 385 LYS A C 1
ATOM 3205 O O . LYS A 1 385 ? -32.226 -132.161 -12.642 1.00 32.84 385 LYS A O 1
ATOM 3210 N N . GLY A 1 386 ? -30.039 -131.884 -12.216 1.00 29.38 386 GLY A N 1
ATOM 3211 C CA . GLY A 1 386 ? -29.503 -132.139 -13.549 1.00 29.38 386 GLY A CA 1
ATOM 3212 C C . GLY A 1 386 ? -29.223 -130.926 -14.434 1.00 29.38 386 GLY A C 1
ATOM 3213 O O . GLY A 1 386 ? -30.131 -130.177 -14.772 1.00 29.38 386 GLY A O 1
ATOM 3214 N N . ARG A 1 387 ? -27.982 -130.952 -14.957 1.00 30.73 387 ARG A N 1
ATOM 3215 C CA . ARG A 1 387 ? -27.518 -130.485 -16.284 1.00 30.73 387 ARG A CA 1
ATOM 3216 C C . ARG A 1 387 ? -27.006 -129.026 -16.325 1.00 30.73 387 ARG A C 1
ATOM 3218 O O . ARG A 1 387 ? -27.790 -128.119 -16.099 1.00 30.73 387 ARG A O 1
ATOM 3225 N N . LYS A 1 388 ? -25.681 -128.778 -16.348 1.00 32.56 388 LYS A N 1
ATOM 3226 C CA . LYS A 1 388 ? -24.613 -128.936 -17.392 1.00 32.56 388 LYS A CA 1
ATOM 3227 C C . LYS A 1 388 ? -24.578 -127.772 -18.405 1.00 32.56 388 LYS A C 1
ATOM 3229 O O . LYS A 1 388 ? -25.578 -127.590 -19.089 1.00 32.56 388 LYS A O 1
ATOM 3234 N N . GLU A 1 389 ? -23.451 -127.035 -18.413 1.00 33.75 389 GLU A N 1
ATOM 3235 C CA . GLU A 1 389 ? -22.492 -126.842 -19.550 1.00 33.75 389 GLU A CA 1
ATOM 3236 C C . GLU A 1 389 ? -22.841 -125.537 -20.322 1.00 33.75 389 GLU A C 1
ATOM 3238 O O . GLU A 1 389 ? -24.029 -125.288 -20.504 1.00 33.75 389 GLU A O 1
ATOM 3243 N N . ASP A 1 390 ? -21.976 -124.579 -20.696 1.00 33.19 390 ASP A N 1
ATOM 3244 C CA . ASP A 1 390 ? -20.523 -124.482 -20.961 1.00 33.19 390 ASP A CA 1
ATOM 3245 C C . ASP A 1 390 ? -20.069 -122.983 -21.009 1.00 33.19 390 ASP A C 1
ATOM 3247 O O . ASP A 1 390 ? -20.934 -122.121 -21.182 1.00 33.19 390 ASP A O 1
ATOM 3251 N N . ASP A 1 391 ? -18.746 -122.748 -20.856 1.00 34.78 391 ASP A N 1
ATOM 3252 C CA . ASP A 1 391 ? -17.809 -121.822 -21.572 1.00 34.78 391 ASP A CA 1
ATOM 3253 C C . ASP A 1 391 ? -18.100 -120.290 -21.670 1.00 34.78 391 ASP A C 1
ATOM 3255 O O . ASP A 1 391 ? -19.247 -119.875 -21.790 1.00 34.78 391 ASP A O 1
ATOM 3259 N N . ASP A 1 392 ? -17.169 -119.318 -21.700 1.00 35.69 392 ASP A N 1
ATOM 3260 C CA . ASP A 1 392 ? -15.694 -119.203 -21.644 1.00 35.69 392 ASP A CA 1
ATOM 3261 C C . ASP A 1 392 ? -15.309 -117.689 -21.521 1.00 35.69 392 ASP A C 1
ATOM 3263 O O . ASP A 1 392 ? -16.109 -116.836 -21.914 1.00 35.69 392 ASP A O 1
ATOM 3267 N N . GLU A 1 393 ? -14.095 -117.414 -21.000 1.00 38.91 393 GLU A N 1
ATOM 3268 C CA . GLU A 1 393 ? -13.102 -116.338 -21.336 1.00 38.91 393 GLU A CA 1
ATOM 3269 C C . GLU A 1 393 ? -13.435 -114.823 -21.126 1.00 38.91 393 GLU A C 1
ATOM 3271 O O . GLU A 1 393 ? -14.490 -114.331 -21.519 1.00 38.91 393 GLU A O 1
ATOM 3276 N N . ASP A 1 394 ? -12.650 -114.094 -20.301 1.00 36.75 394 ASP A N 1
ATOM 3277 C CA . ASP A 1 394 ? -11.486 -113.196 -20.617 1.00 36.75 394 ASP A CA 1
ATOM 3278 C C . ASP A 1 394 ? -11.950 -111.780 -21.074 1.00 36.75 394 ASP A C 1
ATOM 3280 O O . ASP A 1 394 ? -13.019 -111.636 -21.652 1.00 36.75 394 ASP A O 1
ATOM 3284 N N . ASP A 1 395 ? -11.305 -110.624 -20.894 1.00 41.53 395 ASP A N 1
ATOM 3285 C CA . ASP A 1 395 ? -10.090 -110.125 -20.241 1.00 41.53 395 ASP A CA 1
ATOM 3286 C C . ASP A 1 395 ? -10.219 -108.570 -20.206 1.00 41.53 395 ASP A C 1
ATOM 3288 O O . ASP A 1 395 ? -10.939 -107.981 -21.016 1.00 41.53 395 ASP A O 1
ATOM 3292 N N . ASP A 1 396 ? -9.529 -107.938 -19.254 1.00 41.88 396 ASP A N 1
ATOM 3293 C CA . ASP A 1 396 ? -8.721 -106.706 -19.352 1.00 41.88 396 ASP A CA 1
ATOM 3294 C C . ASP A 1 396 ? -9.213 -105.326 -19.895 1.00 41.88 396 ASP A C 1
ATOM 3296 O O . ASP A 1 396 ? -9.691 -105.135 -21.011 1.00 41.88 396 ASP A O 1
ATOM 3300 N N . ASP A 1 397 ? -8.899 -104.333 -19.047 1.00 40.91 397 ASP A N 1
ATOM 3301 C CA . ASP A 1 397 ? -8.111 -103.115 -19.306 1.00 40.91 397 ASP A CA 1
ATOM 3302 C C . ASP A 1 397 ? -8.656 -101.813 -19.957 1.00 40.91 397 ASP A C 1
ATOM 3304 O O . ASP A 1 397 ? -9.291 -101.747 -21.004 1.00 40.91 397 ASP A O 1
ATOM 3308 N N . ASP A 1 398 ? -8.222 -100.734 -19.284 1.00 40.25 398 ASP A N 1
ATOM 3309 C CA . ASP A 1 398 ? -7.490 -99.576 -19.818 1.00 40.25 398 ASP A CA 1
ATOM 3310 C C . ASP A 1 398 ? -8.142 -98.234 -20.241 1.00 40.25 398 ASP A C 1
ATOM 3312 O O . ASP A 1 398 ? -8.844 -98.082 -21.233 1.00 40.25 398 ASP A O 1
ATOM 3316 N N . LEU A 1 399 ? -7.711 -97.220 -19.467 1.00 36.81 399 LEU A N 1
ATOM 3317 C CA . LEU A 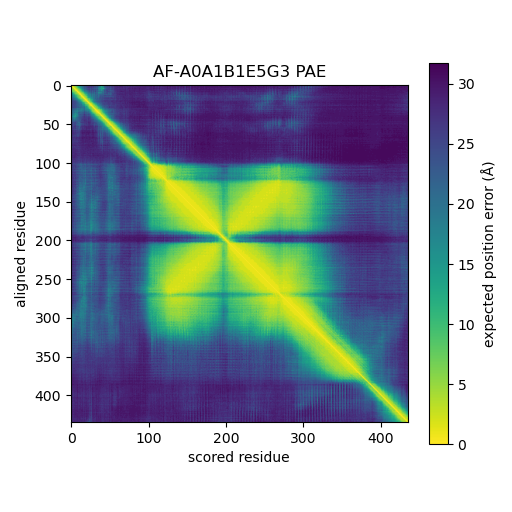1 399 ? -6.994 -95.983 -19.837 1.00 36.81 399 LEU A CA 1
ATOM 3318 C C . LEU A 1 399 ? -7.618 -94.813 -20.641 1.00 36.81 399 LEU A C 1
ATOM 3320 O O . LEU A 1 399 ? -8.288 -94.939 -21.656 1.00 36.81 399 LEU A O 1
ATOM 3324 N N . CYS A 1 400 ? -7.111 -93.642 -20.209 1.00 33.09 400 CYS A N 1
ATOM 3325 C CA . CYS A 1 400 ? -6.827 -92.373 -20.909 1.00 33.09 400 CYS A CA 1
ATOM 3326 C C . CYS A 1 400 ? -7.966 -91.366 -21.167 1.00 33.09 400 CYS A C 1
ATOM 3328 O O . CYS A 1 400 ? -8.997 -91.689 -21.731 1.00 33.09 400 CYS A O 1
ATOM 3330 N N . TYR A 1 401 ? -7.903 -90.124 -20.654 1.00 37.81 401 TYR A N 1
ATOM 3331 C CA . TYR A 1 401 ? -7.026 -88.963 -20.971 1.00 37.81 401 TYR A CA 1
ATOM 3332 C C . TYR A 1 401 ? -7.225 -88.343 -22.368 1.00 37.81 401 TYR A C 1
ATOM 3334 O O . TYR A 1 401 ? -6.960 -88.999 -23.364 1.00 37.81 401 TYR A O 1
ATOM 3342 N N . TYR A 1 402 ? -7.602 -87.054 -22.405 1.00 36.59 402 TYR A N 1
ATOM 3343 C CA . TYR A 1 402 ? -6.906 -85.870 -22.983 1.00 36.59 402 TYR A CA 1
ATOM 3344 C C . TYR A 1 402 ? -7.930 -84.698 -23.049 1.00 36.59 402 TYR A C 1
ATOM 3346 O O . TYR A 1 402 ? -9.076 -84.920 -23.418 1.00 36.59 402 TYR A O 1
ATOM 3354 N N . PHE A 1 403 ? -7.691 -83.522 -22.438 1.00 37.22 403 PHE A N 1
ATOM 3355 C CA . PHE A 1 403 ? -6.922 -82.347 -22.928 1.00 37.22 403 PHE A CA 1
ATOM 3356 C C . PHE A 1 403 ? -7.586 -81.681 -24.159 1.00 37.22 403 PHE A C 1
ATOM 3358 O O . PHE A 1 403 ? -8.080 -82.385 -25.029 1.00 37.22 403 PHE A O 1
ATOM 3365 N N . VAL A 1 404 ? -7.727 -80.347 -24.249 1.00 37.28 404 VAL A N 1
ATOM 3366 C CA . VAL A 1 404 ? -6.840 -79.413 -25.002 1.00 37.28 404 VAL A CA 1
ATOM 3367 C C . VAL A 1 404 ? -7.645 -78.084 -25.160 1.00 37.28 404 VAL A C 1
ATOM 3369 O O . VAL A 1 404 ? -8.742 -78.136 -25.704 1.00 37.28 404 VAL A O 1
ATOM 3372 N N . ASN A 1 405 ? -7.246 -76.958 -24.531 1.00 38.50 405 ASN A N 1
ATOM 3373 C CA . ASN A 1 405 ? -6.694 -75.705 -25.137 1.00 38.50 405 ASN A CA 1
ATOM 3374 C C . ASN A 1 405 ? -7.717 -74.533 -25.267 1.00 38.50 405 ASN A C 1
ATOM 3376 O O . ASN A 1 405 ? -8.906 -74.818 -25.306 1.00 38.50 405 ASN A O 1
ATOM 3380 N N . TYR A 1 406 ? -7.408 -73.221 -25.356 1.00 42.31 406 TYR A N 1
ATOM 3381 C CA . TYR A 1 406 ? -6.179 -72.385 -25.395 1.00 42.31 406 TYR A CA 1
ATOM 3382 C C . TYR A 1 406 ? -6.538 -70.866 -25.229 1.00 42.31 406 TYR A C 1
ATOM 3384 O O . TYR A 1 406 ? -7.717 -70.526 -25.349 1.00 42.31 406 TYR A O 1
ATOM 3392 N N . ASP A 1 407 ? -5.491 -70.032 -25.049 1.00 40.31 407 ASP A N 1
ATOM 3393 C CA . ASP A 1 407 ? -5.295 -68.599 -25.440 1.00 40.31 407 ASP A CA 1
ATOM 3394 C C . ASP A 1 407 ? -5.883 -67.458 -24.576 1.00 40.31 407 ASP A C 1
ATOM 3396 O O . ASP A 1 407 ? -6.982 -67.580 -24.043 1.00 40.31 407 ASP A O 1
ATOM 3400 N N . ASP A 1 408 ? -5.250 -66.286 -24.369 1.00 41.47 408 ASP A N 1
ATOM 3401 C CA . ASP A 1 408 ? -4.024 -65.620 -24.892 1.00 41.47 408 ASP A CA 1
ATOM 3402 C C . ASP A 1 408 ? -3.689 -64.425 -23.932 1.00 41.47 408 ASP A C 1
ATOM 3404 O O . ASP A 1 408 ? -4.609 -63.841 -23.358 1.00 41.47 408 ASP A O 1
ATOM 3408 N N . GLU A 1 409 ? -2.437 -64.180 -23.501 1.00 43.50 409 GLU A N 1
ATOM 3409 C CA . GLU A 1 409 ? -1.467 -63.146 -23.973 1.00 43.50 409 GLU A CA 1
ATOM 3410 C C . GLU A 1 409 ? -1.742 -61.642 -23.628 1.00 43.50 409 GLU A C 1
ATOM 3412 O O . GLU A 1 409 ? -2.748 -61.089 -24.060 1.00 43.50 409 GLU A O 1
ATOM 3417 N N . TYR A 1 410 ? -0.837 -60.967 -22.863 1.00 40.69 410 TYR A N 1
ATOM 3418 C CA . TYR A 1 410 ? 0.033 -59.805 -23.255 1.00 40.69 410 TYR A CA 1
ATOM 3419 C C . TYR A 1 410 ? 0.558 -58.864 -22.112 1.00 40.69 410 TYR A C 1
ATOM 3421 O O . TYR A 1 410 ? -0.231 -58.374 -21.307 1.00 40.69 410 TYR A O 1
ATOM 3429 N N . TYR A 1 411 ? 1.881 -58.562 -22.176 1.00 44.84 411 TYR A N 1
ATOM 3430 C CA . TYR A 1 411 ? 2.782 -57.545 -21.531 1.00 44.84 411 TYR A CA 1
ATOM 3431 C C . TYR A 1 411 ? 2.893 -57.455 -19.991 1.00 44.84 411 TYR A C 1
ATOM 3433 O O . TYR A 1 411 ? 1.887 -57.346 -19.303 1.00 44.84 411 TYR A O 1
ATOM 3441 N N . ASP A 1 412 ? 4.053 -57.487 -19.310 1.00 43.31 412 ASP A N 1
ATOM 3442 C CA . ASP A 1 412 ? 5.472 -57.098 -19.544 1.00 43.31 412 ASP A CA 1
ATOM 3443 C C . ASP A 1 412 ? 5.730 -55.585 -19.705 1.00 43.31 412 ASP A C 1
ATOM 3445 O O . ASP A 1 412 ? 5.569 -55.054 -20.798 1.00 43.31 412 ASP A O 1
ATOM 3449 N N . ASP A 1 413 ? 6.071 -54.900 -18.599 1.00 43.66 413 ASP A N 1
ATOM 3450 C CA . ASP A 1 413 ? 7.176 -53.922 -18.520 1.00 43.66 413 ASP A CA 1
ATOM 3451 C C . ASP A 1 413 ? 7.302 -53.257 -17.121 1.00 43.66 413 ASP A C 1
ATOM 3453 O O . ASP A 1 413 ? 6.337 -52.722 -16.574 1.00 43.66 413 ASP A O 1
ATOM 3457 N N . SER A 1 414 ? 8.555 -53.179 -16.645 1.00 44.69 414 SER A N 1
ATOM 3458 C CA . SER A 1 414 ? 9.149 -52.127 -15.786 1.00 44.69 414 SER A CA 1
ATOM 3459 C C . SER A 1 414 ? 8.983 -52.161 -14.250 1.00 44.69 414 SER A C 1
ATOM 3461 O O . SER A 1 414 ? 8.083 -51.556 -13.670 1.00 44.69 414 SER A O 1
ATOM 3463 N N . ASP A 1 415 ? 9.951 -52.808 -13.595 1.00 45.38 415 ASP A N 1
ATOM 3464 C CA . ASP A 1 415 ? 11.013 -52.208 -12.761 1.00 45.38 415 ASP A CA 1
ATOM 3465 C C . ASP A 1 415 ? 10.683 -51.092 -11.734 1.00 45.38 415 ASP A C 1
ATOM 3467 O O . ASP A 1 415 ? 10.381 -49.942 -12.052 1.00 45.38 415 ASP A O 1
ATOM 3471 N N . ASP A 1 416 ? 10.911 -51.444 -10.464 1.00 46.03 416 ASP A N 1
ATOM 3472 C CA . ASP A 1 416 ? 11.840 -50.782 -9.534 1.00 46.03 416 ASP A CA 1
ATOM 3473 C C . ASP A 1 416 ? 11.720 -49.260 -9.316 1.00 46.03 416 ASP A C 1
ATOM 3475 O O . ASP A 1 416 ? 12.592 -48.474 -9.695 1.00 46.03 416 ASP A O 1
ATOM 3479 N N . TYR A 1 417 ? 10.705 -48.830 -8.555 1.00 52.84 417 TYR A N 1
ATOM 3480 C CA . TYR A 1 417 ? 10.695 -47.492 -7.951 1.00 52.84 417 TYR A CA 1
ATOM 3481 C C . TYR A 1 417 ? 11.209 -47.528 -6.504 1.00 52.84 417 TYR A C 1
ATOM 3483 O O . TYR A 1 417 ? 10.486 -47.843 -5.559 1.00 52.84 417 TYR A O 1
ATOM 3491 N N . TYR A 1 418 ? 12.494 -47.204 -6.371 1.00 54.22 418 TYR A N 1
ATOM 3492 C CA . TYR A 1 418 ? 13.242 -47.064 -5.126 1.00 54.22 418 TYR A CA 1
ATOM 3493 C C . TYR A 1 418 ? 12.657 -46.024 -4.157 1.00 54.22 418 TYR A C 1
ATOM 3495 O O . TYR A 1 418 ? 12.292 -44.906 -4.529 1.00 54.22 418 TYR A O 1
ATOM 3503 N N . ASP A 1 419 ? 12.722 -46.391 -2.878 1.00 48.84 419 ASP A N 1
ATOM 3504 C CA . ASP A 1 419 ? 12.762 -45.515 -1.712 1.00 48.84 419 ASP A CA 1
ATOM 3505 C C . ASP A 1 419 ? 13.685 -44.301 -1.919 1.00 48.84 419 ASP A C 1
ATOM 3507 O O . ASP A 1 419 ? 14.895 -44.443 -2.112 1.00 48.84 419 ASP A O 1
ATOM 3511 N N . TYR A 1 420 ? 13.140 -43.090 -1.777 1.00 49.03 420 TYR A N 1
ATOM 3512 C CA . TYR A 1 420 ? 13.935 -41.872 -1.603 1.00 49.03 420 TYR A CA 1
ATOM 3513 C C . TYR A 1 420 ? 13.423 -41.075 -0.400 1.00 49.03 420 TYR A C 1
ATOM 3515 O O . TYR A 1 420 ? 12.604 -40.161 -0.506 1.00 49.03 420 TYR A O 1
ATOM 3523 N N . HIS A 1 421 ? 13.923 -41.452 0.776 1.00 48.59 421 HIS A N 1
ATOM 3524 C CA . HIS A 1 421 ? 13.887 -40.631 1.982 1.00 48.59 421 HIS A CA 1
ATOM 3525 C C . HIS A 1 421 ? 15.093 -39.661 2.021 1.00 48.59 421 HIS A C 1
ATOM 3527 O O . HIS A 1 421 ? 16.102 -39.883 1.353 1.00 48.59 421 HIS A O 1
ATOM 3533 N N . PRO A 1 422 ? 14.980 -38.538 2.755 1.00 50.06 422 PRO A N 1
ATOM 3534 C CA . PRO A 1 422 ? 15.677 -37.291 2.450 1.00 50.06 422 PRO A CA 1
ATOM 3535 C C . PRO A 1 422 ? 17.101 -37.234 3.015 1.00 50.06 422 PRO A C 1
ATOM 3537 O O . PRO A 1 422 ? 17.314 -37.412 4.214 1.00 50.06 422 PRO A O 1
ATOM 3540 N N . SER A 1 423 ? 18.067 -36.884 2.161 1.00 50.69 423 SER A N 1
ATOM 3541 C CA . SER A 1 423 ? 19.428 -36.569 2.596 1.00 50.69 423 SER A CA 1
ATOM 3542 C C . SER A 1 423 ? 19.530 -35.128 3.089 1.00 50.69 423 SER A C 1
ATOM 3544 O O . SER A 1 423 ? 19.324 -34.158 2.359 1.00 50.69 423 SER A O 1
ATOM 3546 N N . VAL A 1 424 ? 19.896 -35.035 4.359 1.00 50.66 424 VAL A N 1
ATOM 3547 C CA . VAL A 1 424 ? 20.334 -33.863 5.103 1.00 50.66 424 VAL A CA 1
ATOM 3548 C C . VAL A 1 424 ? 21.737 -33.458 4.636 1.00 50.66 424 VAL A C 1
ATOM 3550 O O . VAL A 1 424 ? 22.699 -34.163 4.908 1.00 50.66 424 VAL A O 1
ATOM 3553 N N . HIS A 1 425 ? 21.868 -32.302 3.988 1.00 49.47 425 HIS A N 1
ATOM 3554 C CA . HIS A 1 425 ? 23.102 -31.504 3.884 1.00 49.47 425 HIS A CA 1
ATOM 3555 C C . HIS A 1 425 ? 22.657 -30.066 3.544 1.00 49.47 425 HIS A C 1
ATOM 3557 O O . HIS A 1 425 ? 21.954 -29.867 2.565 1.00 49.47 425 HIS A O 1
ATOM 3563 N N . GLY A 1 426 ? 22.912 -29.007 4.313 1.00 42.56 426 GLY A N 1
ATOM 3564 C CA . GLY A 1 426 ? 23.952 -28.807 5.310 1.00 42.56 426 GLY A CA 1
ATOM 3565 C C . GLY A 1 426 ? 25.198 -28.189 4.685 1.00 42.56 426 GLY A C 1
ATOM 3566 O O . GLY A 1 426 ? 26.246 -28.800 4.781 1.00 42.56 426 GLY A O 1
ATOM 3567 N N . HIS A 1 427 ? 25.094 -27.004 4.072 1.00 52.16 427 HIS A N 1
ATOM 3568 C CA . HIS A 1 427 ? 26.237 -26.101 3.923 1.00 52.16 427 HIS A CA 1
ATOM 3569 C C . HIS A 1 427 ? 25.803 -24.642 4.081 1.00 52.16 427 HIS A C 1
ATOM 3571 O O . HIS A 1 427 ? 24.937 -24.131 3.374 1.00 52.16 427 HIS A O 1
ATOM 3577 N N . TYR A 1 428 ? 26.401 -24.039 5.103 1.00 48.22 428 TYR A N 1
ATOM 3578 C CA . TYR A 1 428 ? 26.508 -22.616 5.355 1.00 48.22 428 TYR A CA 1
ATOM 3579 C C . TYR A 1 428 ? 27.299 -21.970 4.221 1.00 48.22 428 TYR A C 1
ATOM 3581 O O . TYR A 1 428 ? 28.383 -22.460 3.931 1.00 48.22 428 TYR A O 1
ATOM 3589 N N . ASP A 1 429 ? 26.818 -20.849 3.692 1.00 52.91 429 ASP A N 1
ATOM 3590 C CA . ASP A 1 429 ? 27.697 -19.801 3.179 1.00 52.91 429 ASP A CA 1
ATOM 3591 C C . ASP A 1 429 ? 27.238 -18.478 3.790 1.00 52.91 429 ASP A C 1
ATOM 3593 O O . ASP A 1 429 ? 26.179 -17.918 3.496 1.00 52.91 429 ASP A O 1
ATOM 3597 N N . GLN A 1 430 ? 28.034 -18.083 4.775 1.00 51.56 430 GLN A N 1
ATOM 3598 C CA . GLN A 1 430 ? 27.966 -16.855 5.529 1.00 51.56 430 GLN A CA 1
ATOM 3599 C C . GLN A 1 430 ? 28.956 -15.897 4.870 1.00 51.56 430 GLN A C 1
ATOM 3601 O O . GLN A 1 430 ? 30.140 -15.898 5.194 1.00 51.56 430 GLN A O 1
ATOM 3606 N N . ASP A 1 431 ? 28.467 -15.104 3.920 1.00 56.03 431 ASP A N 1
ATOM 3607 C CA . ASP A 1 431 ? 29.246 -14.019 3.330 1.00 56.03 431 ASP A CA 1
ATOM 3608 C C . ASP A 1 431 ? 29.172 -12.788 4.239 1.00 56.03 431 ASP A C 1
ATOM 3610 O O . ASP A 1 431 ? 28.359 -11.877 4.064 1.00 56.03 431 ASP A O 1
ATOM 3614 N N . ASP A 1 432 ? 30.060 -12.783 5.229 1.00 59.94 432 ASP A N 1
ATOM 3615 C CA . ASP A 1 432 ? 30.512 -11.584 5.922 1.00 59.94 432 ASP A CA 1
ATOM 3616 C C . ASP A 1 432 ? 31.467 -10.804 5.002 1.00 59.94 432 ASP A C 1
ATOM 3618 O O . ASP A 1 432 ? 32.663 -11.071 4.962 1.00 59.94 432 ASP A O 1
ATOM 3622 N N . TYR A 1 433 ? 30.952 -9.812 4.268 1.00 59.75 433 TYR A N 1
ATOM 3623 C CA . TYR A 1 433 ? 31.758 -8.739 3.668 1.00 59.75 433 TYR A CA 1
ATOM 3624 C C . TYR A 1 433 ? 30.916 -7.460 3.531 1.00 59.75 433 TYR A C 1
ATOM 3626 O O . TYR A 1 433 ? 30.140 -7.313 2.590 1.00 59.75 433 TYR A O 1
ATOM 3634 N N . TYR A 1 434 ? 31.051 -6.521 4.471 1.00 58.12 434 TYR A N 1
ATOM 3635 C CA . TYR A 1 434 ? 31.730 -5.238 4.228 1.00 58.12 434 TYR A CA 1
ATOM 3636 C C . TYR A 1 434 ? 31.765 -4.368 5.494 1.00 58.12 434 TYR A C 1
ATOM 3638 O O . TYR A 1 434 ? 30.764 -4.204 6.192 1.00 58.12 434 TYR A O 1
ATOM 3646 N N . SER A 1 435 ? 32.971 -3.847 5.732 1.00 56.34 435 SER A N 1
ATOM 3647 C CA . SER A 1 435 ? 33.367 -2.804 6.682 1.00 56.34 435 SER A CA 1
ATOM 3648 C C . SER A 1 435 ? 32.629 -1.481 6.521 1.00 56.34 435 SER A C 1
ATOM 3650 O O . SER A 1 435 ? 32.230 -1.159 5.377 1.00 56.34 435 SER A O 1
#

Secondary structure (DSSP, 8-state):
-----PPPPPSS------S-S--TTPPP-PPPP--------------------------------------PPP----PPPPP------------------PPPHHHHHHHHHHHHHHHHHH-HHHHHHHHHHHHHHHHHHHHHHHHHHHHHHHHHHHHHHHHHHHHHHHHHHHHHHHHHHHHHHHHHHS--S---TTSTTT--HHHHHHHHHHHHHHHHHHHHHHHHHHHHHHHHHHHHHHHHHHHHHHHHHHHHHHHHHHHHHHHHS---SSHHHHHHHHHHHHHHHHHHHHHHHHHHHHHHHHHHHHHHHHHHHHHHHHHHHHHHHHHHHHHHHHHHHHHHHHHHHHHHHHHHHHHHHHHHHHHHHHHHHHHHHHHHTTS-------------------------------------PPP------------

pLDDT: mean 71.43, std 24.68, range [27.75, 98.31]

Foldseek 3Di:
DDDDDDDDDDPDDDDPPPDDPDDPDDDDDDDDDDDDDDDDDDDDDDDDDPDPPDPPDDDDDDDDDDDDDDDDDDDDDDDDDDDDDDDDDDDDPDDPPPDPPPQPPVNVVVVVVVVVVVCCVPDPLNVVLVVLVVVLVVVVVVLVVVLVVLVVVLVVLVVVLVVVLVVVVVVLVVVLVVVLVVLVVVLVVPPDPPPPPDPDPPPRPSVVVSVVVVVVSVVVSVVVVVVSVVVSVVVVVVSVVVVVVSVVVSVVSVVVSLVSVQVSCVPRVVDDPDSVVSVVVVVVVVVVVVVVVVVVVVVVVVVVVVVVVVVVVVVVVVVVVVVVVVVVVVVVVVVVVVVVVVVVVVVVVVVVVVVVVVVVVVVVVVVVVVVVVVVVVVVVVPDDDDDDDDDDDYDDYDDDDDDDYDDDDDDDDDDDDDDDDDDDDDDDDDPDDDD

Sequence (435 aa):
MAHSMGSPYSPYFVVDVDKPFSSITEKYYVSEPYNPPHTSVISGTSHGRFPSYYVDGEDYFYNGEEDFLMKEPEISQDPKPDENKTEEVENKAKIVESTNKGLTFFQAVMIIVFLMRWARNNSTRQLRKHEARKKLLRYLDKVNENIKKDDLKMERKLKRMEEKIKKEEEEMELKWKEKRRKIRDKIAKNPSKDTLPGIGPFYDKDKSLLDKKLDIVDSKYQKYKYNKKRRWNLMRAAYHEALEQLQYKQEARKVDRCIEMFLFEAKWNFGTKSFKKYMQQRQKQYYLDKVFIMKKRLQEKEKEKARIEAEKAEAARAAEEARKAEEAKRAEEARRVEAAKRAEAEKWARKAKFVEMVKASQRAQAAKTAIATAGEKAAIAAREKGRKEDDDEDDDDDLCYYFVNYDDEYYDDSDDYYDYHPSVHGHYDQDDYYS

Organism: NCBI:txid208452

Solvent-accessible surface area (backbone atoms only — not comparable to full-atom values): 28026 Å² total; per-residue (Å²): 137,90,81,86,83,81,80,85,86,73,94,67,80,83,71,85,81,82,69,75,96,76,70,100,76,76,81,86,86,80,84,78,90,87,84,87,84,89,88,87,87,88,87,86,87,89,76,96,66,86,84,88,84,79,85,75,86,74,88,78,88,77,88,79,87,84,90,80,84,90,78,83,82,84,83,81,81,84,82,85,86,86,79,86,82,90,75,93,76,82,87,76,93,70,77,92,65,86,68,79,77,68,74,49,72,68,58,50,51,50,52,52,52,49,50,54,52,48,54,50,73,70,29,68,69,50,52,54,50,50,52,51,47,54,53,49,50,55,51,52,51,52,53,51,51,53,50,52,54,50,51,54,52,49,52,54,50,49,53,55,49,52,52,51,51,50,52,56,49,52,54,49,51,51,57,51,52,50,52,54,48,56,52,52,52,54,44,71,73,58,68,68,90,75,73,70,89,81,62,63,92,88,60,46,62,59,58,56,53,48,50,57,53,48,52,55,50,47,54,52,45,52,55,50,50,52,55,49,52,53,51,52,50,52,55,50,50,56,49,49,53,55,47,51,59,46,49,54,53,47,49,53,52,53,50,50,51,52,50,55,52,46,57,49,32,39,74,73,63,78,38,62,92,42,70,68,59,44,51,53,52,50,51,53,50,50,51,51,52,50,53,49,52,51,50,50,52,48,51,51,52,50,51,51,50,52,50,56,51,50,53,50,53,50,52,52,50,54,52,52,51,50,51,54,52,52,51,52,50,52,53,50,52,52,51,52,53,52,50,49,53,53,54,51,50,51,51,51,53,50,50,52,52,49,54,50,50,50,54,50,49,51,51,52,47,52,49,49,48,52,52,48,50,51,51,44,58,62,52,54,75,74,60,72,89,81,84,85,89,80,90,80,85,88,82,86,87,84,87,82,92,81,89,86,90,85,92,81,92,86,84,91,84,83,81,87,85,76,90,80,80,87,85,89,78,90,79,88,84,80,84,87,79,82,135